Protein AF-0000000068952543 (afdb_homodimer)

Radius of gyration: 26.91 Å; Cα contacts (8 Å, |Δi|>4): 1423; chains: 2; bounding box: 59×86×69 Å

Secondary structure (DSSP, 8-state):
------PPEEEEB---TTS-----EEEEEEETTEEEEEETTEEEEEEEEE-SSS-EEEEEEE-TT-TTHHHHHHHHHHHHHHH-TT--EEEEE--HHHHHHHHHHTS-EE-TTS-EEEEHHHHTTSTTBTB-S---TT----EEEETTEEEEPPPPPP-SEEEEEEETTTTEEEEEEE--HHHHHHHHHHHHTSHHHHHHH-----HHHHHHHHHHHHH-TTEEEEEEEETTEEEEEEEEEEGGGSTTGGGTT--TT-EEEEEEE--TTS-SHHHHHHHHHHHHHHHHHH-TT--EEEE--BTT-HHHHHHHHHTT-EEEEEEE-SS-EEEEEEEEHHHHHHTTTTSPP-GGGSS-----------/------PPEEEEB---TTS-----EEEEEEETTEEEEEETTEEEEEEEEE-SSS-EEEEEEE-TT-TTHHHHHHHHHHHHHHH-TT--EEEEE--HHHHHHHHHHTS-EE-TTS-EEEEHHHHTTSTTBSB-S---TT----EEEETTEEEEPPPPPP-SEEEEEEETTTTEEEEEEE--HHHHHHHHHHHHTSHHHHHHH-----HHHHHHHHHHHHH-TTEEEEEEEETTEEEEEEEEEEGGGSTTGGGTT--TT-EEEEEEE--TTS-SHHHHHHHHHHHHHHHHHH-TT--EEEE--BTT-HHHHHHHHHTT-EEEEEEE-SS-EEEEEEEEHHHHHHTTTTSPP-GGGSS-----------

InterPro domains:
  IPR016181 Acyl-CoA N-acyltransferase [SSF55729] (144-339)
  IPR019432 Acyltransferase MbtK/IucB-like, conserved domain [SM01006] (177-224)

Nearest PDB structures (foldseek):
  7qf6-assembly2_C  TM=8.044E-01  e=2.828E-30  Aspergillus fumigatus
  7qf6-assembly1_F  TM=8.083E-01  e=6.453E-29  Aspergillus fumigatus
  2qml-assembly1_A  TM=9.544E-01  e=1.112E-17  Halalkalibacterium halodurans
  1yk3-assembly10_F  TM=9.423E-01  e=6.126E-15  Mycobacterium tuberculosis
  1yk3-assembly2_B  TM=9.098E-01  e=3.672E-15  Mycobacterium tuberculosis

Solvent-accessible surface area (backbone atoms only — not comparable to full-atom values): 39763 Å² total; per-residue (Å²): 131,80,77,81,67,56,72,75,43,58,34,43,36,35,42,45,46,85,45,81,82,69,82,49,55,37,36,37,37,53,58,89,50,33,38,37,33,21,48,88,82,41,78,54,37,33,33,41,52,42,85,60,85,59,25,35,41,32,65,72,45,65,57,83,81,41,91,53,42,64,45,49,53,51,44,52,52,50,53,49,40,62,75,38,71,83,51,58,40,35,36,52,45,64,59,66,69,60,46,52,24,29,33,27,42,33,44,26,45,67,46,97,88,62,47,42,28,30,38,48,52,33,42,74,55,47,45,54,41,30,37,35,17,53,41,32,50,74,39,38,87,43,76,30,64,51,97,88,36,81,36,58,57,71,47,62,79,63,63,51,51,40,31,32,45,61,36,68,93,74,72,40,35,42,34,32,23,42,65,41,72,84,81,38,44,66,61,48,43,54,32,38,55,33,68,79,46,23,76,75,69,67,59,59,72,54,67,66,55,48,49,51,49,55,49,50,40,70,68,35,78,54,42,46,43,28,33,32,19,55,70,80,42,76,37,31,43,34,39,38,28,39,28,50,83,34,89,66,18,85,77,50,94,61,47,83,45,26,30,30,58,49,78,47,75,52,40,80,82,71,59,56,69,77,44,51,47,47,53,53,38,48,54,51,48,47,54,41,46,51,28,74,74,27,51,38,39,38,42,61,51,51,61,83,44,53,68,61,53,49,53,38,44,75,62,60,31,42,81,74,47,75,48,75,53,99,89,44,54,23,32,38,31,40,32,46,45,67,52,44,38,72,65,45,54,62,52,78,71,64,87,82,66,75,75,63,83,69,64,69,75,72,75,62,84,110,131,82,78,81,64,57,73,73,43,60,34,42,36,36,43,45,48,87,44,82,83,69,82,50,52,37,36,37,39,53,59,88,48,33,37,38,33,23,48,90,81,41,78,54,37,34,33,43,52,42,86,61,87,58,26,35,42,32,65,72,45,66,55,85,81,43,92,54,42,65,43,50,54,52,44,52,52,51,55,50,37,62,74,39,69,84,51,56,40,35,35,50,46,64,59,65,71,60,46,53,22,29,34,27,44,34,44,24,44,67,45,97,87,63,46,42,27,30,39,48,50,33,40,72,54,45,46,55,41,28,38,35,18,52,41,34,50,74,39,37,85,42,74,34,64,52,95,89,37,80,37,58,56,72,50,62,80,65,64,52,51,39,32,33,46,60,36,69,95,74,73,42,35,42,33,33,23,43,65,41,72,85,80,38,44,66,60,49,42,53,33,37,56,33,69,79,46,24,76,74,69,66,60,58,70,54,67,64,56,48,49,52,48,55,50,50,40,72,67,36,78,55,40,46,45,27,32,30,20,54,68,80,43,76,37,30,44,35,39,38,29,40,28,52,83,34,89,64,18,85,77,52,94,61,46,84,46,25,30,29,58,48,79,47,75,52,40,80,82,73,59,56,69,77,44,51,47,46,53,52,38,48,53,53,48,46,56,41,46,52,29,75,74,28,49,39,38,38,42,62,51,52,60,82,42,54,68,61,53,50,54,38,44,77,62,62,32,41,81,72,46,75,48,74,53,100,88,44,55,22,32,38,31,39,31,45,45,67,51,44,36,74,64,45,54,60,52,81,72,64,85,81,68,75,75,64,84,69,66,68,75,73,75,62,82,111

pLDDT: mean 87.6, std 15.03, range [26.2, 98.75]

Structure (mmCIF, N/CA/C/O backbone):
data_AF-0000000068952543-model_v1
#
loop_
_entity.id
_entity.type
_entity.pdbx_description
1 polymer N-acetyltransferase
#
loop_
_atom_site.group_PDB
_atom_site.id
_atom_site.type_symbol
_atom_site.label_atom_id
_atom_site.label_alt_id
_atom_site.label_comp_id
_atom_site.label_asym_id
_atom_site.label_entity_id
_atom_site.label_seq_id
_atom_site.pdbx_PDB_ins_code
_atom_site.Cartn_x
_atom_site.Cartn_y
_atom_site.Cartn_z
_atom_site.occupancy
_atom_site.B_iso_or_equiv
_atom_site.auth_seq_id
_atom_site.auth_comp_id
_atom_site.auth_asym_id
_atom_site.auth_atom_id
_atom_site.pdbx_PDB_model_num
ATOM 1 N N . MET A 1 1 ? -12.945 -48.219 11.727 1 26.39 1 MET A N 1
ATOM 2 C CA . MET A 1 1 ? -13.719 -47.031 12.078 1 26.39 1 MET A CA 1
ATOM 3 C C . MET A 1 1 ? -12.992 -45.781 11.648 1 26.39 1 MET A C 1
ATOM 5 O O . MET A 1 1 ? -11.984 -45.406 12.25 1 26.39 1 MET A O 1
ATOM 9 N N . GLN A 1 2 ? -12.805 -45.562 10.359 1 31.2 2 GLN A N 1
ATOM 10 C CA . GLN A 1 2 ? -12.078 -44.469 9.711 1 31.2 2 GLN A CA 1
ATOM 11 C C . GLN A 1 2 ? -12.5 -43.125 10.258 1 31.2 2 GLN A C 1
ATOM 13 O O . GLN A 1 2 ? -13.688 -42.781 10.242 1 31.2 2 GLN A O 1
ATOM 18 N N . SER A 1 3 ? -11.977 -42.688 11.391 1 37.94 3 SER A N 1
ATOM 19 C CA . SER A 1 3 ? -12.32 -41.469 12.117 1 37.94 3 SER A CA 1
ATOM 20 C C . SER A 1 3 ? -12.617 -40.312 11.164 1 37.94 3 SER A C 1
ATOM 22 O O . SER A 1 3 ? -11.82 -40.031 10.273 1 37.94 3 SER A O 1
ATOM 24 N N . ASN A 1 4 ? -13.797 -40.062 10.703 1 42.81 4 ASN A N 1
ATOM 25 C CA . ASN A 1 4 ? -14.406 -39.062 9.828 1 42.81 4 ASN A CA 1
ATOM 26 C C . ASN A 1 4 ? -13.961 -37.656 10.188 1 42.81 4 ASN A C 1
ATOM 28 O O . ASN A 1 4 ? -14.742 -36.875 10.742 1 42.81 4 ASN A O 1
ATOM 32 N N . ALA A 1 5 ? -12.836 -37.5 10.734 1 47.91 5 ALA A N 1
ATOM 33 C CA . ALA A 1 5 ? -12.367 -36.188 11.141 1 47.91 5 ALA A CA 1
ATOM 34 C C . ALA A 1 5 ? -12.352 -35.219 9.961 1 47.91 5 ALA A C 1
ATOM 36 O O . ALA A 1 5 ? -11.914 -35.562 8.867 1 47.91 5 ALA A O 1
ATOM 37 N N . ALA A 1 6 ? -13.234 -34.188 10.102 1 60.12 6 ALA A N 1
ATOM 38 C CA . ALA A 1 6 ? -13.305 -33.125 9.086 1 60.12 6 ALA A CA 1
ATOM 39 C C . ALA A 1 6 ? -11.914 -32.688 8.664 1 60.12 6 ALA A C 1
ATOM 41 O O . ALA A 1 6 ? -10.992 -32.656 9.484 1 60.12 6 ALA A O 1
ATOM 42 N N . PRO A 1 7 ? -11.617 -32.594 7.41 1 70.31 7 PRO A N 1
ATOM 43 C CA . PRO A 1 7 ? -10.289 -32.281 6.875 1 70.31 7 PRO A CA 1
ATOM 44 C C . PRO A 1 7 ? -9.688 -31.016 7.445 1 70.31 7 PRO A C 1
ATOM 46 O O . PRO A 1 7 ? -10.406 -30.047 7.703 1 70.31 7 PRO A O 1
ATOM 49 N N . LEU A 1 8 ? -8.492 -31.188 7.973 1 80.06 8 LEU A N 1
ATOM 50 C CA . LEU A 1 8 ? -7.656 -30.078 8.445 1 80.06 8 LEU A CA 1
ATOM 51 C C . LEU A 1 8 ? -7.266 -29.156 7.297 1 80.06 8 LEU A C 1
ATOM 53 O O . LEU A 1 8 ? -6.902 -29.625 6.215 1 80.06 8 LEU A O 1
ATOM 57 N N . MET A 1 9 ? -7.652 -27.906 7.508 1 86.62 9 MET A N 1
ATOM 58 C CA . MET A 1 9 ? -7.227 -26.906 6.531 1 86.62 9 MET A CA 1
ATOM 59 C C . MET A 1 9 ? -6.012 -26.125 7.039 1 86.62 9 MET A C 1
ATOM 61 O O . MET A 1 9 ? -5.938 -25.797 8.219 1 86.62 9 MET A O 1
ATOM 65 N N . THR A 1 10 ? -5.043 -25.938 6.203 1 84.88 10 THR A N 1
ATOM 66 C CA . THR A 1 10 ? -3.84 -25.172 6.531 1 84.88 10 THR A CA 1
ATOM 67 C C . THR A 1 10 ? -3.896 -23.781 5.91 1 84.88 10 THR A C 1
ATOM 69 O O . THR A 1 10 ? -4.27 -23.625 4.746 1 84.88 10 THR A O 1
ATOM 72 N N . HIS A 1 11 ? -3.553 -22.828 6.781 1 84.88 11 HIS A N 1
ATOM 73 C CA . HIS A 1 11 ? -3.551 -21.422 6.355 1 84.88 11 HIS A CA 1
ATOM 74 C C . HIS A 1 11 ? -2.158 -20.812 6.469 1 84.88 11 HIS A C 1
ATOM 76 O O . HIS A 1 11 ? -1.564 -20.812 7.551 1 84.88 11 HIS A O 1
ATOM 82 N N . ALA A 1 12 ? -1.658 -20.344 5.41 1 81.56 12 ALA A N 1
ATOM 83 C CA . ALA A 1 12 ? -0.375 -19.641 5.441 1 81.56 12 ALA A CA 1
ATOM 84 C C . ALA A 1 12 ? -0.511 -18.281 6.105 1 81.56 12 ALA A C 1
ATOM 86 O O . ALA A 1 12 ? -1.594 -17.688 6.109 1 81.56 12 ALA A O 1
ATOM 87 N N . ILE A 1 13 ? 0.563 -17.828 6.707 1 72.94 13 ILE A N 1
ATOM 88 C CA . ILE A 1 13 ? 0.601 -16.5 7.309 1 72.94 13 ILE A CA 1
ATOM 89 C C . ILE A 1 13 ? 1.562 -15.602 6.527 1 72.94 13 ILE A C 1
ATOM 91 O O . ILE A 1 13 ? 2.652 -16.031 6.148 1 72.94 13 ILE A O 1
ATOM 95 N N . ALA A 1 14 ? 1.09 -14.422 6.312 1 74.19 14 ALA A N 1
ATOM 96 C CA . ALA A 1 14 ? 1.894 -13.461 5.562 1 74.19 14 ALA A CA 1
ATOM 97 C C . ALA A 1 14 ? 3.166 -13.102 6.324 1 74.19 14 ALA A C 1
ATOM 99 O O . ALA A 1 14 ? 3.145 -12.953 7.547 1 74.19 14 ALA A O 1
ATOM 100 N N . SER A 1 15 ? 4.203 -12.945 5.535 1 66.25 15 SER A N 1
ATOM 101 C CA . SER A 1 15 ? 5.484 -12.516 6.094 1 66.25 15 SER A CA 1
ATOM 102 C C . SER A 1 15 ? 5.57 -11 6.172 1 66.25 15 SER A C 1
ATOM 104 O O . SER A 1 15 ? 4.891 -10.289 5.422 1 66.25 15 SER A O 1
ATOM 106 N N . GLN A 1 16 ? 6.188 -10.539 7.262 1 68.38 16 GLN A N 1
ATOM 107 C CA . GLN A 1 16 ? 6.555 -9.133 7.383 1 68.38 16 GLN A CA 1
ATOM 108 C C . GLN A 1 16 ? 8.07 -8.953 7.367 1 68.38 16 GLN A C 1
ATOM 110 O O . GLN A 1 16 ? 8.797 -9.727 8 1 68.38 16 GLN A O 1
ATOM 115 N N . PRO A 1 17 ? 8.531 -8.047 6.523 1 63.19 17 PRO A N 1
ATOM 116 C CA . PRO A 1 17 ? 9.977 -7.91 6.383 1 63.19 17 PRO A CA 1
ATOM 117 C C . PRO A 1 17 ? 10.703 -7.875 7.727 1 63.19 17 PRO A C 1
ATOM 119 O O . PRO A 1 17 ? 11.805 -8.406 7.855 1 63.19 17 PRO A O 1
ATOM 122 N N . TRP A 1 18 ? 10.102 -7.246 8.68 1 64.06 18 TRP A N 1
ATOM 123 C CA . TRP A 1 18 ? 10.805 -7.043 9.945 1 64.06 18 TRP A CA 1
ATOM 124 C C . TRP A 1 18 ? 10.461 -8.148 10.938 1 64.06 18 TRP A C 1
ATOM 126 O O . TRP A 1 18 ? 10.969 -8.156 12.062 1 64.06 18 TRP A O 1
ATOM 136 N N . LEU A 1 19 ? 9.508 -8.93 10.555 1 61.97 19 LEU A N 1
ATOM 137 C CA . LEU A 1 19 ? 9.164 -10.031 11.453 1 61.97 19 LEU A CA 1
ATOM 138 C C . LEU A 1 19 ? 9.844 -11.32 11.008 1 61.97 19 LEU A C 1
ATOM 140 O O . LEU A 1 19 ? 10.039 -11.547 9.812 1 61.97 19 LEU A O 1
ATOM 144 N N . SER A 1 20 ? 10.562 -12.008 12.008 1 54.78 20 SER A N 1
ATOM 145 C CA . SER A 1 20 ? 11.344 -13.219 11.789 1 54.78 20 SER A CA 1
ATOM 146 C C . SER A 1 20 ? 10.633 -14.172 10.828 1 54.78 20 SER A C 1
ATOM 148 O O . SER A 1 20 ? 9.398 -14.242 10.812 1 54.78 20 SER A O 1
ATOM 150 N N . ALA A 1 21 ? 11.328 -14.57 9.734 1 53.06 21 ALA A N 1
ATOM 151 C CA . ALA A 1 21 ? 11.125 -15.367 8.531 1 53.06 21 ALA A CA 1
ATOM 152 C C . ALA A 1 21 ? 10.422 -16.688 8.852 1 53.06 21 ALA A C 1
ATOM 154 O O . ALA A 1 21 ? 10.344 -17.562 7.996 1 53.06 21 ALA A O 1
ATOM 155 N N . THR A 1 22 ? 10 -16.875 10.141 1 54.75 22 THR A N 1
ATOM 156 C CA . THR A 1 22 ? 9.523 -18.25 10.164 1 54.75 22 THR A CA 1
ATOM 157 C C . THR A 1 22 ? 8.125 -18.359 9.57 1 54.75 22 THR A C 1
ATOM 159 O O . THR A 1 22 ? 7.238 -17.578 9.914 1 54.75 22 THR A O 1
ATOM 162 N N . SER A 1 23 ? 8.125 -18.984 8.422 1 62.91 23 SER A N 1
ATOM 163 C CA . SER A 1 23 ? 6.848 -19.328 7.797 1 62.91 23 SER A CA 1
ATOM 164 C C . SER A 1 23 ? 5.922 -20.031 8.781 1 62.91 23 SER A C 1
ATOM 166 O O . SER A 1 23 ? 6.172 -21.172 9.164 1 62.91 23 SER A O 1
ATOM 168 N N . LEU A 1 24 ? 5.125 -19.266 9.414 1 74.44 24 LEU A N 1
ATOM 169 C CA . LEU A 1 24 ? 4.129 -19.844 10.305 1 74.44 24 LEU A CA 1
ATOM 170 C C . LEU A 1 24 ? 2.857 -20.203 9.547 1 74.44 24 LEU A C 1
ATOM 172 O O . LEU A 1 24 ? 2.555 -19.594 8.516 1 74.44 24 LEU A O 1
ATOM 176 N N . THR A 1 25 ? 2.307 -21.391 9.883 1 84.5 25 THR A N 1
ATOM 177 C CA . THR A 1 25 ? 1.016 -21.781 9.328 1 84.5 25 THR A CA 1
ATOM 178 C C . THR A 1 25 ? -0.006 -22 10.445 1 84.5 25 THR A C 1
ATOM 180 O O . THR A 1 25 ? 0.347 -22.438 11.539 1 84.5 25 THR A O 1
ATOM 183 N N . LEU A 1 26 ? -1.188 -21.656 10.156 1 88.88 26 LEU A N 1
ATOM 184 C CA . LEU A 1 26 ? -2.318 -21.938 11.031 1 88.88 26 LEU A CA 1
ATOM 185 C C . LEU A 1 26 ? -3.117 -23.125 10.508 1 88.88 26 LEU A C 1
ATOM 187 O O . LEU A 1 26 ? -3.096 -23.422 9.312 1 88.88 26 LEU A O 1
ATOM 191 N N . GLN A 1 27 ? -3.719 -23.812 11.453 1 91.81 27 GLN A N 1
ATOM 192 C CA . GLN A 1 27 ? -4.602 -24.906 11.094 1 91.81 27 GLN A CA 1
ATOM 193 C C . GLN A 1 27 ? -6.027 -24.656 11.57 1 91.81 27 GLN A C 1
ATOM 195 O O . GLN A 1 27 ? -6.234 -24.094 12.648 1 91.81 27 GLN A O 1
ATOM 200 N N . SER A 1 28 ? -6.965 -25 10.758 1 93.62 28 SER A N 1
ATOM 201 C CA . SER A 1 28 ? -8.359 -24.922 11.164 1 93.62 28 SER A CA 1
ATOM 202 C C . SER A 1 28 ? -9.031 -26.297 11.117 1 93.62 28 SER A C 1
ATOM 204 O O . SER A 1 28 ? -8.742 -27.094 10.227 1 93.62 28 SER A O 1
ATOM 206 N N . ARG A 1 29 ? -9.93 -26.547 12.07 1 93.44 29 ARG A N 1
ATOM 207 C CA . ARG A 1 29 ? -10.664 -27.797 12.156 1 93.44 29 ARG A CA 1
ATOM 208 C C . ARG A 1 29 ? -12.117 -27.562 12.531 1 93.44 29 ARG A C 1
ATOM 210 O O . ARG A 1 29 ? -12.414 -26.781 13.438 1 93.44 29 ARG A O 1
ATOM 217 N N . TRP A 1 30 ? -12.961 -28.203 11.805 1 93.88 30 TRP A N 1
ATOM 218 C CA . TRP A 1 30 ? -14.398 -28.109 12.062 1 93.88 30 TRP A CA 1
ATOM 219 C C . TRP A 1 30 ? -14.859 -29.25 12.969 1 93.88 30 TRP A C 1
ATOM 221 O O . TRP A 1 30 ? -14.422 -30.391 12.812 1 93.88 30 TRP A O 1
ATOM 231 N N . ASP A 1 31 ? -15.633 -29.016 13.836 1 93.44 31 ASP A N 1
ATOM 232 C CA . ASP A 1 31 ? -16.469 -29.953 14.586 1 93.44 31 ASP A CA 1
ATOM 233 C C . ASP A 1 31 ? -17.938 -29.5 14.57 1 93.44 31 ASP A C 1
ATOM 235 O O . ASP A 1 31 ? -18.375 -28.766 15.453 1 93.44 31 ASP A O 1
ATOM 239 N N . GLY A 1 32 ? -18.672 -30.031 13.539 1 93.69 32 GLY A N 1
ATOM 240 C CA . GLY A 1 32 ? -20 -29.5 13.32 1 93.69 32 GLY A CA 1
ATOM 241 C C . GLY A 1 32 ? -20 -28.016 12.984 1 93.69 32 GLY A C 1
ATOM 242 O O . GLY A 1 32 ? -19.406 -27.594 11.992 1 93.69 32 GLY A O 1
ATOM 243 N N . CYS A 1 33 ? -20.594 -27.281 13.891 1 94.75 33 CYS A N 1
ATOM 244 C CA . CYS A 1 33 ? -20.672 -25.828 13.672 1 94.75 33 CYS A CA 1
ATOM 245 C C . CYS A 1 33 ? -19.609 -25.094 14.453 1 94.75 33 CYS A C 1
ATOM 247 O O . CYS A 1 33 ? -19.547 -23.859 14.438 1 94.75 33 CYS A O 1
ATOM 249 N N . ALA A 1 34 ? -18.766 -25.875 15.039 1 95.25 34 ALA A N 1
ATOM 250 C CA . ALA A 1 34 ? -17.641 -25.281 15.758 1 95.25 34 ALA A CA 1
ATOM 251 C C . ALA A 1 34 ? -16.375 -25.312 14.906 1 95.25 34 ALA A C 1
ATOM 253 O O . ALA A 1 34 ? -16.094 -26.297 14.211 1 95.25 34 ALA A O 1
ATOM 254 N N . LEU A 1 35 ? -15.664 -24.188 14.953 1 95.31 35 LEU A N 1
ATOM 255 C CA . LEU A 1 35 ? -14.406 -24.047 14.219 1 95.31 35 LEU A CA 1
ATOM 256 C C . LEU A 1 35 ? -13.266 -23.688 15.156 1 95.31 35 LEU A C 1
ATOM 258 O O . LEU A 1 35 ? -13.367 -22.734 15.938 1 95.31 35 LEU A O 1
ATOM 262 N N . GLN A 1 36 ? -12.219 -24.484 15.102 1 94.44 36 GLN A N 1
ATOM 263 C CA . GLN A 1 36 ? -11.047 -24.234 15.938 1 94.44 36 GLN A CA 1
ATOM 264 C C . GLN A 1 36 ? -9.836 -23.891 15.086 1 94.44 36 GLN A C 1
ATOM 266 O O . GLN A 1 36 ? -9.531 -24.578 14.102 1 94.44 36 GLN A O 1
ATOM 271 N N . LEU A 1 37 ? -9.219 -22.812 15.414 1 93.25 37 LEU A N 1
ATOM 272 C CA . LEU A 1 37 ? -7.934 -22.438 14.828 1 93.25 37 LEU A CA 1
ATOM 273 C C . LEU A 1 37 ? -6.789 -22.734 15.797 1 93.25 37 LEU A C 1
ATOM 275 O O . LEU A 1 37 ? -6.887 -22.453 16.984 1 93.25 37 LEU A O 1
ATOM 279 N N . SER A 1 38 ? -5.676 -23.312 15.305 1 91.38 38 SER A N 1
ATOM 280 C CA . SER A 1 38 ? -4.535 -23.672 16.141 1 91.38 38 SER A CA 1
ATOM 281 C C . SER A 1 38 ? -3.219 -23.344 15.445 1 91.38 38 SER A C 1
ATOM 283 O O . SER A 1 38 ? -3.164 -23.25 14.219 1 91.38 38 SER A O 1
ATOM 285 N N . LEU A 1 39 ? -2.254 -23.047 16.188 1 87.44 39 LEU A N 1
ATOM 286 C CA . LEU A 1 39 ? -0.862 -22.938 15.758 1 87.44 39 LEU A CA 1
ATOM 287 C C . LEU A 1 39 ? -0.034 -24.094 16.297 1 87.44 39 LEU A C 1
ATOM 289 O O . LEU A 1 39 ? 0.157 -24.219 17.516 1 87.44 39 LEU A O 1
ATOM 293 N N . ASP A 1 40 ? 0.449 -24.875 15.445 1 82.75 40 ASP A N 1
ATOM 294 C CA . ASP A 1 40 ? 1.237 -26.047 15.828 1 82.75 40 ASP A CA 1
ATOM 295 C C . ASP A 1 40 ? 0.525 -26.859 16.906 1 82.75 40 ASP A C 1
ATOM 297 O O . ASP A 1 40 ? 1.123 -27.203 17.922 1 82.75 40 ASP A O 1
ATOM 301 N N . GLY A 1 41 ? -0.718 -27.031 16.703 1 84.5 41 GLY A N 1
ATOM 302 C CA . GLY A 1 41 ? -1.496 -27.875 17.609 1 84.5 41 GLY A CA 1
ATOM 303 C C . GLY A 1 41 ? -2.031 -27.125 18.812 1 84.5 41 GLY A C 1
ATOM 304 O O . GLY A 1 41 ? -2.92 -27.609 19.5 1 84.5 41 GLY A O 1
ATOM 305 N N . THR A 1 42 ? -1.535 -25.969 19.094 1 87.69 42 THR A N 1
ATOM 306 C CA . THR A 1 42 ? -2.004 -25.172 20.219 1 87.69 42 THR A CA 1
ATOM 307 C C . THR A 1 42 ? -3.195 -24.312 19.812 1 87.69 42 THR A C 1
ATOM 309 O O . THR A 1 42 ? -3.102 -23.516 18.875 1 87.69 42 THR A O 1
ATOM 312 N N . PRO A 1 43 ? -4.25 -24.453 20.547 1 89.56 43 PRO A N 1
ATOM 313 C CA . PRO A 1 43 ? -5.438 -23.656 20.203 1 89.56 43 PRO A CA 1
ATOM 314 C C . PRO A 1 43 ? -5.211 -22.156 20.344 1 89.56 43 PRO A C 1
ATOM 316 O O . PRO A 1 43 ? -4.598 -21.719 21.312 1 89.56 43 PRO A O 1
ATOM 319 N N . LEU A 1 44 ? -5.668 -21.406 19.359 1 89.12 44 LEU A N 1
ATOM 320 C CA . LEU A 1 44 ? -5.535 -19.953 19.344 1 89.12 44 LEU A CA 1
ATOM 321 C C . LEU A 1 44 ? -6.902 -19.281 19.438 1 89.12 44 LEU A C 1
ATOM 323 O O . LEU A 1 44 ? -7.082 -18.328 20.203 1 89.12 44 LEU A O 1
ATOM 327 N N . GLN A 1 45 ? -7.816 -19.766 18.625 1 93 45 GLN A N 1
ATOM 328 C CA . GLN A 1 45 ? -9.164 -19.203 18.562 1 93 45 GLN A CA 1
ATOM 329 C C . GLN A 1 45 ? -10.211 -20.297 18.391 1 93 45 GLN A C 1
ATOM 331 O O . GLN A 1 45 ? -9.938 -21.328 17.766 1 93 45 GLN A O 1
ATOM 336 N N . ALA A 1 46 ? -11.359 -20.047 18.953 1 94.88 46 ALA A N 1
ATOM 337 C CA . ALA A 1 46 ? -12.539 -20.875 18.75 1 94.88 46 ALA A CA 1
ATOM 338 C C . ALA A 1 46 ? -13.719 -20.047 18.266 1 94.88 46 ALA A C 1
ATOM 340 O O . ALA A 1 46 ? -13.945 -18.938 18.734 1 94.88 46 ALA A O 1
ATOM 341 N N . TRP A 1 47 ? -14.406 -20.625 17.297 1 95.75 47 TRP A N 1
ATOM 342 C CA . TRP A 1 47 ? -15.5 -19.906 16.656 1 95.75 47 TRP A CA 1
ATOM 343 C C . TRP A 1 47 ? -16.766 -20.75 16.609 1 95.75 47 TRP A C 1
ATOM 345 O O . TRP A 1 47 ? -16.703 -21.984 16.547 1 95.75 47 TRP A O 1
ATOM 355 N N . GLN A 1 48 ? -17.906 -20.078 16.641 1 97 48 GLN A N 1
ATOM 356 C CA . GLN A 1 48 ? -19.203 -20.688 16.375 1 97 48 GLN A CA 1
ATOM 357 C C . GLN A 1 48 ? -19.766 -20.234 15.039 1 97 48 GLN A C 1
ATOM 359 O O . GLN A 1 48 ? -19.828 -19.031 14.766 1 97 48 GLN A O 1
ATOM 364 N N . PHE A 1 49 ? -20.125 -21.156 14.242 1 96.56 49 PHE A N 1
ATOM 365 C CA . PHE A 1 49 ? -20.594 -20.938 12.883 1 96.56 49 PHE A CA 1
ATOM 366 C C . PHE A 1 49 ? -22.109 -21.109 12.805 1 96.56 49 PHE A C 1
ATOM 368 O O . PHE A 1 49 ? -22.656 -22.094 13.328 1 96.56 49 PHE A O 1
ATOM 375 N N . THR A 1 50 ? -22.812 -20.203 12.188 1 96.88 50 THR A N 1
ATOM 376 C CA . THR A 1 50 ? -24.234 -20.297 11.875 1 96.88 50 THR A CA 1
ATOM 377 C C . THR A 1 50 ? -24.469 -20.188 10.375 1 96.88 50 THR A C 1
ATOM 379 O O . THR A 1 50 ? -24.219 -19.141 9.773 1 96.88 50 THR A O 1
ATOM 382 N N . PRO A 1 51 ? -24.969 -21.25 9.797 1 95 51 PRO A N 1
ATOM 383 C CA . PRO A 1 51 ? -25.203 -21.219 8.352 1 95 51 PRO A CA 1
ATOM 384 C C . PRO A 1 51 ? -26.328 -20.266 7.957 1 95 51 PRO A C 1
ATOM 386 O O . PRO A 1 51 ? -27.125 -19.875 8.805 1 95 51 PRO A O 1
ATOM 389 N N . GLY A 1 52 ? -26.406 -19.859 6.688 1 92.88 52 GLY A N 1
ATOM 390 C CA . GLY A 1 52 ? -27.406 -18.984 6.102 1 92.88 52 GLY A CA 1
ATOM 391 C C . GLY A 1 52 ? -26.969 -18.375 4.781 1 92.88 52 GLY A C 1
ATOM 392 O O . GLY A 1 52 ? -25.891 -18.703 4.27 1 92.88 52 GLY A O 1
ATOM 393 N N . THR A 1 53 ? -27.922 -17.562 4.207 1 89.5 53 THR A N 1
ATOM 394 C CA . THR A 1 53 ? -27.531 -16.844 2.996 1 89.5 53 THR A CA 1
ATOM 395 C C . THR A 1 53 ? -26.281 -15.984 3.246 1 89.5 53 THR A C 1
ATOM 397 O O . THR A 1 53 ? -25.359 -15.969 2.43 1 89.5 53 THR A O 1
ATOM 400 N N . GLN A 1 54 ? -26.312 -15.375 4.332 1 92.62 54 GLN A N 1
ATOM 401 C CA . GLN A 1 54 ? -25.125 -14.75 4.895 1 92.62 54 GLN A CA 1
ATOM 402 C C . GLN A 1 54 ? -24.719 -15.422 6.203 1 92.62 54 GLN A C 1
ATOM 404 O O . GLN A 1 54 ? -25.297 -15.141 7.258 1 92.62 54 GLN A O 1
ATOM 409 N N . PRO A 1 55 ? -23.781 -16.266 6.105 1 96.25 55 PRO A N 1
ATOM 410 C CA . PRO A 1 55 ? -23.375 -16.969 7.324 1 96.25 55 PRO A CA 1
ATOM 411 C C . PRO A 1 55 ? -22.812 -16.031 8.391 1 96.25 55 PRO A C 1
ATOM 413 O O . PRO A 1 55 ? -22.469 -14.891 8.086 1 96.25 55 PRO A O 1
ATOM 416 N N . ARG A 1 56 ? -22.812 -16.562 9.602 1 96.75 56 ARG A N 1
ATOM 417 C CA . ARG A 1 56 ? -22.328 -15.797 10.742 1 96.75 56 ARG A CA 1
ATOM 418 C C . ARG A 1 56 ? -21.234 -16.547 11.492 1 96.75 56 ARG A C 1
ATOM 420 O O . ARG A 1 56 ? -21.344 -17.766 11.695 1 96.75 56 ARG A O 1
ATOM 427 N N . LEU A 1 57 ? -20.219 -15.852 11.859 1 96.38 57 LEU A N 1
ATOM 428 C CA . LEU A 1 57 ? -19.141 -16.359 12.695 1 96.38 57 LEU A CA 1
ATOM 429 C C . LEU A 1 57 ? -19.031 -15.555 13.992 1 96.38 57 LEU A C 1
ATOM 431 O O . LEU A 1 57 ? -18.922 -14.328 13.961 1 96.38 57 LEU A O 1
ATOM 435 N N . ALA A 1 58 ? -19.078 -16.234 15.07 1 96.44 58 ALA A N 1
ATOM 436 C CA . ALA A 1 58 ? -18.938 -15.617 16.391 1 96.44 58 ALA A CA 1
ATOM 437 C C . ALA A 1 58 ? -17.688 -16.125 17.094 1 96.44 58 ALA A C 1
ATOM 439 O O . ALA A 1 58 ? -17.516 -17.328 17.281 1 96.44 58 ALA A O 1
ATOM 440 N N . LEU A 1 59 ? -16.844 -15.211 17.5 1 94.25 59 LEU A N 1
ATOM 441 C CA . LEU A 1 59 ? -15.648 -15.594 18.234 1 94.25 59 LEU A CA 1
ATOM 442 C C . LEU A 1 59 ? -16.016 -16.016 19.656 1 94.25 59 LEU A C 1
ATOM 444 O O . LEU A 1 59 ? -16.609 -15.234 20.406 1 94.25 59 LEU A O 1
ATOM 448 N N . ALA A 1 60 ? -15.703 -17.203 19.984 1 88.81 60 ALA A N 1
ATOM 449 C CA . ALA A 1 60 ? -16.078 -17.766 21.281 1 88.81 60 ALA A CA 1
ATOM 450 C C . ALA A 1 60 ? -14.938 -17.609 22.297 1 88.81 60 ALA A C 1
ATOM 452 O O . ALA A 1 60 ? -15.18 -17.438 23.484 1 88.81 60 ALA A O 1
ATOM 453 N N . ASP A 1 61 ? -13.672 -17.719 21.906 1 80.56 61 ASP A N 1
ATOM 454 C CA . ASP A 1 61 ? -12.516 -17.609 22.797 1 80.56 61 ASP A CA 1
ATOM 455 C C . ASP A 1 61 ? -11.289 -17.125 22.031 1 80.56 61 ASP A C 1
ATOM 457 O O . ASP A 1 61 ? -11.039 -17.562 20.906 1 80.56 61 ASP A O 1
ATOM 461 N N . THR A 1 62 ? -10.828 -16.125 22.547 1 68.25 62 THR A N 1
ATOM 462 C CA . THR A 1 62 ? -9.602 -15.617 21.922 1 68.25 62 THR A CA 1
ATOM 463 C C . THR A 1 62 ? -8.695 -14.984 22.984 1 68.25 62 THR A C 1
ATOM 465 O O . THR A 1 62 ? -9.172 -14.5 24.016 1 68.25 62 THR A O 1
ATOM 468 N N . ASP A 1 63 ? -7.426 -15.281 22.797 1 67.94 63 ASP A N 1
ATOM 469 C CA . ASP A 1 63 ? -6.492 -14.328 23.391 1 67.94 63 ASP A CA 1
ATOM 470 C C . ASP A 1 63 ? -6.324 -13.102 22.516 1 67.94 63 ASP A C 1
ATOM 472 O O . ASP A 1 63 ? -5.684 -13.164 21.453 1 67.94 63 ASP A O 1
ATOM 476 N N . PRO A 1 64 ? -7.043 -12.039 22.797 1 62.62 64 PRO A N 1
ATOM 477 C CA . PRO A 1 64 ? -7.094 -10.875 21.906 1 62.62 64 PRO A CA 1
ATOM 478 C C . PRO A 1 64 ? -5.723 -10.242 21.688 1 62.62 64 PRO A C 1
ATOM 480 O O . PRO A 1 64 ? -5.531 -9.492 20.719 1 62.62 64 PRO A O 1
ATOM 483 N N . VAL A 1 65 ? -4.781 -10.555 22.5 1 66.38 65 VAL A N 1
ATOM 484 C CA . VAL A 1 65 ? -3.496 -9.859 22.453 1 66.38 65 VAL A CA 1
ATOM 485 C C . VAL A 1 65 ? -2.475 -10.719 21.719 1 66.38 65 VAL A C 1
ATOM 487 O O . VAL A 1 65 ? -1.332 -10.305 21.516 1 66.38 65 VAL A O 1
ATOM 490 N N . HIS A 1 66 ? -3.006 -11.82 21.172 1 74.62 66 HIS A N 1
ATOM 491 C CA . HIS A 1 66 ? -2.053 -12.672 20.469 1 74.62 66 HIS A CA 1
ATOM 492 C C . HIS A 1 66 ? -1.623 -12.039 19.141 1 74.62 66 HIS A C 1
ATOM 494 O O . HIS A 1 66 ? -2.459 -11.531 18.391 1 74.62 66 HIS A O 1
ATOM 500 N N . PRO A 1 67 ? -0.342 -12.023 18.781 1 71.81 67 PRO A N 1
ATOM 501 C CA . PRO A 1 67 ? 0.164 -11.398 17.562 1 71.81 67 PRO A CA 1
ATOM 502 C C . PRO A 1 67 ? -0.463 -11.992 16.297 1 71.81 67 PRO A C 1
ATOM 504 O O . PRO A 1 67 ? -0.507 -11.328 15.258 1 71.81 67 PRO A O 1
ATOM 507 N N . LEU A 1 68 ? -0.994 -13.203 16.438 1 79 68 LEU A N 1
ATOM 508 C CA . LEU A 1 68 ? -1.553 -13.867 15.266 1 79 68 LEU A CA 1
ATOM 509 C C . LEU A 1 68 ? -3.076 -13.773 15.266 1 79 68 LEU A C 1
ATOM 511 O O . LEU A 1 68 ? -3.74 -14.438 14.461 1 79 68 LEU A O 1
ATOM 515 N N . ALA A 1 69 ? -3.602 -12.984 16.172 1 81.69 69 ALA A N 1
ATOM 516 C CA . ALA A 1 69 ? -5.055 -12.883 16.266 1 81.69 69 ALA A CA 1
ATOM 517 C C . ALA A 1 69 ? -5.656 -12.445 14.938 1 81.69 69 ALA A C 1
ATOM 519 O O . ALA A 1 69 ? -6.688 -12.969 14.508 1 81.69 69 ALA A O 1
ATOM 520 N N . ARG A 1 70 ? -5.012 -11.547 14.258 1 82.44 70 ARG A N 1
ATOM 521 C CA . ARG A 1 70 ? -5.465 -11.062 12.961 1 82.44 70 ARG A CA 1
ATOM 522 C C . ARG A 1 70 ? -5.469 -12.188 11.93 1 82.44 70 ARG A C 1
ATOM 524 O O . ARG A 1 70 ? -6.488 -12.445 11.281 1 82.44 70 ARG A O 1
ATOM 531 N N . ALA A 1 71 ? -4.379 -12.844 11.82 1 85.75 71 ALA A N 1
ATOM 532 C CA . ALA A 1 71 ? -4.254 -13.93 10.852 1 85.75 71 ALA A CA 1
ATOM 533 C C . ALA A 1 71 ? -5.246 -15.055 11.148 1 85.75 71 ALA A C 1
ATOM 535 O O . ALA A 1 71 ? -5.832 -15.633 10.234 1 85.75 71 ALA A O 1
ATOM 536 N N . ALA A 1 72 ? -5.422 -15.312 12.422 1 88.94 72 ALA A N 1
ATOM 537 C CA . ALA A 1 72 ? -6.348 -16.375 12.828 1 88.94 72 ALA A CA 1
ATOM 538 C C . ALA A 1 72 ? -7.781 -16.016 12.453 1 88.94 72 ALA A C 1
ATOM 540 O O . ALA A 1 72 ? -8.547 -16.875 12.023 1 88.94 72 ALA A O 1
ATOM 541 N N . THR A 1 73 ? -8.117 -14.805 12.625 1 90.12 73 THR A N 1
ATOM 542 C CA . THR A 1 73 ? -9.453 -14.352 12.234 1 90.12 73 THR A CA 1
ATOM 543 C C . THR A 1 73 ? -9.664 -14.516 10.734 1 90.12 73 THR A C 1
ATOM 545 O O . THR A 1 73 ? -10.703 -15 10.297 1 90.12 73 THR A O 1
ATOM 548 N N . PHE A 1 74 ? -8.688 -14.164 9.961 1 90.81 74 PHE A N 1
ATOM 549 C CA . PHE A 1 74 ? -8.758 -14.32 8.516 1 90.81 74 PHE A CA 1
ATOM 550 C C . PHE A 1 74 ? -8.844 -15.797 8.133 1 90.81 74 PHE A C 1
ATOM 552 O O . PHE A 1 74 ? -9.594 -16.172 7.227 1 90.81 74 PHE A O 1
ATOM 559 N N . ALA A 1 75 ? -8.086 -16.578 8.82 1 92.81 75 ALA A N 1
ATOM 560 C CA . ALA A 1 75 ? -8.102 -18.031 8.578 1 92.81 75 ALA A CA 1
ATOM 561 C C . ALA A 1 75 ? -9.484 -18.609 8.852 1 92.81 75 ALA A C 1
ATOM 563 O O . ALA A 1 75 ? -9.945 -19.5 8.133 1 92.81 75 ALA A O 1
ATOM 564 N N . ALA A 1 76 ? -10.094 -18.141 9.914 1 94.31 76 ALA A N 1
ATOM 565 C CA . ALA A 1 76 ? -11.453 -18.578 10.219 1 94.31 76 ALA A CA 1
ATOM 566 C C . ALA A 1 76 ? -12.406 -18.266 9.07 1 94.31 76 ALA A C 1
ATOM 568 O O . ALA A 1 76 ? -13.219 -19.094 8.68 1 94.31 76 ALA A O 1
ATOM 569 N N . CYS A 1 77 ? -12.297 -17.062 8.562 1 94.38 77 CYS A N 1
ATOM 570 C CA . CYS A 1 77 ? -13.125 -16.656 7.434 1 94.38 77 CYS A CA 1
ATOM 571 C C . CYS A 1 77 ? -12.859 -17.547 6.215 1 94.38 77 CYS A C 1
ATOM 573 O O . CYS A 1 77 ? -13.789 -17.969 5.531 1 94.38 77 CYS A O 1
ATOM 575 N N . GLU A 1 78 ? -11.594 -17.797 5.945 1 93 78 GLU A N 1
ATOM 576 C CA . GLU A 1 78 ? -11.242 -18.656 4.828 1 93 78 GLU A CA 1
ATOM 577 C C . GLU A 1 78 ? -11.852 -20.047 5 1 93 78 GLU A C 1
ATOM 579 O O . GLU A 1 78 ? -12.32 -20.656 4.031 1 93 78 GLU A O 1
ATOM 584 N N . ALA A 1 79 ? -11.828 -20.547 6.199 1 93.81 79 ALA A N 1
ATOM 585 C CA . ALA A 1 79 ? -12.422 -21.859 6.484 1 93.81 79 ALA A CA 1
ATOM 586 C C . ALA A 1 79 ? -13.914 -21.875 6.164 1 93.81 79 ALA A C 1
ATOM 588 O O . ALA A 1 79 ? -14.43 -22.844 5.613 1 93.81 79 ALA A O 1
ATOM 589 N N . VAL A 1 80 ? -14.555 -20.828 6.496 1 94.62 80 VAL A N 1
ATOM 590 C CA . VAL A 1 80 ? -15.977 -20.703 6.203 1 94.62 80 VAL A CA 1
ATOM 591 C C . VAL A 1 80 ? -16.188 -20.703 4.691 1 94.62 80 VAL A C 1
ATOM 593 O O . VAL A 1 80 ? -17.094 -21.375 4.188 1 94.62 80 VAL A O 1
ATOM 596 N N . LEU A 1 81 ? -15.367 -19.984 4.008 1 91.81 81 LEU A N 1
ATOM 597 C CA . LEU A 1 81 ? -15.516 -19.844 2.562 1 91.81 81 LEU A CA 1
ATOM 598 C C . LEU A 1 81 ? -15.234 -21.172 1.856 1 91.81 81 LEU A C 1
ATOM 600 O O . LEU A 1 81 ? -15.766 -21.422 0.776 1 91.81 81 LEU A O 1
ATOM 604 N N . ALA A 1 82 ? -14.383 -21.953 2.447 1 90.12 82 ALA A N 1
ATOM 605 C CA . ALA A 1 82 ? -14.156 -23.297 1.914 1 90.12 82 ALA A CA 1
ATOM 606 C C . ALA A 1 82 ? -15.406 -24.156 2.033 1 90.12 82 ALA A C 1
ATOM 608 O O . ALA A 1 82 ? -15.688 -24.984 1.162 1 90.12 82 ALA A O 1
ATOM 609 N N . ARG A 1 83 ? -16.141 -23.922 3.041 1 89.94 83 ARG A N 1
ATOM 610 C CA . ARG A 1 83 ? -17.359 -24.672 3.305 1 89.94 83 ARG A CA 1
ATOM 611 C C . ARG A 1 83 ? -18.531 -24.125 2.494 1 89.94 83 ARG A C 1
ATOM 613 O O . ARG A 1 83 ? -19.422 -24.875 2.088 1 89.94 83 ARG A O 1
ATOM 620 N N . THR A 1 84 ? -18.531 -22.844 2.324 1 91.88 84 THR A N 1
ATOM 621 C CA . THR A 1 84 ? -19.594 -22.156 1.604 1 91.88 84 THR A CA 1
ATOM 622 C C . THR A 1 84 ? -19.016 -21.219 0.542 1 91.88 84 THR A C 1
ATOM 624 O O . THR A 1 84 ? -19.078 -20 0.68 1 91.88 84 THR A O 1
ATOM 627 N N . PRO A 1 85 ? -18.594 -21.75 -0.549 1 88.56 85 PRO A N 1
ATOM 628 C CA . PRO A 1 85 ? -17.844 -20.984 -1.54 1 88.56 85 PRO A CA 1
ATOM 629 C C . PRO A 1 85 ? -18.688 -19.891 -2.201 1 88.56 85 PRO A C 1
ATOM 631 O O . PRO A 1 85 ? -18.141 -18.906 -2.721 1 88.56 85 PRO A O 1
ATOM 634 N N . ALA A 1 86 ? -20 -20 -2.182 1 88.81 86 ALA A N 1
ATOM 635 C CA . ALA A 1 86 ? -20.875 -19.031 -2.818 1 88.81 86 ALA A CA 1
ATOM 636 C C . ALA A 1 86 ? -21.078 -17.797 -1.931 1 88.81 86 ALA A C 1
ATOM 638 O O . ALA A 1 86 ? -21.594 -16.781 -2.379 1 88.81 86 ALA A O 1
ATOM 639 N N . THR A 1 87 ? -20.656 -17.891 -0.686 1 92.5 87 THR A N 1
ATOM 640 C CA . THR A 1 87 ? -20.828 -16.812 0.279 1 92.5 87 THR A CA 1
ATOM 641 C C . THR A 1 87 ? -20.141 -15.539 -0.202 1 92.5 87 THR A C 1
ATOM 643 O O . THR A 1 87 ? -19 -15.586 -0.677 1 92.5 87 THR A O 1
ATOM 646 N N . GLN A 1 88 ? -20.844 -14.422 -0.057 1 91.94 88 GLN A N 1
ATOM 647 C CA . GLN A 1 88 ? -20.281 -13.148 -0.478 1 91.94 88 GLN A CA 1
ATOM 648 C C . GLN A 1 88 ? -19.844 -12.32 0.725 1 91.94 88 GLN A C 1
ATOM 650 O O . GLN A 1 88 ? -18.984 -11.438 0.601 1 91.94 88 GLN A O 1
ATOM 655 N N . ALA A 1 89 ? -20.5 -12.578 1.813 1 94.69 89 ALA A N 1
ATOM 656 C CA . ALA A 1 89 ? -20.203 -11.844 3.041 1 94.69 89 ALA A CA 1
ATOM 657 C C . ALA A 1 89 ? -20.453 -12.703 4.273 1 94.69 89 ALA A C 1
ATOM 659 O O . ALA A 1 89 ? -21.359 -13.555 4.266 1 94.69 89 ALA A O 1
ATOM 660 N N . ILE A 1 90 ? -19.688 -12.508 5.262 1 96.44 90 ILE A N 1
ATOM 661 C CA . ILE A 1 90 ? -19.828 -13.211 6.531 1 96.44 90 ILE A CA 1
ATOM 662 C C . ILE A 1 90 ? -20.094 -12.211 7.652 1 96.44 90 ILE A C 1
ATOM 664 O O . ILE A 1 90 ? -19.344 -11.242 7.82 1 96.44 90 ILE A O 1
ATOM 668 N N . ALA A 1 91 ? -21.141 -12.391 8.344 1 97.38 91 ALA A N 1
ATOM 669 C CA . ALA A 1 91 ? -21.375 -11.586 9.547 1 97.38 91 ALA A CA 1
ATOM 670 C C . ALA A 1 91 ? -20.422 -12 10.664 1 97.38 91 ALA A C 1
ATOM 672 O O . ALA A 1 91 ? -20.172 -13.195 10.867 1 97.38 91 ALA A O 1
ATOM 673 N N . LEU A 1 92 ? -19.922 -11.016 11.422 1 96.56 92 LEU A N 1
ATOM 674 C CA . LEU A 1 92 ? -18.906 -11.305 12.438 1 96.56 92 LEU A CA 1
ATOM 675 C C . LEU A 1 92 ? -19.344 -10.781 13.805 1 96.56 92 LEU A C 1
ATOM 677 O O . LEU A 1 92 ? -19.797 -9.633 13.922 1 96.56 92 LEU A O 1
ATOM 681 N N . ASP A 1 93 ? -19.281 -11.594 14.742 1 95.31 93 ASP A N 1
ATOM 682 C CA . ASP A 1 93 ? -19.391 -11.203 16.141 1 95.31 93 ASP A CA 1
ATOM 683 C C . ASP A 1 93 ? -18.031 -11.227 16.828 1 95.31 93 ASP A C 1
ATOM 685 O O . ASP A 1 93 ? -17.531 -12.297 17.188 1 95.31 93 ASP A O 1
ATOM 689 N N . LEU A 1 94 ? -17.484 -10.055 17.047 1 92.5 94 LEU A N 1
ATOM 690 C CA . LEU A 1 94 ? -16.125 -9.906 17.547 1 92.5 94 LEU A CA 1
ATOM 691 C C . LEU A 1 94 ? -16.078 -8.891 18.688 1 92.5 94 LEU A C 1
ATOM 693 O O . LEU A 1 94 ? -16.938 -8.016 18.781 1 92.5 94 LEU A O 1
ATOM 697 N N . PRO A 1 95 ? -15.078 -9.07 19.578 1 88.19 95 PRO A N 1
ATOM 698 C CA . PRO A 1 95 ? -14.797 -7.977 20.5 1 88.19 95 PRO A CA 1
ATOM 699 C C . PRO A 1 95 ? -14.5 -6.66 19.781 1 88.19 95 PRO A C 1
ATOM 701 O O . PRO A 1 95 ? -13.977 -6.664 18.672 1 88.19 95 PRO A O 1
ATOM 704 N N . ASP A 1 96 ? -14.695 -5.566 20.453 1 85.31 96 ASP A N 1
ATOM 705 C CA . ASP A 1 96 ? -14.594 -4.23 19.875 1 85.31 96 ASP A CA 1
ATOM 706 C C . ASP A 1 96 ? -13.195 -3.971 19.328 1 85.31 96 ASP A C 1
ATOM 708 O O . ASP A 1 96 ? -13.039 -3.367 18.266 1 85.31 96 ASP A O 1
ATOM 712 N N . ALA A 1 97 ? -12.242 -4.449 20.016 1 81.56 97 ALA A N 1
ATOM 713 C CA . ALA A 1 97 ? -10.867 -4.176 19.609 1 81.56 97 ALA A CA 1
ATOM 714 C C . ALA A 1 97 ? -10.562 -4.789 18.25 1 81.56 97 ALA A C 1
ATOM 716 O O . ALA A 1 97 ? -9.969 -4.141 17.391 1 81.56 97 ALA A O 1
ATOM 717 N N . ILE A 1 98 ? -11.039 -6.008 18.078 1 84.88 98 ILE A N 1
ATOM 718 C CA . ILE A 1 98 ? -10.805 -6.699 16.812 1 84.88 98 ILE A CA 1
ATOM 719 C C . ILE A 1 98 ? -11.688 -6.098 15.727 1 84.88 98 ILE A C 1
ATOM 721 O O . ILE A 1 98 ? -11.227 -5.871 14.602 1 84.88 98 ILE A O 1
ATOM 725 N N . ALA A 1 99 ? -12.891 -5.793 16.094 1 89.25 99 ALA A N 1
ATOM 726 C CA . ALA A 1 99 ? -13.828 -5.203 15.148 1 89.25 99 ALA A CA 1
ATOM 727 C C . ALA A 1 99 ? -13.305 -3.869 14.617 1 89.25 99 ALA A C 1
ATOM 729 O O . ALA A 1 99 ? -13.312 -3.627 13.414 1 89.25 99 ALA A O 1
ATOM 730 N N . ASN A 1 100 ? -12.828 -3.07 15.508 1 84.31 100 ASN A N 1
ATOM 731 C CA . ASN A 1 100 ? -12.32 -1.759 15.117 1 84.31 100 ASN A CA 1
ATOM 732 C C . ASN A 1 100 ? -11.094 -1.875 14.227 1 84.31 100 ASN A C 1
ATOM 734 O O . ASN A 1 100 ? -10.938 -1.113 13.266 1 84.31 100 ASN A O 1
ATOM 738 N N . ALA A 1 101 ? -10.266 -2.811 14.57 1 83.44 101 ALA A N 1
ATOM 739 C CA . ALA A 1 101 ? -9.078 -3.045 13.75 1 83.44 101 ALA A CA 1
ATOM 740 C C . ALA A 1 101 ? -9.469 -3.477 12.336 1 83.44 101 ALA A C 1
ATOM 742 O O . ALA A 1 101 ? -8.891 -2.994 11.359 1 83.44 101 ALA A O 1
ATOM 743 N N . MET A 1 102 ? -10.445 -4.309 12.25 1 88.62 102 MET A N 1
ATOM 744 C CA . MET A 1 102 ? -10.875 -4.82 10.953 1 88.62 102 MET A CA 1
ATOM 745 C C . MET A 1 102 ? -11.547 -3.727 10.133 1 88.62 102 MET A C 1
ATOM 747 O O . MET A 1 102 ? -11.391 -3.676 8.914 1 88.62 102 MET A O 1
ATOM 751 N N . LEU A 1 103 ? -12.266 -2.869 10.805 1 87.94 103 LEU A N 1
ATOM 752 C CA . LEU A 1 103 ? -12.891 -1.739 10.125 1 87.94 103 LEU A CA 1
ATOM 753 C C . LEU A 1 103 ? -11.828 -0.797 9.562 1 87.94 103 LEU A C 1
ATOM 755 O O . LEU A 1 103 ? -11.93 -0.36 8.414 1 87.94 103 LEU A O 1
ATOM 759 N N . ARG A 1 104 ? -10.836 -0.595 10.242 1 83.44 104 ARG A N 1
ATOM 760 C CA . ARG A 1 104 ? -9.789 0.344 9.852 1 83.44 104 ARG A CA 1
ATOM 761 C C . ARG A 1 104 ? -8.961 -0.21 8.695 1 83.44 104 ARG A C 1
ATOM 763 O O . ARG A 1 104 ? -8.578 0.53 7.789 1 83.44 104 ARG A O 1
ATOM 770 N N . GLU A 1 105 ? -8.703 -1.472 8.789 1 85.5 105 GLU A N 1
ATOM 771 C CA . GLU A 1 105 ? -7.859 -2.064 7.758 1 85.5 105 GLU A CA 1
ATOM 772 C C . GLU A 1 105 ? -8.664 -2.379 6.5 1 85.5 105 GLU A C 1
ATOM 774 O O . GLU A 1 105 ? -8.094 -2.637 5.438 1 85.5 105 GLU A O 1
ATOM 779 N N . GLY A 1 106 ? -10.008 -2.482 6.676 1 88.06 106 GLY A N 1
ATOM 780 C CA . GLY A 1 106 ? -10.867 -2.711 5.527 1 88.06 106 GLY A CA 1
ATOM 781 C C . GLY A 1 106 ? -11.266 -4.164 5.352 1 88.06 106 GLY A C 1
ATOM 782 O O . GLY A 1 106 ? -11.867 -4.535 4.344 1 88.06 106 GLY A O 1
ATOM 783 N N . SER A 1 107 ? -10.898 -4.953 6.309 1 90.06 107 SER A N 1
ATOM 784 C CA . SER A 1 107 ? -11.266 -6.363 6.223 1 90.06 107 SER A CA 1
ATOM 785 C C . SER A 1 107 ? -12.711 -6.582 6.676 1 90.06 107 SER A C 1
ATOM 787 O O . SER A 1 107 ? -13.258 -7.672 6.5 1 90.06 107 SER A O 1
ATOM 789 N N . ALA A 1 108 ? -13.281 -5.543 7.25 1 91.81 108 ALA A N 1
ATOM 790 C CA . ALA A 1 108 ? -14.703 -5.578 7.578 1 91.81 108 ALA A CA 1
ATOM 791 C C . ALA A 1 108 ? -15.352 -4.215 7.363 1 91.81 108 ALA A C 1
ATOM 793 O O . ALA A 1 108 ? -14.656 -3.199 7.27 1 91.81 108 ALA A O 1
ATOM 794 N N . THR A 1 109 ? -16.562 -4.246 7.207 1 89.88 109 THR A N 1
ATOM 795 C CA . THR A 1 109 ? -17.391 -3.047 7.105 1 89.88 109 THR A CA 1
ATOM 796 C C . THR A 1 109 ? -18.672 -3.203 7.918 1 89.88 109 THR A C 1
ATOM 798 O O . THR A 1 109 ? -19.031 -4.312 8.328 1 89.88 109 THR A O 1
ATOM 801 N N . ARG A 1 110 ? -19.266 -2.127 8.164 1 89.12 110 ARG A N 1
ATOM 802 C CA . ARG A 1 110 ? -20.594 -2.184 8.789 1 89.12 110 ARG A CA 1
ATOM 803 C C . ARG A 1 110 ? -21.688 -2.117 7.738 1 89.12 110 ARG A C 1
ATOM 805 O O . ARG A 1 110 ? -21.719 -1.201 6.91 1 89.12 110 ARG A O 1
ATOM 812 N N . ALA A 1 111 ? -22.547 -3.104 7.793 1 87.38 111 ALA A N 1
ATOM 813 C CA . ALA A 1 111 ? -23.719 -3.111 6.914 1 87.38 111 ALA A CA 1
ATOM 814 C C . ALA A 1 111 ? -24.75 -2.082 7.367 1 87.38 111 ALA A C 1
ATOM 816 O O . ALA A 1 111 ? -24.594 -1.451 8.414 1 87.38 111 ALA A O 1
ATOM 817 N N . ALA A 1 112 ? -25.812 -1.806 6.516 1 81.75 112 ALA A N 1
ATOM 818 C CA . ALA A 1 112 ? -26.859 -0.817 6.777 1 81.75 112 ALA A CA 1
ATOM 819 C C . ALA A 1 112 ? -27.5 -1.046 8.141 1 81.75 112 ALA A C 1
ATOM 821 O O . ALA A 1 112 ? -27.859 -0.09 8.836 1 81.75 112 ALA A O 1
ATOM 822 N N . GLY A 1 113 ? -27.609 -2.262 8.562 1 84.69 113 GLY A N 1
ATOM 823 C CA . GLY A 1 113 ? -28.203 -2.592 9.852 1 84.69 113 GLY A CA 1
ATOM 824 C C . GLY A 1 113 ? -27.219 -2.51 11.008 1 84.69 113 GLY A C 1
ATOM 825 O O . GLY A 1 113 ? -27.578 -2.816 12.148 1 84.69 113 GLY A O 1
ATOM 826 N N . GLY A 1 114 ? -25.922 -2.094 10.703 1 87.56 114 GLY A N 1
ATOM 827 C CA . GLY A 1 114 ? -24.922 -1.915 11.742 1 87.56 114 GLY A CA 1
ATOM 828 C C . GLY A 1 114 ? -24.094 -3.162 11.992 1 87.56 114 GLY A C 1
ATOM 829 O O . GLY A 1 114 ? -23.109 -3.121 12.734 1 87.56 114 GLY A O 1
ATOM 830 N N . GLU A 1 115 ? -24.484 -4.199 11.422 1 92.5 115 GLU A N 1
ATOM 831 C CA . GLU A 1 115 ? -23.781 -5.465 11.602 1 92.5 115 GLU A CA 1
ATOM 832 C C . GLU A 1 115 ? -22.391 -5.422 10.969 1 92.5 115 GLU A C 1
ATOM 834 O O . GLU A 1 115 ? -22.219 -4.863 9.891 1 92.5 115 GLU A O 1
ATOM 839 N N . LEU A 1 116 ? -21.438 -6.035 11.789 1 95.25 116 LEU A N 1
ATOM 840 C CA . LEU A 1 116 ? -20.094 -6.168 11.227 1 95.25 116 LEU A CA 1
ATOM 841 C C . LEU A 1 116 ? -20.047 -7.301 10.211 1 95.25 116 LEU A C 1
ATOM 843 O O . LEU A 1 116 ? -20.438 -8.43 10.508 1 95.25 116 LEU A O 1
ATOM 847 N N . VAL A 1 117 ? -19.625 -6.973 9.062 1 95.38 117 VAL A N 1
ATOM 848 C CA . VAL A 1 117 ? -19.562 -7.973 7.996 1 95.38 117 VAL A CA 1
ATOM 849 C C . VAL A 1 117 ? -18.203 -7.918 7.301 1 95.38 117 VAL A C 1
ATOM 851 O O . VAL A 1 117 ? -17.641 -6.84 7.129 1 95.38 117 VAL A O 1
ATOM 854 N N . THR A 1 118 ? -17.672 -9.062 7.078 1 94.69 118 THR A N 1
ATOM 855 C CA . THR A 1 118 ? -16.516 -9.141 6.18 1 94.69 118 THR A CA 1
ATOM 856 C C . THR A 1 118 ? -16.953 -9.562 4.781 1 94.69 118 THR A C 1
ATOM 858 O O . THR A 1 118 ? -17.562 -10.633 4.609 1 94.69 118 THR A O 1
ATOM 861 N N . ARG A 1 119 ? -16.719 -8.703 3.857 1 92.75 119 ARG A N 1
ATOM 862 C CA . ARG A 1 119 ? -16.984 -9.039 2.463 1 92.75 119 ARG A CA 1
ATOM 863 C C . ARG A 1 119 ? -15.812 -9.781 1.844 1 92.75 119 ARG A C 1
ATOM 865 O O . ARG A 1 119 ? -14.656 -9.383 2.01 1 92.75 119 ARG A O 1
ATOM 872 N N . VAL A 1 120 ? -16.094 -10.812 1.1 1 93.19 120 VAL A N 1
ATOM 873 C CA . VAL A 1 120 ? -15.07 -11.711 0.577 1 93.19 120 VAL A CA 1
ATOM 874 C C . VAL A 1 120 ? -14.141 -10.953 -0.37 1 93.19 120 VAL A C 1
ATOM 876 O O . VAL A 1 120 ? -12.922 -11.125 -0.328 1 93.19 120 VAL A O 1
ATOM 879 N N . GLU A 1 121 ? -14.711 -10.07 -1.164 1 91.94 121 GLU A N 1
ATOM 880 C CA . GLU A 1 121 ? -13.922 -9.336 -2.143 1 91.94 121 GLU A CA 1
ATOM 881 C C . GLU A 1 121 ? -12.914 -8.414 -1.459 1 91.94 121 GLU A C 1
ATOM 883 O O . GLU A 1 121 ? -11.852 -8.117 -2.016 1 91.94 121 GLU A O 1
ATOM 888 N N . GLN A 1 122 ? -13.234 -7.922 -0.297 1 90.62 122 GLN A N 1
ATOM 889 C CA . GLN A 1 122 ? -12.32 -7.059 0.449 1 90.62 122 GLN A CA 1
ATOM 890 C C . GLN A 1 122 ? -11.266 -7.879 1.187 1 90.62 122 GLN A C 1
ATOM 892 O O . GLN A 1 122 ? -10.078 -7.555 1.138 1 90.62 122 GLN A O 1
ATOM 897 N N . LEU A 1 123 ? -11.703 -8.93 1.794 1 91.75 123 LEU A N 1
ATOM 898 C CA . LEU A 1 123 ? -10.828 -9.789 2.58 1 91.75 123 LEU A CA 1
ATOM 899 C C . LEU A 1 123 ? -9.711 -10.359 1.718 1 91.75 123 LEU A C 1
ATOM 901 O O . LEU A 1 123 ? -8.547 -10.383 2.135 1 91.75 123 LEU A O 1
ATOM 905 N N . TRP A 1 124 ? -9.961 -10.703 0.533 1 93.88 124 TRP A N 1
ATOM 906 C CA . TRP A 1 124 ? -9.016 -11.406 -0.337 1 93.88 124 TRP A CA 1
ATOM 907 C C . TRP A 1 124 ? -7.965 -10.445 -0.884 1 93.88 124 TRP A C 1
ATOM 909 O O . TRP A 1 124 ? -6.98 -10.867 -1.487 1 93.88 124 TRP A O 1
ATOM 919 N N . GLN A 1 125 ? -8.133 -9.172 -0.649 1 93.44 125 GLN A N 1
ATOM 920 C CA . GLN A 1 125 ? -7.156 -8.203 -1.129 1 93.44 125 GLN A CA 1
ATOM 921 C C . GLN A 1 125 ? -6.086 -7.93 -0.074 1 93.44 125 GLN A C 1
ATOM 923 O O . GLN A 1 125 ? -5.098 -7.246 -0.347 1 93.44 125 GLN A O 1
ATOM 928 N N . LEU A 1 126 ? -6.32 -8.43 1.067 1 88.44 126 LEU A N 1
ATOM 929 C CA . LEU A 1 126 ? -5.375 -8.188 2.152 1 88.44 126 LEU A CA 1
ATOM 930 C C . LEU A 1 126 ? -4.383 -9.336 2.273 1 88.44 126 LEU A C 1
ATOM 932 O O . LEU A 1 126 ? -4.77 -10.508 2.219 1 88.44 126 LEU A O 1
ATOM 936 N N . PRO A 1 127 ? -3.135 -9.031 2.416 1 81.44 127 PRO A N 1
ATOM 937 C CA . PRO A 1 127 ? -2.102 -10.07 2.365 1 81.44 127 PRO A CA 1
ATOM 938 C C . PRO A 1 127 ? -1.979 -10.844 3.676 1 81.44 127 PRO A C 1
ATOM 940 O O . PRO A 1 127 ? -1.065 -11.656 3.834 1 81.44 127 PRO A O 1
ATOM 943 N N . ALA A 1 128 ? -2.865 -10.742 4.586 1 77.94 128 ALA A N 1
ATOM 944 C CA . ALA A 1 128 ? -2.721 -11.336 5.91 1 77.94 128 ALA A CA 1
ATOM 945 C C . ALA A 1 128 ? -2.535 -12.852 5.816 1 77.94 128 ALA A C 1
ATOM 947 O O . ALA A 1 128 ? -1.851 -13.453 6.645 1 77.94 128 ALA A O 1
ATOM 948 N N . LEU A 1 129 ? -3.176 -13.289 4.723 1 85 129 LEU A N 1
ATOM 949 C CA . LEU A 1 129 ? -3.01 -14.695 4.402 1 85 129 LEU A CA 1
ATOM 950 C C . LEU A 1 129 ? -2.355 -14.867 3.035 1 85 129 LEU A C 1
ATOM 952 O O . LEU A 1 129 ? -2.111 -13.891 2.33 1 85 129 LEU A O 1
ATOM 956 N N . TRP A 1 130 ? -1.789 -15.891 2.666 1 88.5 130 TRP A N 1
ATOM 957 C CA . TRP A 1 130 ? -1.384 -16.438 1.374 1 88.5 130 TRP A CA 1
ATOM 958 C C . TRP A 1 130 ? -0.021 -15.891 0.957 1 88.5 130 TRP A C 1
ATOM 960 O O . TRP A 1 130 ? 0.79 -16.609 0.373 1 88.5 130 TRP A O 1
ATOM 970 N N . HIS A 1 131 ? 0.104 -14.414 1.125 1 86 131 HIS A N 1
ATOM 971 C CA . HIS A 1 131 ? 1.359 -13.797 0.713 1 86 131 HIS A CA 1
ATOM 972 C C . HIS A 1 131 ? 2.463 -14.055 1.733 1 86 131 HIS A C 1
ATOM 974 O O . HIS A 1 131 ? 2.637 -13.281 2.678 1 86 131 HIS A O 1
ATOM 980 N N . THR A 1 132 ? 3.301 -14.938 1.555 1 77.12 132 THR A N 1
ATOM 981 C CA . THR A 1 132 ? 4.23 -15.43 2.564 1 77.12 132 THR A CA 1
ATOM 982 C C . THR A 1 132 ? 5.637 -14.898 2.312 1 77.12 132 THR A C 1
ATOM 984 O O . THR A 1 132 ? 6.555 -15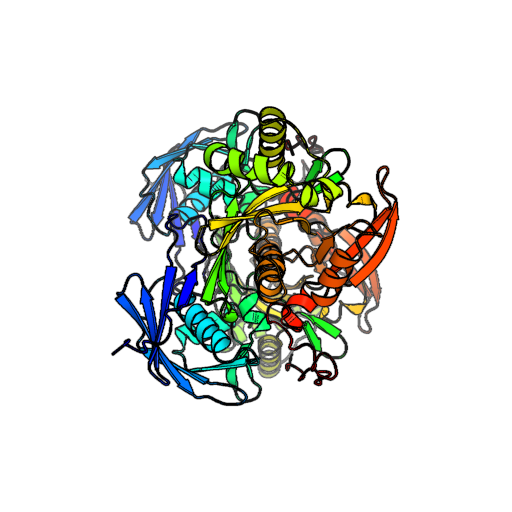.156 3.094 1 77.12 132 THR A O 1
ATOM 987 N N . GLY A 1 133 ? 5.766 -14.273 1.269 1 70.62 133 GLY A N 1
ATOM 988 C CA . GLY A 1 133 ? 7.09 -13.766 0.944 1 70.62 133 GLY A CA 1
ATOM 989 C C . GLY A 1 133 ? 7.41 -12.453 1.638 1 70.62 133 GLY A C 1
ATOM 990 O O . GLY A 1 133 ? 6.516 -11.789 2.156 1 70.62 133 GLY A O 1
ATOM 991 N N . THR A 1 134 ? 8.711 -12.25 1.798 1 63.78 134 THR A N 1
ATOM 992 C CA . THR A 1 134 ? 9.156 -10.969 2.332 1 63.78 134 THR A CA 1
ATOM 993 C C . THR A 1 134 ? 8.781 -9.828 1.384 1 63.78 134 THR A C 1
ATOM 995 O O . THR A 1 134 ? 9.227 -9.797 0.236 1 63.78 134 THR A O 1
ATOM 998 N N . SER A 1 135 ? 7.633 -9.297 1.741 1 61.44 135 SER A N 1
ATOM 999 C CA . SER A 1 135 ? 6.953 -8.453 0.764 1 61.44 135 SER A CA 1
ATOM 1000 C C . SER A 1 135 ? 7.645 -7.105 0.619 1 61.44 135 SER A C 1
ATOM 1002 O O . SER A 1 135 ? 8.188 -6.574 1.588 1 61.44 135 SER A O 1
ATOM 1004 N N . GLY A 1 136 ? 8.047 -6.727 -0.553 1 65.5 136 GLY A N 1
ATOM 1005 C CA . GLY A 1 136 ? 8.273 -5.355 -0.981 1 65.5 136 GLY A CA 1
ATOM 1006 C C . GLY A 1 136 ? 6.996 -4.594 -1.263 1 65.5 136 GLY A C 1
ATOM 1007 O O . GLY A 1 136 ? 6.938 -3.789 -2.193 1 65.5 136 GLY A O 1
ATOM 1008 N N . ARG A 1 137 ? 5.973 -4.922 -0.311 1 74.19 137 ARG A N 1
ATOM 1009 C CA . ARG A 1 137 ? 4.684 -4.277 -0.55 1 74.19 137 ARG A CA 1
ATOM 1010 C C . ARG A 1 137 ? 4.793 -2.764 -0.381 1 74.19 137 ARG A C 1
ATOM 1012 O O . ARG A 1 137 ? 5.492 -2.281 0.513 1 74.19 137 ARG A O 1
ATOM 1019 N N . ASP A 1 138 ? 4.359 -1.99 -1.242 1 76.06 138 ASP A N 1
ATOM 1020 C CA . ASP A 1 138 ? 4.348 -0.531 -1.216 1 76.06 138 ASP A CA 1
ATOM 1021 C C . ASP A 1 138 ? 5.766 0.03 -1.227 1 76.06 138 ASP A C 1
ATOM 1023 O O . ASP A 1 138 ? 6.09 0.933 -0.452 1 76.06 138 ASP A O 1
ATOM 1027 N N . TYR A 1 139 ? 6.637 -0.696 -1.894 1 87.44 139 TYR A N 1
ATOM 1028 C CA . TYR A 1 139 ? 7.992 -0.199 -2.115 1 87.44 139 TYR A CA 1
ATOM 1029 C C . TYR A 1 139 ? 7.977 1.278 -2.488 1 87.44 139 TYR A C 1
ATOM 1031 O O . TYR A 1 139 ? 7.176 1.704 -3.326 1 87.44 139 TYR A O 1
ATOM 1039 N N . PRO A 1 140 ? 8.805 2.076 -1.776 1 90.06 140 PRO A N 1
ATOM 1040 C CA . PRO A 1 140 ? 8.789 3.516 -2.049 1 90.06 140 PRO A CA 1
ATOM 1041 C C . PRO A 1 140 ? 8.961 3.838 -3.531 1 90.06 140 PRO A C 1
ATOM 1043 O O . PRO A 1 140 ? 9.742 3.178 -4.223 1 90.06 140 PRO A O 1
ATOM 1046 N N . LEU A 1 141 ? 8.289 4.828 -3.953 1 90 141 LEU A N 1
ATOM 1047 C CA . LEU A 1 141 ? 8.273 5.156 -5.375 1 90 141 LEU A CA 1
ATOM 1048 C C . LEU A 1 141 ? 9.477 6.02 -5.742 1 90 141 LEU A C 1
ATOM 1050 O O . LEU A 1 141 ? 9.648 7.109 -5.188 1 90 141 LEU A O 1
ATOM 1054 N N . GLN A 1 142 ? 10.258 5.539 -6.465 1 88.31 142 GLN A N 1
ATOM 1055 C CA . GLN A 1 142 ? 11.352 6.203 -7.176 1 88.31 142 GLN A CA 1
ATOM 1056 C C . GLN A 1 142 ? 11.484 5.668 -8.602 1 88.31 142 GLN A C 1
ATOM 1058 O O . GLN A 1 142 ? 11.32 4.469 -8.836 1 88.31 142 GLN A O 1
ATOM 1063 N N . TYR A 1 143 ? 11.734 6.543 -9.461 1 90.44 143 TYR A N 1
ATOM 1064 C CA . TYR A 1 143 ? 11.789 6.086 -10.844 1 90.44 143 TYR A CA 1
ATOM 1065 C C . TYR A 1 143 ? 13.227 5.887 -11.297 1 90.44 143 TYR A C 1
ATOM 1067 O O . TYR A 1 143 ? 14.141 6.543 -10.789 1 90.44 143 TYR A O 1
ATOM 1075 N N . ALA A 1 144 ? 13.359 4.977 -12.172 1 87.06 144 ALA A N 1
ATOM 1076 C CA . ALA A 1 144 ? 14.617 4.672 -12.852 1 87.06 144 ALA A CA 1
ATOM 1077 C C . ALA A 1 144 ? 14.406 4.523 -14.359 1 87.06 144 ALA A C 1
ATOM 1079 O O . ALA A 1 144 ? 13.266 4.438 -14.828 1 87.06 144 ALA A O 1
ATOM 1080 N N . MET A 1 145 ? 15.516 4.664 -15.078 1 89.88 145 MET A N 1
ATOM 1081 C CA . MET A 1 145 ? 15.508 4.457 -16.516 1 89.88 145 MET A CA 1
ATOM 1082 C C . MET A 1 145 ? 16.25 3.176 -16.891 1 89.88 145 MET A C 1
ATOM 1084 O O . MET A 1 145 ? 17.375 2.955 -16.453 1 89.88 145 MET A O 1
ATOM 1088 N N . THR A 1 146 ? 15.578 2.266 -17.609 1 87.88 146 THR A N 1
ATOM 1089 C CA . THR A 1 146 ? 16.203 1.062 -18.141 1 87.88 146 THR A CA 1
ATOM 1090 C C . THR A 1 146 ? 15.891 0.907 -19.625 1 87.88 146 THR A C 1
ATOM 1092 O O . THR A 1 146 ? 14.727 0.813 -20.016 1 87.88 146 THR A O 1
ATOM 1095 N N . GLN A 1 147 ? 16.938 0.917 -20.406 1 86.25 147 GLN A N 1
ATOM 1096 C CA . GLN A 1 147 ? 16.781 0.727 -21.844 1 86.25 147 GLN A CA 1
ATOM 1097 C C . GLN A 1 147 ? 15.742 1.673 -22.438 1 86.25 147 GLN A C 1
ATOM 1099 O O . GLN A 1 147 ? 14.867 1.249 -23.188 1 86.25 147 GLN A O 1
ATOM 1104 N N . GLY A 1 148 ? 15.75 2.852 -21.969 1 88 148 GLY A N 1
ATOM 1105 C CA . GLY A 1 148 ? 14.883 3.889 -22.516 1 88 148 GLY A CA 1
ATOM 1106 C C . GLY A 1 148 ? 13.492 3.863 -21.922 1 88 148 GLY A C 1
ATOM 1107 O O . GLY A 1 148 ? 12.609 4.602 -22.375 1 88 148 GLY A O 1
ATOM 1108 N N . ARG A 1 149 ? 13.25 2.982 -20.984 1 89.94 149 ARG A N 1
ATOM 1109 C CA . ARG A 1 149 ? 11.945 2.9 -20.344 1 89.94 149 ARG A CA 1
ATOM 1110 C C . ARG A 1 149 ? 12 3.445 -18.922 1 89.94 149 ARG A C 1
ATOM 1112 O O . ARG A 1 149 ? 12.789 2.979 -18.094 1 89.94 149 ARG A O 1
ATOM 1119 N N . ARG A 1 150 ? 11.133 4.461 -18.688 1 93 150 ARG A N 1
ATOM 1120 C CA . ARG A 1 150 ? 10.984 4.984 -17.344 1 93 150 ARG A CA 1
ATOM 1121 C C . ARG A 1 150 ? 10.047 4.102 -16.516 1 93 150 ARG A C 1
ATOM 1123 O O . ARG A 1 150 ? 8.93 3.807 -16.938 1 93 150 ARG A O 1
ATOM 1130 N N . HIS A 1 151 ? 10.578 3.619 -15.414 1 93.94 151 HIS A N 1
ATOM 1131 C CA . HIS A 1 151 ? 9.773 2.75 -14.562 1 93.94 151 HIS A CA 1
ATOM 1132 C C . HIS A 1 151 ? 10.133 2.939 -13.094 1 93.94 151 HIS A C 1
ATOM 1134 O O . HIS A 1 151 ? 11.219 3.426 -12.773 1 93.94 151 HIS A O 1
ATOM 1140 N N . PRO A 1 152 ? 9.172 2.619 -12.188 1 92.12 152 PRO A N 1
ATOM 1141 C CA . PRO A 1 152 ? 9.547 2.611 -10.773 1 92.12 152 PRO A CA 1
ATOM 1142 C C . PRO A 1 152 ? 10.711 1.673 -10.469 1 92.12 152 PRO A C 1
ATOM 1144 O O . PRO A 1 152 ? 10.844 0.624 -11.102 1 92.12 152 PRO A O 1
ATOM 1147 N N . LEU A 1 153 ? 11.508 2.078 -9.531 1 88.88 153 LEU A N 1
ATOM 1148 C CA . LEU A 1 153 ? 12.453 1.124 -8.969 1 88.88 153 LEU A CA 1
ATOM 1149 C C . LEU A 1 153 ? 11.719 -0.047 -8.32 1 88.88 153 LEU A C 1
ATOM 1151 O O . LEU A 1 153 ? 10.742 0.15 -7.59 1 88.88 153 LEU A O 1
ATOM 1155 N N . ARG A 1 154 ? 12.18 -1.223 -8.656 1 90.5 154 ARG A N 1
ATOM 1156 C CA . ARG A 1 154 ? 11.5 -2.424 -8.172 1 90.5 154 ARG A CA 1
ATOM 1157 C C . ARG A 1 154 ? 12.188 -2.963 -6.922 1 90.5 154 ARG A C 1
ATOM 1159 O O . ARG A 1 154 ? 13.406 -2.855 -6.773 1 90.5 154 ARG A O 1
ATOM 1166 N N . ALA A 1 155 ? 11.406 -3.543 -6.035 1 87.62 155 ALA A N 1
ATOM 1167 C CA . ALA A 1 155 ? 11.961 -4.219 -4.867 1 87.62 155 ALA A CA 1
ATOM 1168 C C . ALA A 1 155 ? 12.867 -5.375 -5.277 1 87.62 155 ALA A C 1
ATOM 1170 O O . ALA A 1 155 ? 12.664 -5.988 -6.328 1 87.62 155 ALA A O 1
ATOM 1171 N N . PRO A 1 156 ? 13.859 -5.66 -4.414 1 87.12 156 PRO A N 1
ATOM 1172 C CA . PRO A 1 156 ? 14.641 -6.867 -4.676 1 87.12 156 PRO A CA 1
ATOM 1173 C C . PRO A 1 156 ? 13.789 -8.133 -4.727 1 87.12 156 PRO A C 1
ATOM 1175 O O . PRO A 1 156 ? 12.766 -8.219 -4.043 1 87.12 156 PRO A O 1
ATOM 1178 N N . LYS A 1 157 ? 14.266 -9.016 -5.465 1 88.88 157 LYS A N 1
ATOM 1179 C CA . LYS A 1 157 ? 13.531 -10.266 -5.617 1 88.88 157 LYS A CA 1
ATOM 1180 C C . LYS A 1 157 ? 13.398 -10.992 -4.281 1 88.88 157 LYS A C 1
ATOM 1182 O O . LYS A 1 157 ? 14.344 -11.039 -3.496 1 88.88 157 LYS A O 1
ATOM 1187 N N . PRO A 1 158 ? 12.227 -11.508 -4.086 1 88.06 158 PRO A N 1
ATOM 1188 C CA . PRO A 1 158 ? 12.086 -12.344 -2.891 1 88.06 158 PRO A CA 1
ATOM 1189 C C . PRO A 1 158 ? 12.805 -13.68 -3.02 1 88.06 158 PRO A C 1
ATOM 1191 O O . PRO A 1 158 ? 13.297 -14.023 -4.098 1 88.06 158 PRO A O 1
ATOM 1194 N N . SER A 1 159 ? 12.891 -14.352 -1.887 1 86.81 159 SER A N 1
ATOM 1195 C CA . SER A 1 159 ? 13.422 -15.711 -1.843 1 86.81 159 SER A CA 1
ATOM 1196 C C . SER A 1 159 ? 12.453 -16.656 -1.144 1 86.81 159 SER A C 1
ATOM 1198 O O . SER A 1 159 ? 11.578 -16.219 -0.395 1 86.81 159 SER A O 1
ATOM 1200 N N . GLY A 1 160 ? 12.562 -17.891 -1.522 1 89.88 160 GLY A N 1
ATOM 1201 C CA . GLY A 1 160 ? 11.719 -18.875 -0.861 1 89.88 160 GLY A CA 1
ATOM 1202 C C . GLY A 1 160 ? 10.273 -18.812 -1.3 1 89.88 160 GLY A C 1
ATOM 1203 O O . GLY A 1 160 ? 9.977 -18.453 -2.439 1 89.88 160 GLY A O 1
ATOM 1204 N N . GLN A 1 161 ? 9.391 -19.297 -0.398 1 92.12 161 GLN A N 1
ATOM 1205 C CA . GLN A 1 161 ? 7.969 -19.328 -0.702 1 92.12 161 GLN A CA 1
ATOM 1206 C C . GLN A 1 161 ? 7.359 -17.938 -0.66 1 92.12 161 GLN A C 1
ATOM 1208 O O . GLN A 1 161 ? 7.598 -17.188 0.285 1 92.12 161 GLN A O 1
ATOM 1213 N N . VAL A 1 162 ? 6.586 -17.625 -1.67 1 92.5 162 VAL A N 1
ATOM 1214 C CA . VAL A 1 162 ? 6.051 -16.266 -1.751 1 92.5 162 VAL A CA 1
ATOM 1215 C C . VAL A 1 162 ? 4.531 -16.297 -1.623 1 92.5 162 VAL A C 1
ATOM 1217 O O . VAL A 1 162 ? 3.898 -15.266 -1.376 1 92.5 162 VAL A O 1
ATOM 1220 N N . TYR A 1 163 ? 3.982 -17.406 -1.77 1 94.25 163 TYR A N 1
ATOM 1221 C CA . TYR A 1 163 ? 2.531 -17.547 -1.762 1 94.25 163 TYR A CA 1
ATOM 1222 C C . TYR A 1 163 ? 2.127 -18.969 -1.381 1 94.25 163 TYR A C 1
ATOM 1224 O O . TYR A 1 163 ? 2.787 -19.938 -1.77 1 94.25 163 TYR A O 1
ATOM 1232 N N . ALA A 1 164 ? 1.046 -19.172 -0.685 1 94.44 164 ALA A N 1
ATOM 1233 C CA . ALA A 1 164 ? 0.441 -20.469 -0.407 1 94.44 164 ALA A CA 1
ATOM 1234 C C . ALA A 1 164 ? -1.056 -20.344 -0.141 1 94.44 164 ALA A C 1
ATOM 1236 O O . ALA A 1 164 ? -1.49 -19.391 0.523 1 94.44 164 ALA A O 1
ATOM 1237 N N . ARG A 1 165 ? -1.766 -21.266 -0.646 1 93.56 165 ARG A N 1
ATOM 1238 C CA . ARG A 1 165 ? -3.219 -21.25 -0.529 1 93.56 165 ARG A CA 1
ATOM 1239 C C . ARG A 1 165 ? -3.781 -22.672 -0.448 1 93.56 165 ARG A C 1
ATOM 1241 O O . ARG A 1 165 ? -3.42 -23.531 -1.25 1 93.56 165 ARG A O 1
ATOM 1248 N N . HIS A 1 166 ? -4.645 -22.891 0.483 1 91.56 166 HIS A N 1
ATOM 1249 C CA . HIS A 1 166 ? -5.379 -24.156 0.512 1 91.56 166 HIS A CA 1
ATOM 1250 C C . HIS A 1 166 ? -6.449 -24.188 -0.574 1 91.56 166 HIS A C 1
ATOM 1252 O O . HIS A 1 166 ? -7.258 -23.266 -0.688 1 91.56 166 HIS A O 1
ATOM 1258 N N . ILE A 1 167 ? -6.441 -25.188 -1.366 1 93.69 167 ILE A N 1
ATOM 1259 C CA . ILE A 1 167 ? -7.43 -25.391 -2.42 1 93.69 167 ILE A CA 1
ATOM 1260 C C . ILE A 1 167 ? -8.484 -26.391 -1.954 1 93.69 167 ILE A C 1
ATOM 1262 O O . ILE A 1 167 ? -8.242 -27.609 -1.957 1 93.69 167 ILE A O 1
ATOM 1266 N N . PRO A 1 168 ? -9.609 -25.953 -1.662 1 89.25 168 PRO A N 1
ATOM 1267 C CA . PRO A 1 168 ? -10.594 -26.812 -1.015 1 89.25 168 PRO A CA 1
ATOM 1268 C C . PRO A 1 168 ? -10.984 -28.016 -1.878 1 89.25 168 PRO A C 1
ATOM 1270 O O . PRO A 1 168 ? -11.094 -29.141 -1.373 1 89.25 168 PRO A O 1
ATOM 1273 N N . TRP A 1 169 ? -11.188 -27.891 -3.207 1 90.75 169 TRP A N 1
ATOM 1274 C CA . TRP A 1 169 ? -11.711 -28.969 -4.047 1 90.75 169 TRP A CA 1
ATOM 1275 C C . TRP A 1 169 ? -10.609 -29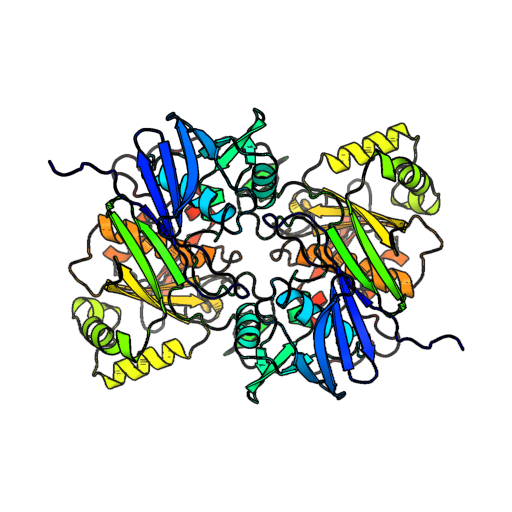.953 -4.414 1 90.75 169 TRP A C 1
ATOM 1277 O O . TRP A 1 169 ? -10.898 -31.062 -4.879 1 90.75 169 TRP A O 1
ATOM 1287 N N . LEU A 1 170 ? -9.367 -29.578 -4.156 1 91.94 170 LEU A N 1
ATOM 1288 C CA . LEU A 1 170 ? -8.266 -30.516 -4.344 1 91.94 170 LEU A CA 1
ATOM 1289 C C . LEU A 1 170 ? -7.863 -31.156 -3.016 1 91.94 170 LEU A C 1
ATOM 1291 O O . LEU A 1 170 ? -7.215 -32.188 -2.996 1 91.94 170 LEU A O 1
ATOM 1295 N N . GLY A 1 171 ? -8.234 -30.453 -1.936 1 89.56 171 GLY A N 1
ATOM 1296 C CA . GLY A 1 171 ? -7.754 -30.859 -0.629 1 89.56 171 GLY A CA 1
ATOM 1297 C C . GLY A 1 171 ? -6.246 -30.75 -0.482 1 89.56 171 GLY A C 1
ATOM 1298 O O . GLY A 1 171 ? -5.625 -31.547 0.225 1 89.56 171 GLY A O 1
ATOM 1299 N N . GLN A 1 172 ? -5.602 -29.859 -1.196 1 92.75 172 GLN A N 1
ATOM 1300 C CA . GLN A 1 172 ? -4.156 -29.656 -1.225 1 92.75 172 GLN A CA 1
ATOM 1301 C C . GLN A 1 172 ? -3.801 -28.188 -1.062 1 92.75 172 GLN A C 1
ATOM 1303 O O . GLN A 1 172 ? -4.672 -27.312 -1.142 1 92.75 172 GLN A O 1
ATOM 1308 N N . VAL A 1 173 ? -2.545 -28 -0.791 1 93.31 173 VAL A N 1
ATOM 1309 C CA . VAL A 1 173 ? -2.035 -26.641 -0.732 1 93.31 173 VAL A CA 1
ATOM 1310 C C . VAL A 1 173 ? -1.265 -26.312 -2.012 1 93.31 173 VAL A C 1
ATOM 1312 O O . VAL A 1 173 ? -0.339 -27.047 -2.385 1 93.31 173 VAL A O 1
ATOM 1315 N N . PHE A 1 174 ? -1.728 -25.328 -2.701 1 96.25 174 PHE A N 1
ATOM 1316 C CA . PHE A 1 174 ? -0.946 -24.75 -3.795 1 96.25 174 PHE A CA 1
ATOM 1317 C C . PHE A 1 174 ? 0.019 -23.688 -3.277 1 96.25 174 PHE A C 1
ATOM 1319 O O . PHE A 1 174 ? -0.365 -22.828 -2.484 1 96.25 174 PHE A O 1
ATOM 1326 N N . SER A 1 175 ? 1.235 -23.766 -3.658 1 96.44 175 SER A N 1
ATOM 1327 C CA . SER A 1 175 ? 2.219 -22.781 -3.234 1 96.44 175 SER A CA 1
ATOM 1328 C C . SER A 1 175 ? 3.16 -22.406 -4.375 1 96.44 175 SER A C 1
ATOM 1330 O O . SER A 1 175 ? 3.236 -23.125 -5.379 1 96.44 175 SER A O 1
ATOM 1332 N N . MET A 1 176 ? 3.709 -21.297 -4.293 1 96.94 176 MET A N 1
ATOM 1333 C CA . MET A 1 176 ? 4.734 -20.812 -5.215 1 96.94 176 MET A CA 1
ATOM 1334 C C . MET A 1 176 ? 5.984 -20.391 -4.461 1 96.94 176 MET A C 1
ATOM 1336 O O . MET A 1 176 ? 5.887 -19.766 -3.398 1 96.94 176 MET A O 1
ATOM 1340 N N . ARG A 1 177 ? 7.094 -20.75 -4.961 1 96.44 177 ARG A N 1
ATOM 1341 C CA . ARG A 1 177 ? 8.383 -20.312 -4.426 1 96.44 177 ARG A CA 1
ATOM 1342 C C . ARG A 1 177 ? 9.328 -19.891 -5.543 1 96.44 177 ARG A C 1
ATOM 1344 O O . ARG A 1 177 ? 9.203 -20.359 -6.68 1 96.44 177 ARG A O 1
ATOM 1351 N N . VAL A 1 178 ? 10.219 -19.031 -5.18 1 96.5 178 VAL A N 1
ATOM 1352 C CA . VAL A 1 178 ? 11.219 -18.594 -6.156 1 96.5 178 VAL A CA 1
ATOM 1353 C C . VAL A 1 178 ? 12.078 -19.781 -6.578 1 96.5 178 VAL A C 1
ATOM 1355 O O . VAL A 1 178 ? 12.484 -20.594 -5.738 1 96.5 178 VAL A O 1
ATOM 1358 N N . ALA A 1 179 ? 12.375 -19.859 -7.844 1 98.12 179 ALA A N 1
ATOM 1359 C CA . ALA A 1 179 ? 13.195 -20.953 -8.391 1 98.12 179 ALA A CA 1
ATOM 1360 C C . ALA A 1 179 ? 14.578 -20.969 -7.754 1 98.12 179 ALA A C 1
ATOM 1362 O O . ALA A 1 179 ? 15.156 -19.906 -7.488 1 98.12 179 ALA A O 1
ATOM 1363 N N . ASP A 1 180 ? 15 -22.125 -7.527 1 96.75 180 ASP A N 1
ATOM 1364 C CA . ASP A 1 180 ? 16.344 -22.375 -7.012 1 96.75 180 ASP A CA 1
ATOM 1365 C C . ASP A 1 180 ? 17.156 -23.203 -8 1 96.75 180 ASP A C 1
ATOM 1367 O O . ASP A 1 180 ? 16.75 -24.297 -8.406 1 96.75 180 ASP A O 1
ATOM 1371 N N . LEU A 1 181 ? 18.312 -22.703 -8.367 1 96.12 181 LEU A N 1
ATOM 1372 C CA . LEU A 1 181 ? 19.109 -23.328 -9.414 1 96.12 181 LEU A CA 1
ATOM 1373 C C . LEU A 1 181 ? 19.5 -24.75 -9.023 1 96.12 181 LEU A C 1
ATOM 1375 O O . LEU A 1 181 ? 19.453 -25.656 -9.852 1 96.12 181 LEU A O 1
ATOM 1379 N N . ASP A 1 182 ? 19.875 -24.953 -7.852 1 95.06 182 ASP A N 1
ATOM 1380 C CA . ASP A 1 182 ? 20.312 -26.281 -7.406 1 95.06 182 ASP A CA 1
ATOM 1381 C C . ASP A 1 182 ? 19.141 -27.234 -7.262 1 95.06 182 ASP A C 1
ATOM 1383 O O . ASP A 1 182 ? 19.203 -28.391 -7.684 1 95.06 182 ASP A O 1
ATOM 1387 N N . ALA A 1 183 ? 18.094 -26.766 -6.801 1 96.19 183 ALA A N 1
ATOM 1388 C CA . ALA A 1 183 ? 16.953 -27.625 -6.48 1 96.19 183 ALA A CA 1
ATOM 1389 C C . ALA A 1 183 ? 16.094 -27.875 -7.715 1 96.19 183 ALA A C 1
ATOM 1391 O O . ALA A 1 183 ? 15.461 -28.938 -7.828 1 96.19 183 ALA A O 1
ATOM 1392 N N . ASP A 1 184 ? 16.109 -26.906 -8.656 1 97.81 184 ASP A N 1
ATOM 1393 C CA . ASP A 1 184 ? 15.023 -26.953 -9.633 1 97.81 184 ASP A CA 1
ATOM 1394 C C . ASP A 1 184 ? 15.562 -27.141 -11.047 1 97.81 184 ASP A C 1
ATOM 1396 O O . ASP A 1 184 ? 14.805 -27.391 -11.984 1 97.81 184 ASP A O 1
ATOM 1400 N N . LEU A 1 185 ? 16.859 -27.062 -11.227 1 97.75 185 LEU A N 1
ATOM 1401 C CA . LEU A 1 185 ? 17.422 -27.094 -12.57 1 97.75 185 LEU A CA 1
ATOM 1402 C C . LEU A 1 185 ? 17.047 -28.391 -13.289 1 97.75 185 LEU A C 1
ATOM 1404 O O . LEU A 1 185 ? 16.688 -28.359 -14.469 1 97.75 185 LEU A O 1
ATOM 1408 N N . ALA A 1 186 ? 17.172 -29.5 -12.617 1 97.19 186 ALA A N 1
ATOM 1409 C CA . ALA A 1 186 ? 16.891 -30.781 -13.242 1 97.19 186 ALA A CA 1
ATOM 1410 C C . ALA A 1 186 ? 15.445 -30.859 -13.734 1 97.19 186 ALA A C 1
ATOM 1412 O O . ALA A 1 186 ? 15.195 -31.234 -14.883 1 97.19 186 ALA A O 1
ATOM 1413 N N . CYS A 1 187 ? 14.547 -30.562 -12.852 1 96.5 187 CYS A N 1
ATOM 1414 C CA . CYS A 1 187 ? 13.141 -30.609 -13.234 1 96.5 187 CYS A CA 1
ATOM 1415 C C . CYS A 1 187 ? 12.844 -29.594 -14.336 1 96.5 187 CYS A C 1
ATOM 1417 O O . CYS A 1 187 ? 12.133 -29.906 -15.289 1 96.5 187 CYS A O 1
ATOM 1419 N N . PHE A 1 188 ? 13.414 -28.438 -14.234 1 97.62 188 PHE A N 1
ATOM 1420 C CA . PHE A 1 188 ? 13.25 -27.391 -15.234 1 97.62 188 PHE A CA 1
ATOM 1421 C C . PHE A 1 188 ? 13.766 -27.859 -16.594 1 97.62 188 PHE A C 1
ATOM 1423 O O . PHE A 1 188 ? 13.102 -27.656 -17.609 1 97.62 188 PHE A O 1
ATOM 1430 N N . HIS A 1 189 ? 14.875 -28.469 -16.578 1 97.69 189 HIS A N 1
ATOM 1431 C CA . HIS A 1 189 ? 15.469 -29.031 -17.781 1 97.69 189 HIS A CA 1
ATOM 1432 C C . HIS A 1 189 ? 14.531 -30.031 -18.453 1 97.69 189 HIS A C 1
ATOM 1434 O O . HIS A 1 189 ? 14.32 -29.984 -19.656 1 97.69 189 HIS A O 1
ATOM 1440 N N . GLY A 1 190 ? 14 -30.906 -17.672 1 97.44 190 GLY A N 1
ATOM 1441 C CA . GLY A 1 190 ? 13.039 -31.875 -18.172 1 97.44 190 GLY A CA 1
ATOM 1442 C C . GLY A 1 190 ? 11.797 -31.219 -18.766 1 97.44 190 GLY A C 1
ATOM 1443 O O . GLY A 1 190 ? 11.344 -31.609 -19.844 1 97.44 190 GLY A O 1
ATOM 1444 N N . TRP A 1 191 ? 11.289 -30.25 -18.078 1 97.25 191 TRP A N 1
ATOM 1445 C CA . TRP A 1 191 ? 10.07 -29.578 -18.516 1 97.25 191 TRP A CA 1
ATOM 1446 C C . TRP A 1 191 ? 10.289 -28.844 -19.828 1 97.25 191 TRP A C 1
ATOM 1448 O O . TRP A 1 191 ? 9.484 -28.953 -20.75 1 97.25 191 TRP A O 1
ATOM 1458 N N . MET A 1 192 ? 11.375 -28.109 -19.953 1 97.06 192 MET A N 1
ATOM 1459 C CA . MET A 1 192 ? 11.648 -27.281 -21.125 1 97.06 192 MET A CA 1
ATOM 1460 C C . MET A 1 192 ? 11.875 -28.156 -22.359 1 97.06 192 MET A C 1
ATOM 1462 O O . MET A 1 192 ? 11.688 -27.703 -23.484 1 97.06 192 MET A O 1
ATOM 1466 N N . ASN A 1 193 ? 12.266 -29.391 -22.125 1 97.25 193 ASN A N 1
ATOM 1467 C CA . ASN A 1 193 ? 12.531 -30.297 -23.25 1 97.25 193 ASN A CA 1
ATOM 1468 C C . ASN A 1 193 ? 11.336 -31.188 -23.547 1 97.25 193 ASN A C 1
ATOM 1470 O O . ASN A 1 193 ? 11.367 -32 -24.469 1 97.25 193 ASN A O 1
ATOM 1474 N N . ASP A 1 194 ? 10.281 -31.141 -22.734 1 95.56 194 ASP A N 1
ATOM 1475 C CA . ASP A 1 194 ? 9.031 -31.797 -23.094 1 95.56 194 ASP A CA 1
ATOM 1476 C C . ASP A 1 194 ? 8.445 -31.234 -24.375 1 95.56 194 ASP A C 1
ATOM 1478 O O . ASP A 1 194 ? 8.289 -30.016 -24.516 1 95.56 194 ASP A O 1
ATOM 1482 N N . PRO A 1 195 ? 8.109 -32.062 -25.344 1 94.56 195 PRO A N 1
ATOM 1483 C CA . PRO A 1 195 ? 7.641 -31.578 -26.641 1 94.56 195 PRO A CA 1
ATOM 1484 C C . PRO A 1 195 ? 6.426 -30.656 -26.531 1 94.56 195 PRO A C 1
ATOM 1486 O O . PRO A 1 195 ? 6.301 -29.703 -27.312 1 94.56 195 PRO A O 1
ATOM 1489 N N . ARG A 1 196 ? 5.574 -30.906 -25.656 1 90.62 196 ARG A N 1
ATOM 1490 C CA . ARG A 1 196 ? 4.387 -30.078 -25.484 1 90.62 196 ARG A CA 1
ATOM 1491 C C . ARG A 1 196 ? 4.773 -28.672 -25.031 1 90.62 196 ARG A C 1
ATOM 1493 O O . ARG A 1 196 ? 4.199 -27.688 -25.5 1 90.62 196 ARG A O 1
ATOM 1500 N N . VAL A 1 197 ? 5.672 -28.562 -24.125 1 92.38 197 VAL A N 1
ATOM 1501 C CA . VAL A 1 197 ? 6.152 -27.281 -23.609 1 92.38 197 VAL A CA 1
ATOM 1502 C C . VAL A 1 197 ? 6.996 -26.594 -24.672 1 92.38 197 VAL A C 1
ATOM 1504 O O . VAL A 1 197 ? 6.824 -25.391 -24.922 1 92.38 197 VAL A O 1
ATOM 1507 N N . ALA A 1 198 ? 7.844 -27.328 -25.328 1 93.38 198 ALA A N 1
ATOM 1508 C CA . ALA A 1 198 ? 8.781 -26.797 -26.312 1 93.38 198 ALA A CA 1
ATOM 1509 C C . ALA A 1 198 ? 8.031 -26.156 -27.484 1 93.38 198 ALA A C 1
ATOM 1511 O O . ALA A 1 198 ? 8.523 -25.188 -28.078 1 93.38 198 ALA A O 1
ATOM 1512 N N . ALA A 1 199 ? 6.895 -26.625 -27.781 1 89.06 199 ALA A N 1
ATOM 1513 C 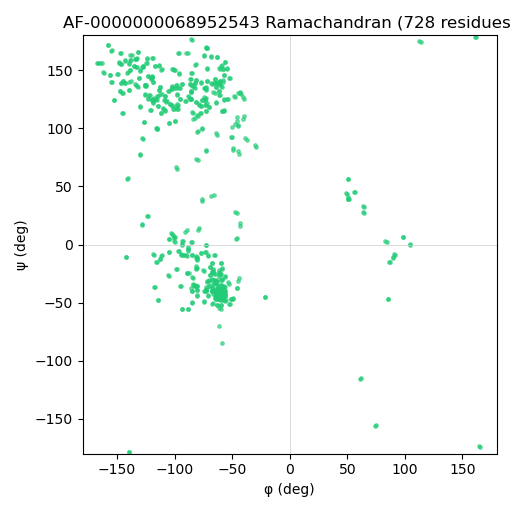CA . ALA A 1 199 ? 6.102 -26.109 -28.906 1 89.06 199 ALA A CA 1
ATOM 1514 C C . ALA A 1 199 ? 5.793 -24.625 -28.719 1 89.06 199 ALA A C 1
ATOM 1516 O O . ALA A 1 199 ? 5.648 -23.875 -29.688 1 89.06 199 ALA A O 1
ATOM 1517 N N . PHE A 1 200 ? 5.789 -24.188 -27.484 1 86.62 200 PHE A N 1
ATOM 1518 C CA . PHE A 1 200 ? 5.391 -22.797 -27.234 1 86.62 200 PHE A CA 1
ATOM 1519 C C . PHE A 1 200 ? 6.539 -22 -26.625 1 86.62 200 PHE A C 1
ATOM 1521 O O . PHE A 1 200 ? 6.66 -20.797 -26.859 1 86.62 200 PHE A O 1
ATOM 1528 N N . TRP A 1 201 ? 7.348 -22.578 -25.781 1 90.88 201 TRP A N 1
ATOM 1529 C CA . TRP A 1 201 ? 8.445 -21.875 -25.125 1 90.88 201 TRP A CA 1
ATOM 1530 C C . TRP A 1 201 ? 9.664 -21.797 -26.047 1 90.88 201 TRP A C 1
ATOM 1532 O O . TRP A 1 201 ? 10.43 -20.828 -25.984 1 90.88 201 TRP A O 1
ATOM 1542 N N . GLU A 1 202 ? 9.859 -22.859 -26.844 1 91.81 202 GLU A N 1
ATOM 1543 C CA . GLU A 1 202 ? 10.945 -22.922 -27.812 1 91.81 202 GLU A CA 1
ATOM 1544 C C . GLU A 1 202 ? 12.297 -22.703 -27.141 1 91.81 202 GLU A C 1
ATOM 1546 O O . GLU A 1 202 ? 13.125 -21.938 -27.641 1 91.81 202 GLU A O 1
ATOM 1551 N N . GLU A 1 203 ? 12.508 -23.359 -26.031 1 94.38 203 GLU A N 1
ATOM 1552 C CA . GLU A 1 203 ? 13.742 -23.203 -25.266 1 94.38 203 GLU A CA 1
ATOM 1553 C C . GLU A 1 203 ? 14.445 -24.547 -25.062 1 94.38 203 GLU A C 1
ATOM 1555 O O . GLU A 1 203 ? 15.141 -24.734 -24.062 1 94.38 203 GLU A O 1
ATOM 1560 N N . GLU A 1 204 ? 14.18 -25.438 -25.938 1 97.12 204 GLU A N 1
ATOM 1561 C CA . GLU A 1 204 ? 14.883 -26.719 -25.859 1 97.12 204 GLU A CA 1
ATOM 1562 C C . GLU A 1 204 ? 16.391 -26.516 -25.844 1 97.12 204 GLU A C 1
ATOM 1564 O O . GLU A 1 204 ? 16.891 -25.531 -26.406 1 97.12 204 GLU A O 1
ATOM 1569 N N . GLY A 1 205 ? 17.047 -27.5 -25.188 1 97.56 205 GLY A N 1
ATOM 1570 C CA . GLY A 1 205 ? 18.5 -27.406 -25.125 1 97.56 205 GLY A CA 1
ATOM 1571 C C . GLY A 1 205 ? 19.109 -28.312 -24.078 1 97.56 205 GLY A C 1
ATOM 1572 O O . GLY A 1 205 ? 18.438 -29.203 -23.547 1 97.56 205 GLY A O 1
ATOM 1573 N N . ASP A 1 206 ? 20.391 -28.141 -23.906 1 98.06 206 ASP A N 1
ATOM 1574 C CA . ASP A 1 206 ? 21.078 -28.953 -22.906 1 98.06 206 ASP A CA 1
ATOM 1575 C C . ASP A 1 206 ? 20.984 -28.312 -21.531 1 98.06 206 ASP A C 1
ATOM 1577 O O . ASP A 1 206 ? 20.375 -27.266 -21.359 1 98.06 206 ASP A O 1
ATOM 1581 N N . LEU A 1 207 ? 21.5 -29 -20.594 1 97.94 207 LEU A N 1
ATOM 1582 C CA . LEU A 1 207 ? 21.406 -28.594 -19.188 1 97.94 207 LEU A CA 1
ATOM 1583 C C . LEU A 1 207 ? 22.062 -27.234 -18.984 1 97.94 207 LEU A C 1
ATOM 1585 O O . LEU A 1 207 ? 21.562 -26.406 -18.203 1 97.94 207 LEU A O 1
ATOM 1589 N N . GLU A 1 208 ? 23.109 -26.969 -19.625 1 98 208 GLU A N 1
ATOM 1590 C CA . GLU A 1 208 ? 23.844 -25.703 -19.469 1 98 208 GLU A CA 1
ATOM 1591 C C . GLU A 1 208 ? 23.031 -24.531 -20 1 98 208 GLU A C 1
ATOM 1593 O O . GLU A 1 208 ? 23.031 -23.453 -19.422 1 98 208 GLU A O 1
ATOM 1598 N N . LYS A 1 209 ? 22.391 -24.766 -21.094 1 98 209 LYS A N 1
ATOM 1599 C CA . LYS A 1 209 ? 21.516 -23.734 -21.625 1 98 209 LYS A CA 1
ATOM 1600 C C . LYS A 1 209 ? 20.422 -23.359 -20.625 1 98 209 LYS A C 1
ATOM 1602 O O . LYS A 1 209 ? 20.156 -22.172 -20.406 1 98 209 LYS A O 1
ATOM 1607 N N . HIS A 1 210 ? 19.859 -24.344 -20.062 1 98.19 210 HIS A N 1
ATOM 1608 C CA . HIS A 1 210 ? 18.781 -24.094 -19.125 1 98.19 210 HIS A CA 1
ATOM 1609 C C . HIS A 1 210 ? 19.297 -23.5 -17.828 1 98.19 210 HIS A C 1
ATOM 1611 O O . HIS A 1 210 ? 18.609 -22.703 -17.188 1 98.19 210 HIS A O 1
ATOM 1617 N N . ARG A 1 211 ? 20.5 -23.859 -17.438 1 98.12 211 ARG A N 1
ATOM 1618 C CA . ARG A 1 211 ? 21.141 -23.188 -16.297 1 98.12 211 ARG A CA 1
ATOM 1619 C C . ARG A 1 211 ? 21.312 -21.703 -16.562 1 98.12 211 ARG A C 1
ATOM 1621 O O . ARG A 1 211 ? 21 -20.875 -15.711 1 98.12 211 ARG A O 1
ATOM 1628 N N . ASP A 1 212 ? 21.812 -21.406 -17.719 1 98.12 212 ASP A N 1
ATOM 1629 C CA . ASP A 1 212 ? 22.016 -20.016 -18.109 1 98.12 212 ASP A CA 1
ATOM 1630 C C . ASP A 1 212 ? 20.688 -19.25 -18.141 1 98.12 212 ASP A C 1
ATOM 1632 O O . ASP A 1 212 ? 20.609 -18.109 -17.703 1 98.12 212 ASP A O 1
ATOM 1636 N N . TYR A 1 213 ? 19.734 -19.922 -18.656 1 97.75 213 TYR A N 1
ATOM 1637 C CA . TYR A 1 213 ? 18.422 -19.312 -18.766 1 97.75 213 TYR A CA 1
ATOM 1638 C C . TYR A 1 213 ? 17.875 -18.953 -17.375 1 97.75 213 TYR A C 1
ATOM 1640 O O . TYR A 1 213 ? 17.5 -17.797 -17.125 1 97.75 213 TYR A O 1
ATOM 1648 N N . LEU A 1 214 ? 17.828 -19.906 -16.516 1 97.56 214 LEU A N 1
ATOM 1649 C CA . LEU A 1 214 ? 17.281 -19.703 -15.172 1 97.56 214 LEU A CA 1
ATOM 1650 C C . LEU A 1 214 ? 18.109 -18.672 -14.398 1 97.56 214 LEU A C 1
ATOM 1652 O O . LEU A 1 214 ? 17.562 -17.844 -13.672 1 97.56 214 LEU A O 1
ATOM 1656 N N . SER A 1 215 ? 19.406 -18.703 -14.602 1 97.62 215 SER A N 1
ATOM 1657 C CA . SER A 1 215 ? 20.297 -17.734 -13.977 1 97.62 215 SER A CA 1
ATOM 1658 C C . SER A 1 215 ? 19.984 -16.312 -14.445 1 97.62 215 SER A C 1
ATOM 1660 O O . SER A 1 215 ? 19.969 -15.375 -13.648 1 97.62 215 SER A O 1
ATOM 1662 N N . ALA A 1 216 ? 19.812 -16.203 -15.68 1 96.94 216 ALA A N 1
ATOM 1663 C CA . ALA A 1 216 ? 19.469 -14.891 -16.234 1 96.94 216 ALA A CA 1
ATOM 1664 C C . ALA A 1 216 ? 18.156 -14.367 -15.672 1 96.94 216 ALA A C 1
ATOM 1666 O O . ALA A 1 216 ? 18.031 -13.18 -15.359 1 96.94 216 ALA A O 1
ATOM 1667 N N . GLN A 1 217 ? 17.188 -15.273 -15.602 1 96.5 217 GLN A N 1
ATOM 1668 C CA . GLN A 1 217 ? 15.891 -14.891 -15.031 1 96.5 217 GLN A CA 1
ATOM 1669 C C . GLN A 1 217 ? 16.047 -14.469 -13.57 1 96.5 217 GLN A C 1
ATOM 1671 O O . GLN A 1 217 ? 15.414 -13.5 -13.133 1 96.5 217 GLN A O 1
ATOM 1676 N N . LEU A 1 218 ? 16.828 -15.117 -12.828 1 96.19 218 LEU A N 1
ATOM 1677 C CA . LEU A 1 218 ? 17.047 -14.82 -11.414 1 96.19 218 LEU A CA 1
ATOM 1678 C C . LEU A 1 218 ? 17.797 -13.508 -11.242 1 96.19 218 LEU A C 1
ATOM 1680 O O . LEU A 1 218 ? 17.609 -12.805 -10.25 1 96.19 218 LEU A O 1
ATOM 1684 N N . ALA A 1 219 ? 18.562 -13.125 -12.227 1 93.94 219 ALA A N 1
ATOM 1685 C CA . ALA A 1 219 ? 19.359 -11.906 -12.148 1 93.94 219 ALA A CA 1
ATOM 1686 C C . ALA A 1 219 ? 18.578 -10.695 -12.641 1 93.94 219 ALA A C 1
ATOM 1688 O O . ALA A 1 219 ? 18.906 -9.555 -12.305 1 93.94 219 ALA A O 1
ATOM 1689 N N . ASP A 1 220 ? 17.609 -10.914 -13.469 1 93.06 220 ASP A N 1
ATOM 1690 C CA . ASP A 1 220 ? 16.828 -9.836 -14.07 1 93.06 220 ASP A CA 1
ATOM 1691 C C . ASP A 1 220 ? 15.812 -9.266 -13.07 1 93.06 220 ASP A C 1
ATOM 1693 O O . ASP A 1 220 ? 14.875 -9.961 -12.672 1 93.06 220 ASP A O 1
ATOM 1697 N N . PRO A 1 221 ? 15.859 -8.031 -12.703 1 88.94 221 PRO A N 1
ATOM 1698 C CA . 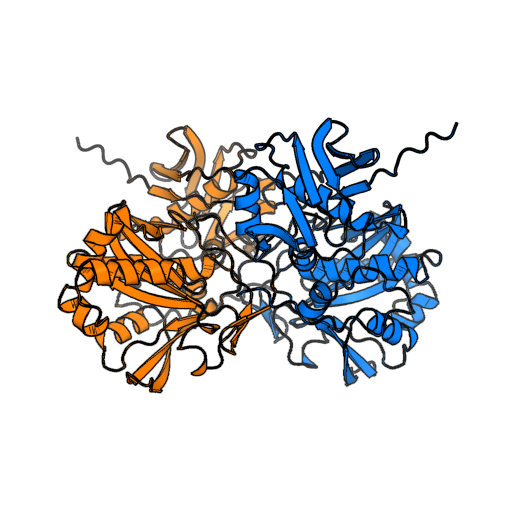PRO A 1 221 ? 14.992 -7.453 -11.664 1 88.94 221 PRO A CA 1
ATOM 1699 C C . PRO A 1 221 ? 13.531 -7.363 -12.102 1 88.94 221 PRO A C 1
ATOM 1701 O O . PRO A 1 221 ? 12.641 -7.211 -11.258 1 88.94 221 PRO A O 1
ATOM 1704 N N . HIS A 1 222 ? 13.312 -7.418 -13.367 1 92 222 HIS A N 1
ATOM 1705 C CA . HIS A 1 222 ? 11.938 -7.184 -13.789 1 92 222 HIS A CA 1
ATOM 1706 C C . HIS A 1 222 ? 11.133 -8.484 -13.812 1 92 222 HIS A C 1
ATOM 1708 O O . HIS A 1 222 ? 9.93 -8.469 -14.062 1 92 222 HIS A O 1
ATOM 1714 N N . THR A 1 223 ? 11.789 -9.609 -13.508 1 95.31 223 THR A N 1
ATOM 1715 C CA . THR A 1 223 ? 11.078 -10.891 -13.523 1 95.31 223 THR A CA 1
ATOM 1716 C C . THR A 1 223 ? 11.297 -11.641 -12.219 1 95.31 223 THR A C 1
ATOM 1718 O O . THR A 1 223 ? 12.289 -11.422 -11.516 1 95.31 223 THR A O 1
ATOM 1721 N N . ILE A 1 224 ? 10.344 -12.461 -11.883 1 96 224 ILE A N 1
ATOM 1722 C CA . ILE A 1 224 ? 10.453 -13.406 -10.773 1 96 224 ILE A CA 1
ATOM 1723 C C . ILE A 1 224 ? 10.125 -14.812 -11.266 1 96 224 ILE A C 1
ATOM 1725 O O . ILE A 1 224 ? 8.969 -15.133 -11.547 1 96 224 ILE A O 1
ATOM 1729 N N . PRO A 1 225 ? 11.164 -15.625 -11.414 1 98.12 225 PRO A N 1
ATOM 1730 C CA . PRO A 1 225 ? 10.898 -17.031 -11.742 1 98.12 225 PRO A CA 1
ATOM 1731 C C . PRO A 1 225 ? 10.359 -17.812 -10.547 1 98.12 225 PRO A C 1
ATOM 1733 O O . PRO A 1 225 ? 10.984 -17.844 -9.484 1 98.12 225 PRO A O 1
ATOM 1736 N N . LEU A 1 226 ? 9.203 -18.453 -10.75 1 98.19 226 LEU A N 1
ATOM 1737 C CA . LEU A 1 226 ? 8.531 -19.172 -9.664 1 98.19 226 LEU A CA 1
ATOM 1738 C C . LEU A 1 226 ? 8.305 -20.625 -10.031 1 98.19 226 LEU A C 1
ATOM 1740 O O . LEU A 1 226 ? 8.031 -20.938 -11.188 1 98.19 226 LEU A O 1
ATOM 1744 N N . ILE A 1 227 ? 8.422 -21.422 -8.992 1 98.44 227 ILE A N 1
ATOM 1745 C CA . ILE A 1 227 ? 8.031 -22.812 -9.094 1 98.44 227 ILE A CA 1
ATOM 1746 C C . ILE A 1 227 ? 6.688 -23.031 -8.398 1 98.44 227 ILE A C 1
ATOM 1748 O O . ILE A 1 227 ? 6.52 -22.672 -7.227 1 98.44 227 ILE A O 1
ATOM 1752 N N . GLY A 1 228 ? 5.727 -23.516 -9.188 1 98.06 228 GLY A N 1
ATOM 1753 C CA . GLY A 1 228 ? 4.453 -23.906 -8.602 1 98.06 228 GLY A CA 1
ATOM 1754 C C . GLY A 1 228 ? 4.477 -25.297 -8 1 98.06 228 GLY A C 1
ATOM 1755 O O . GLY A 1 228 ? 5 -26.234 -8.602 1 98.06 228 GLY A O 1
ATOM 1756 N N . CYS A 1 229 ? 3.916 -25.422 -6.801 1 97.75 229 CYS A N 1
ATOM 1757 C CA . CYS A 1 229 ? 3.932 -26.703 -6.094 1 97.75 229 CYS A CA 1
ATOM 1758 C C . CYS A 1 229 ? 2.541 -27.062 -5.582 1 97.75 229 CYS A C 1
ATOM 1760 O O . CYS A 1 229 ? 1.763 -26.172 -5.215 1 97.75 229 CYS A O 1
ATOM 1762 N N . LEU A 1 230 ? 2.223 -28.297 -5.613 1 96.31 230 LEU A N 1
ATOM 1763 C CA . LEU A 1 230 ? 1.093 -28.875 -4.887 1 96.31 230 LEU A CA 1
ATOM 1764 C C . LEU A 1 230 ? 1.573 -29.75 -3.744 1 96.31 230 LEU A C 1
ATOM 1766 O O . LEU A 1 230 ? 2.281 -30.734 -3.973 1 96.31 230 LEU A O 1
ATOM 1770 N N . ASP A 1 231 ? 1.221 -29.328 -2.557 1 93.81 231 ASP A N 1
ATOM 1771 C CA . ASP A 1 231 ? 1.704 -30 -1.356 1 93.81 231 ASP A CA 1
ATOM 1772 C C . ASP A 1 231 ? 3.223 -30.172 -1.393 1 93.81 231 ASP A C 1
ATOM 1774 O O . ASP A 1 231 ? 3.74 -31.25 -1.124 1 93.81 231 ASP A O 1
ATOM 1778 N N . GLY A 1 232 ? 3.84 -29.156 -1.88 1 94.12 232 GLY A N 1
ATOM 1779 C CA . GLY A 1 232 ? 5.293 -29.094 -1.834 1 94.12 232 GLY A CA 1
ATOM 1780 C C . GLY A 1 232 ? 5.953 -29.719 -3.051 1 94.12 232 GLY A C 1
ATOM 1781 O O . GLY A 1 232 ? 7.156 -29.562 -3.256 1 94.12 232 GLY A O 1
ATOM 1782 N N . LYS A 1 233 ? 5.227 -30.406 -3.879 1 95.75 233 LYS A N 1
ATOM 1783 C CA . LYS A 1 233 ? 5.781 -31.062 -5.062 1 95.75 233 LYS A CA 1
ATOM 1784 C C . LYS A 1 233 ? 5.715 -30.141 -6.277 1 95.75 233 LYS A C 1
ATOM 1786 O O . LYS A 1 233 ? 4.633 -29.703 -6.68 1 95.75 233 LYS A O 1
ATOM 1791 N N . PRO A 1 234 ? 6.879 -29.891 -6.895 1 97.5 234 PRO A N 1
ATOM 1792 C CA . PRO A 1 234 ? 6.895 -29 -8.055 1 97.5 234 PRO A CA 1
ATOM 1793 C C . PRO A 1 234 ? 6.145 -29.562 -9.25 1 97.5 234 PRO A C 1
ATOM 1795 O O . PRO A 1 234 ? 6.219 -30.766 -9.516 1 97.5 234 PRO A O 1
ATOM 1798 N N . PHE A 1 235 ? 5.383 -28.734 -9.953 1 97.25 235 PHE A N 1
ATOM 1799 C CA . PHE A 1 235 ? 4.691 -29.219 -11.141 1 97.25 235 PHE A CA 1
ATOM 1800 C C . PHE A 1 235 ? 4.68 -28.172 -12.242 1 97.25 235 PHE A C 1
ATOM 1802 O O . PHE A 1 235 ? 4.328 -28.469 -13.383 1 97.25 235 PHE A O 1
ATOM 1809 N N . ALA A 1 236 ? 5.066 -26.922 -11.938 1 97.81 236 ALA A N 1
ATOM 1810 C CA . ALA A 1 236 ? 4.941 -25.828 -12.906 1 97.81 236 ALA A CA 1
ATOM 1811 C C . ALA A 1 236 ? 6.043 -24.797 -12.711 1 97.81 236 ALA A C 1
ATOM 1813 O O . ALA A 1 236 ? 6.672 -24.734 -11.656 1 97.81 236 ALA A O 1
ATOM 1814 N N . TYR A 1 237 ? 6.297 -24.062 -13.781 1 98.19 237 TYR A N 1
ATOM 1815 C CA . TYR A 1 237 ? 7.184 -22.906 -13.789 1 98.19 237 TYR A CA 1
ATOM 1816 C C . TYR A 1 237 ? 6.449 -21.656 -14.266 1 98.19 237 TYR A C 1
ATOM 1818 O O . TYR A 1 237 ? 5.738 -21.703 -15.273 1 98.19 237 TYR A O 1
ATOM 1826 N N . PHE A 1 238 ? 6.555 -20.578 -13.484 1 98.25 238 PHE A N 1
ATOM 1827 C CA . PHE A 1 238 ? 5.969 -19.281 -13.828 1 98.25 238 PHE A CA 1
ATOM 1828 C C . PHE A 1 238 ? 7.043 -18.203 -13.906 1 98.25 238 PHE A C 1
ATOM 1830 O O . PHE A 1 238 ? 7.988 -18.203 -13.109 1 98.25 238 PHE A O 1
ATOM 1837 N N . GLU A 1 239 ? 6.914 -17.297 -14.82 1 97.94 239 GLU A N 1
ATOM 1838 C CA . GLU A 1 239 ? 7.691 -16.062 -14.859 1 97.94 239 GLU A CA 1
ATOM 1839 C C . GLU A 1 239 ? 6.793 -14.844 -14.688 1 97.94 239 GLU A C 1
ATOM 1841 O O . GLU A 1 239 ? 6.141 -14.406 -15.641 1 97.94 239 GLU A O 1
ATOM 1846 N N . VAL A 1 240 ? 6.781 -14.344 -13.5 1 97.94 240 VAL A N 1
ATOM 1847 C CA . VAL A 1 240 ? 6.031 -13.125 -13.234 1 97.94 240 VAL A CA 1
ATOM 1848 C C . VAL A 1 240 ? 6.898 -11.906 -13.555 1 97.94 240 VAL A C 1
ATOM 1850 O O . VAL A 1 240 ? 8.07 -11.859 -13.172 1 97.94 240 VAL A O 1
ATOM 1853 N N . TYR A 1 241 ? 6.348 -10.977 -14.273 1 97.88 241 TYR A N 1
ATOM 1854 C CA . TYR A 1 241 ? 7.199 -9.859 -14.664 1 97.88 241 TYR A CA 1
ATOM 1855 C C . TYR A 1 241 ? 6.445 -8.539 -14.547 1 97.88 241 TYR A C 1
ATOM 1857 O O . TYR A 1 241 ? 5.215 -8.516 -14.477 1 97.88 241 TYR A O 1
ATOM 1865 N N . TRP A 1 242 ? 7.191 -7.434 -14.438 1 97.5 242 TRP A N 1
ATOM 1866 C CA . TRP A 1 242 ? 6.668 -6.078 -14.594 1 97.5 242 TRP A CA 1
ATOM 1867 C C . TRP A 1 242 ? 6.492 -5.73 -16.078 1 97.5 242 TRP A C 1
ATOM 1869 O O . TRP A 1 242 ? 7.465 -5.699 -16.828 1 97.5 242 TRP A O 1
ATOM 1879 N N . ALA A 1 243 ? 5.305 -5.41 -16.5 1 97.94 243 ALA A N 1
ATOM 1880 C CA . ALA A 1 243 ? 4.969 -5.27 -17.922 1 97.94 243 ALA A CA 1
ATOM 1881 C C . ALA A 1 243 ? 5.684 -4.066 -18.531 1 97.94 243 ALA A C 1
ATOM 1883 O O . ALA A 1 243 ? 6.094 -4.109 -19.703 1 97.94 243 ALA A O 1
ATOM 1884 N N . LYS A 1 244 ? 5.762 -3.043 -17.781 1 96.94 244 LYS A N 1
ATOM 1885 C CA . LYS A 1 244 ? 6.344 -1.811 -18.297 1 96.94 244 LYS A CA 1
ATOM 1886 C C . LYS A 1 244 ? 7.773 -2.037 -18.781 1 96.94 244 LYS A C 1
ATOM 1888 O O . LYS A 1 244 ? 8.203 -1.446 -19.766 1 96.94 244 LYS A O 1
ATOM 1893 N N . GLU A 1 245 ? 8.539 -2.877 -18.109 1 96.06 245 GLU A N 1
ATOM 1894 C CA . GLU A 1 245 ? 9.93 -3.17 -18.438 1 96.06 245 GLU A CA 1
ATOM 1895 C C . GLU A 1 245 ? 10.031 -4.336 -19.422 1 96.06 245 GLU A C 1
ATOM 1897 O O . GLU A 1 245 ? 11.117 -4.648 -19.906 1 96.06 245 GLU A O 1
ATOM 1902 N N . ASN A 1 246 ? 8.977 -4.957 -19.625 1 95.62 246 ASN A N 1
ATOM 1903 C CA . ASN A 1 246 ? 8.922 -6.129 -20.5 1 95.62 246 ASN A CA 1
ATOM 1904 C C . ASN A 1 246 ? 8.664 -5.738 -21.953 1 95.62 246 ASN A C 1
ATOM 1906 O O . ASN A 1 246 ? 8.219 -4.625 -22.234 1 95.62 246 ASN A O 1
ATOM 1910 N N . ARG A 1 247 ? 8.906 -6.66 -22.859 1 93.75 247 ARG A N 1
ATOM 1911 C CA . ARG A 1 247 ? 8.766 -6.418 -24.281 1 93.75 247 ARG A CA 1
ATOM 1912 C C . ARG A 1 247 ? 7.324 -6.059 -24.641 1 93.75 247 ARG A C 1
ATOM 1914 O O . ARG A 1 247 ? 7.07 -5.43 -25.672 1 93.75 247 ARG A O 1
ATOM 1921 N N . ILE A 1 248 ? 6.371 -6.438 -23.812 1 96.06 248 ILE A N 1
ATOM 1922 C CA . ILE A 1 248 ? 4.965 -6.176 -24.109 1 96.06 248 ILE A CA 1
ATOM 1923 C C . ILE A 1 248 ? 4.656 -4.699 -23.859 1 96.06 248 ILE A C 1
ATOM 1925 O O . ILE A 1 248 ? 3.691 -4.16 -24.422 1 96.06 248 ILE A O 1
ATOM 1929 N N . GLY A 1 249 ? 5.426 -3.988 -23.047 1 94.94 249 GLY A N 1
ATOM 1930 C CA . GLY A 1 249 ? 5.191 -2.635 -22.578 1 94.94 249 GLY A CA 1
ATOM 1931 C C . GLY A 1 249 ? 4.844 -1.663 -23.688 1 94.94 249 GLY A C 1
ATOM 1932 O O . GLY A 1 249 ? 3.789 -1.023 -23.656 1 94.94 249 GLY A O 1
ATOM 1933 N N . PRO A 1 250 ? 5.609 -1.67 -24.797 1 93.62 250 PRO A N 1
ATOM 1934 C CA . PRO A 1 250 ? 5.422 -0.681 -25.859 1 93.62 250 PRO A CA 1
ATOM 1935 C C . PRO A 1 250 ? 4.152 -0.923 -26.672 1 93.62 250 PRO A C 1
ATOM 1937 O O . PRO A 1 250 ? 3.768 -0.081 -27.484 1 93.62 250 PRO A O 1
ATOM 1940 N N . TYR A 1 251 ? 3.496 -1.938 -26.469 1 94.81 251 TYR A N 1
ATOM 1941 C CA . TYR A 1 251 ? 2.418 -2.316 -27.375 1 94.81 251 TYR A CA 1
ATOM 1942 C C . TYR A 1 251 ? 1.062 -1.92 -26.812 1 94.81 251 TYR A C 1
ATOM 1944 O O . TYR A 1 251 ? 0.024 -2.18 -27.422 1 94.81 251 TYR A O 1
ATOM 1952 N N . TYR A 1 252 ? 0.98 -1.288 -25.688 1 95 252 TYR A N 1
ATOM 1953 C CA . TYR A 1 252 ? -0.239 -0.72 -25.125 1 95 252 TYR A CA 1
ATOM 1954 C C . TYR A 1 252 ? 0.087 0.379 -24.109 1 95 252 TYR A C 1
ATOM 1956 O O . TYR A 1 252 ? 1.259 0.671 -23.859 1 95 252 TYR A O 1
ATOM 1964 N N . ASP A 1 253 ? -0.932 1.094 -23.656 1 95.19 253 ASP A N 1
ATOM 1965 C CA . ASP A 1 253 ? -0.733 2.133 -22.656 1 95.19 253 ASP A CA 1
ATOM 1966 C C . ASP A 1 253 ? -0.444 1.523 -21.281 1 95.19 253 ASP A C 1
ATOM 1968 O O . ASP A 1 253 ? -1.324 1.472 -20.422 1 95.19 253 ASP A O 1
ATOM 1972 N N . VAL A 1 254 ? 0.786 1.156 -21.094 1 96.56 254 VAL A N 1
ATOM 1973 C CA . VAL A 1 254 ? 1.218 0.379 -19.938 1 96.56 254 VAL A CA 1
ATOM 1974 C C . VAL A 1 254 ? 1.316 1.287 -18.719 1 96.56 254 VAL A C 1
ATOM 1976 O O . VAL A 1 254 ? 1.774 2.428 -18.828 1 96.56 254 VAL A O 1
ATOM 1979 N N . ASP A 1 255 ? 0.867 0.754 -17.609 1 95.94 255 ASP A N 1
ATOM 1980 C CA . ASP A 1 255 ? 0.967 1.466 -16.328 1 95.94 255 ASP A CA 1
ATOM 1981 C C . ASP A 1 255 ? 2.197 1.018 -15.547 1 95.94 255 ASP A C 1
ATOM 1983 O O . ASP A 1 255 ? 2.766 -0.041 -15.828 1 95.94 255 ASP A O 1
ATOM 1987 N N . ASP A 1 256 ? 2.584 1.734 -14.578 1 95.69 256 ASP A N 1
ATOM 1988 C CA . ASP A 1 256 ? 3.793 1.546 -13.781 1 95.69 256 ASP A CA 1
ATOM 1989 C C . ASP A 1 256 ? 3.777 0.195 -13.07 1 95.69 256 ASP A C 1
ATOM 1991 O O . ASP A 1 256 ? 4.832 -0.39 -12.812 1 95.69 256 ASP A O 1
ATOM 1995 N N . PHE A 1 257 ? 2.613 -0.359 -12.805 1 96.19 257 PHE A N 1
ATOM 1996 C CA . PHE A 1 257 ? 2.58 -1.518 -11.922 1 96.19 257 PHE A CA 1
ATOM 1997 C C . PHE A 1 257 ? 1.805 -2.664 -12.562 1 96.19 257 PHE A C 1
ATOM 1999 O O . PHE A 1 257 ? 1.331 -3.564 -11.859 1 96.19 257 PHE A O 1
ATOM 2006 N N . ASP A 1 258 ? 1.607 -2.57 -13.898 1 98.25 258 ASP A N 1
ATOM 2007 C CA . ASP A 1 258 ? 1.056 -3.717 -14.609 1 98.25 258 ASP A CA 1
ATOM 2008 C C . ASP A 1 258 ? 1.976 -4.93 -14.492 1 98.25 258 ASP A C 1
ATOM 2010 O O . ASP A 1 258 ? 3.199 -4.797 -14.57 1 98.25 258 ASP A O 1
ATOM 2014 N N . ARG A 1 259 ? 1.354 -6.094 -14.305 1 98.25 259 ARG A N 1
ATOM 2015 C CA . ARG A 1 259 ? 2.096 -7.344 -14.195 1 98.25 259 ARG A CA 1
ATOM 2016 C C . ARG A 1 259 ? 1.733 -8.297 -15.328 1 98.25 259 ARG A C 1
ATOM 2018 O O . ARG A 1 259 ? 0.643 -8.211 -15.891 1 98.25 259 ARG A O 1
ATOM 2025 N N . GLY A 1 260 ? 2.662 -9.125 -15.625 1 98.44 260 GLY A N 1
ATOM 2026 C CA . GLY A 1 260 ? 2.416 -10.211 -16.562 1 98.44 260 GLY A CA 1
ATOM 2027 C C . GLY A 1 260 ? 3.059 -11.523 -16.141 1 98.44 260 GLY A C 1
ATOM 2028 O O . GLY A 1 260 ? 3.615 -11.617 -15.039 1 98.44 260 GLY A O 1
ATOM 2029 N N . TRP A 1 261 ? 2.867 -12.516 -17 1 97.69 261 TRP A N 1
ATOM 2030 C CA . TRP A 1 261 ? 3.338 -13.844 -16.609 1 97.69 261 TRP A CA 1
ATOM 2031 C C . TRP A 1 261 ? 3.471 -14.758 -17.812 1 97.69 261 TRP A C 1
ATOM 2033 O O . TRP A 1 261 ? 2.773 -14.578 -18.812 1 97.69 261 TRP A O 1
ATOM 2043 N N . HIS A 1 262 ? 4.406 -15.648 -17.766 1 96.69 262 HIS A N 1
ATOM 2044 C CA . HIS A 1 262 ? 4.516 -16.844 -18.594 1 96.69 262 HIS A CA 1
ATOM 2045 C C . HIS A 1 262 ? 4.355 -18.109 -17.766 1 96.69 262 HIS A C 1
ATOM 2047 O O . HIS A 1 262 ? 4.617 -18.094 -16.547 1 96.69 262 HIS A O 1
ATOM 2053 N N . VAL A 1 263 ? 3.906 -19.125 -18.453 1 95.81 263 VAL A N 1
ATOM 2054 C CA . VAL A 1 263 ? 3.617 -20.312 -17.672 1 95.81 263 VAL A CA 1
ATOM 2055 C C . VAL A 1 263 ? 3.955 -21.562 -18.484 1 95.81 263 VAL A C 1
ATOM 2057 O O . VAL A 1 263 ? 3.734 -21.609 -19.688 1 95.81 263 VAL A O 1
ATOM 2060 N N . LEU A 1 264 ? 4.512 -22.531 -17.797 1 94.88 264 LEU A N 1
ATOM 2061 C CA . LEU A 1 264 ? 4.52 -23.906 -18.312 1 94.88 264 LEU A CA 1
ATOM 2062 C C . LEU A 1 264 ? 4.125 -24.875 -17.203 1 94.88 264 LEU A C 1
ATOM 2064 O O . LEU A 1 264 ? 4.488 -24.703 -16.047 1 94.88 264 LEU A O 1
ATOM 2068 N N . ILE A 1 265 ? 3.32 -25.812 -17.578 1 94.38 265 ILE A N 1
ATOM 2069 C CA . ILE A 1 265 ? 2.977 -26.938 -16.719 1 94.38 265 ILE A CA 1
ATOM 2070 C C . ILE A 1 265 ? 3.84 -28.141 -17.062 1 94.38 265 ILE A C 1
ATOM 2072 O O . ILE A 1 265 ? 3.764 -28.672 -18.172 1 94.38 265 ILE A O 1
ATOM 2076 N N . GLY A 1 266 ? 4.637 -28.547 -16.125 1 92.69 266 GLY A N 1
ATOM 2077 C CA . GLY A 1 266 ? 5.582 -29.625 -16.359 1 92.69 266 GLY A CA 1
ATOM 2078 C C . GLY A 1 266 ? 4.98 -31 -16.156 1 92.69 266 GLY A C 1
ATOM 2079 O O . GLY A 1 266 ? 5.176 -31.891 -16.984 1 92.69 266 GLY A O 1
ATOM 2080 N N . ASP A 1 267 ? 4.367 -31.156 -15.07 1 86.88 267 ASP A N 1
ATOM 2081 C CA . ASP A 1 267 ? 3.771 -32.438 -14.742 1 86.88 267 ASP A CA 1
ATOM 2082 C C . ASP A 1 267 ? 2.465 -32.656 -15.508 1 86.88 267 ASP A C 1
ATOM 2084 O O . ASP A 1 267 ? 1.453 -32.031 -15.203 1 86.88 267 ASP A O 1
ATOM 2088 N N . GLY A 1 268 ? 2.479 -33.594 -16.375 1 85.44 268 GLY A N 1
ATOM 2089 C CA . GLY A 1 268 ? 1.332 -33.875 -17.234 1 85.44 268 GLY A CA 1
ATOM 2090 C C . GLY A 1 268 ? 0.14 -34.406 -16.469 1 85.44 268 GLY A C 1
ATOM 2091 O O . GLY A 1 268 ? -0.983 -34.406 -16.984 1 85.44 268 GLY A O 1
ATOM 2092 N N . GLU A 1 269 ? 0.385 -34.844 -15.258 1 87.88 269 GLU A N 1
ATOM 2093 C CA . GLU A 1 269 ? -0.701 -35.375 -14.453 1 87.88 269 GLU A CA 1
ATOM 2094 C C . GLU A 1 269 ? -1.504 -34.281 -13.781 1 87.88 269 GLU A C 1
ATOM 2096 O O . GLU A 1 269 ? -2.615 -34.5 -13.297 1 87.88 269 GLU A O 1
ATOM 2101 N N . ILE A 1 270 ? -0.935 -33.156 -13.695 1 90.75 270 ILE A N 1
ATOM 2102 C CA . ILE A 1 270 ? -1.586 -32.031 -13.078 1 90.75 270 ILE A CA 1
ATOM 2103 C C . ILE A 1 270 ? -2.191 -31.125 -14.164 1 90.75 270 ILE A C 1
ATOM 2105 O O . ILE A 1 270 ? -1.703 -30.016 -14.414 1 90.75 270 ILE A O 1
ATOM 2109 N N . ARG A 1 271 ? -3.186 -31.734 -14.789 1 85.69 271 ARG A N 1
ATOM 2110 C CA . ARG A 1 271 ? -3.92 -31.047 -15.852 1 85.69 271 ARG A CA 1
ATOM 2111 C C . ARG A 1 271 ? -5.426 -31.234 -15.68 1 85.69 271 ARG A C 1
ATOM 2113 O O . ARG A 1 271 ? -5.871 -32.094 -14.914 1 85.69 271 ARG A O 1
ATOM 2120 N N . GLY A 1 272 ? -6.16 -30.312 -16.328 1 87.94 272 GLY A N 1
ATOM 2121 C CA . GLY A 1 272 ? -7.609 -30.391 -16.234 1 87.94 272 GLY A CA 1
ATOM 2122 C C . GLY A 1 272 ? -8.219 -29.219 -15.484 1 87.94 272 GLY A C 1
ATOM 2123 O O . GLY A 1 272 ? -7.504 -28.422 -14.891 1 87.94 272 GLY A O 1
ATOM 2124 N N . LYS A 1 273 ? -9.477 -29.188 -15.469 1 89.56 273 LYS A N 1
ATOM 2125 C CA . LYS A 1 273 ? -10.258 -28.078 -14.945 1 89.56 273 LYS A CA 1
ATOM 2126 C C . LYS A 1 273 ? -9.984 -27.859 -13.461 1 89.56 273 LYS A C 1
ATOM 2128 O O . LYS A 1 273 ? -9.859 -26.719 -13.008 1 89.56 273 LYS A O 1
ATOM 2133 N N . ALA A 1 274 ? -9.914 -28.953 -12.734 1 92.5 274 ALA A N 1
ATOM 2134 C CA . ALA A 1 274 ? -9.742 -28.859 -11.289 1 92.5 274 ALA A CA 1
ATOM 2135 C C . ALA A 1 274 ? -8.422 -28.188 -10.93 1 92.5 274 ALA A C 1
ATOM 2137 O O . ALA A 1 274 ? -8.344 -27.422 -9.961 1 92.5 274 ALA A O 1
ATOM 2138 N N . TYR A 1 275 ? -7.398 -28.469 -11.742 1 94.75 275 TYR A N 1
ATOM 2139 C CA . TYR A 1 275 ? -6.074 -27.938 -11.43 1 94.75 275 TYR A CA 1
ATOM 2140 C C . TYR A 1 275 ? -5.906 -26.531 -11.961 1 94.75 275 TYR A C 1
ATOM 2142 O O . TYR A 1 275 ? -5.355 -25.656 -11.273 1 94.75 275 TYR A O 1
ATOM 2150 N N . ILE A 1 276 ? -6.395 -26.25 -13.133 1 94.5 276 ILE A N 1
ATOM 2151 C CA . ILE A 1 276 ? -6.215 -24.922 -13.703 1 94.5 276 ILE A CA 1
ATOM 2152 C C . ILE A 1 276 ? -7.004 -23.906 -12.891 1 94.5 276 ILE A C 1
ATOM 2154 O O . ILE A 1 276 ? -6.562 -22.766 -12.719 1 94.5 276 ILE A O 1
ATOM 2158 N N . SER A 1 277 ? -8.172 -24.312 -12.383 1 94.5 277 SER A N 1
ATOM 2159 C CA . SER A 1 277 ? -8.984 -23.406 -11.562 1 94.5 277 SER A CA 1
ATOM 2160 C C . SER A 1 277 ? -8.336 -23.172 -10.203 1 94.5 277 SER A C 1
ATOM 2162 O O . SER A 1 277 ? -8.75 -22.281 -9.461 1 94.5 277 SER A O 1
ATOM 2164 N N . ALA A 1 278 ? -7.301 -23.922 -9.875 1 95.19 278 ALA A N 1
ATOM 2165 C CA . ALA A 1 278 ? -6.562 -23.75 -8.633 1 95.19 278 ALA A CA 1
ATOM 2166 C C . ALA A 1 278 ? -5.359 -22.844 -8.828 1 95.19 278 ALA A C 1
ATOM 2168 O O . ALA A 1 278 ? -5.27 -21.781 -8.203 1 95.19 278 ALA A O 1
ATOM 2169 N N . TRP A 1 279 ? -4.523 -23.203 -9.766 1 96.5 279 TRP A N 1
ATOM 2170 C CA . TRP A 1 279 ? -3.229 -22.531 -9.805 1 96.5 279 TRP A CA 1
ATOM 2171 C C . TRP A 1 279 ? -3.326 -21.203 -10.555 1 96.5 279 TRP A C 1
ATOM 2173 O O . TRP A 1 279 ? -2.65 -20.234 -10.211 1 96.5 279 TRP A O 1
ATOM 2183 N N . LEU A 1 280 ? -4.164 -21.078 -11.625 1 96.94 280 LEU A N 1
ATOM 2184 C CA . LEU A 1 280 ? -4.195 -19.859 -12.422 1 96.94 280 LEU A CA 1
ATOM 2185 C C . LEU A 1 280 ? -4.734 -18.688 -11.609 1 96.94 280 LEU A C 1
ATOM 2187 O O . LEU A 1 280 ? -4.074 -17.656 -11.484 1 96.94 280 LEU A O 1
ATOM 2191 N N . PRO A 1 281 ? -5.891 -18.812 -10.938 1 97 281 PRO A N 1
ATOM 2192 C CA . PRO A 1 281 ? -6.352 -17.703 -10.102 1 97 281 PRO A CA 1
ATOM 2193 C C . PRO A 1 281 ? -5.41 -17.406 -8.938 1 97 281 PRO A C 1
ATOM 2195 O O . PRO A 1 281 ? -5.289 -16.266 -8.508 1 97 281 PRO A O 1
ATOM 2198 N N . SER A 1 282 ? -4.762 -18.453 -8.438 1 97.38 282 SER A N 1
ATOM 2199 C CA . SER A 1 282 ? -3.791 -18.234 -7.367 1 97.38 282 SER A CA 1
ATOM 2200 C C . SER A 1 282 ? -2.613 -17.391 -7.848 1 97.38 282 SER A C 1
ATOM 2202 O O . SER A 1 282 ? -2.131 -16.531 -7.121 1 97.38 282 SER A O 1
ATOM 2204 N N . LEU A 1 283 ? -2.174 -17.688 -9.031 1 98.12 283 LEU A N 1
ATOM 2205 C CA . LEU A 1 283 ? -1.101 -16.891 -9.633 1 98.12 283 LEU A CA 1
ATOM 2206 C C . LEU A 1 283 ? -1.521 -15.438 -9.797 1 98.12 283 LEU A C 1
ATOM 2208 O O . LEU A 1 283 ? -0.754 -14.523 -9.484 1 98.12 283 LEU A O 1
ATOM 2212 N N . MET A 1 284 ? -2.736 -15.211 -10.273 1 98.12 284 MET A N 1
ATOM 2213 C CA . MET A 1 284 ? -3.268 -13.852 -10.383 1 98.12 284 MET A CA 1
ATOM 2214 C C . MET A 1 284 ? -3.357 -13.188 -9.016 1 98.12 284 MET A C 1
ATOM 2216 O O . MET A 1 284 ? -2.947 -12.039 -8.852 1 98.12 284 MET A O 1
ATOM 2220 N N . HIS A 1 285 ? -3.896 -13.945 -8.07 1 97.38 285 HIS A N 1
ATOM 2221 C CA . HIS A 1 285 ? -4.051 -13.438 -6.711 1 97.38 285 HIS A CA 1
ATOM 2222 C C . HIS A 1 285 ? -2.715 -12.984 -6.133 1 97.38 285 HIS A C 1
ATOM 2224 O O . HIS A 1 285 ? -2.619 -11.906 -5.547 1 97.38 285 HIS A O 1
ATOM 2230 N N . TYR A 1 286 ? -1.701 -13.758 -6.316 1 96.38 286 TYR A N 1
ATOM 2231 C CA . TYR A 1 286 ? -0.368 -13.406 -5.844 1 96.38 286 TYR A CA 1
ATOM 2232 C C . TYR A 1 286 ? 0.065 -12.055 -6.406 1 96.38 286 TYR A C 1
ATOM 2234 O O . TYR A 1 286 ? 0.538 -11.188 -5.66 1 96.38 286 TYR A O 1
ATOM 2242 N N . MET A 1 287 ? -0.101 -11.891 -7.695 1 96.56 287 MET A N 1
ATOM 2243 C CA . MET A 1 287 ? 0.357 -10.656 -8.336 1 96.56 287 MET A CA 1
ATOM 2244 C C . MET A 1 287 ? -0.389 -9.453 -7.781 1 96.56 287 MET A C 1
ATOM 2246 O O . MET A 1 287 ? 0.208 -8.398 -7.559 1 96.56 287 MET A O 1
ATOM 2250 N N . PHE A 1 288 ? -1.687 -9.586 -7.543 1 95.94 288 PHE A N 1
ATOM 2251 C CA . PHE A 1 288 ? -2.463 -8.477 -6.992 1 95.94 288 PHE A CA 1
ATOM 2252 C C . PHE A 1 288 ? -2.074 -8.219 -5.543 1 95.94 288 PHE A C 1
ATOM 2254 O O . PHE A 1 288 ? -2.113 -7.074 -5.078 1 95.94 288 PHE A O 1
ATOM 2261 N N . LEU A 1 289 ? -1.668 -9.25 -4.809 1 93.12 289 LEU A N 1
ATOM 2262 C CA . LEU A 1 289 ? -1.307 -9.094 -3.402 1 93.12 289 LEU A CA 1
ATOM 2263 C C . LEU A 1 289 ? 0.113 -8.555 -3.262 1 93.12 289 LEU A C 1
ATOM 2265 O O . LEU A 1 289 ? 0.412 -7.82 -2.318 1 93.12 289 LEU A O 1
ATOM 2269 N N . ASP A 1 290 ? 0.961 -8.961 -4.125 1 91.88 290 ASP A N 1
ATOM 2270 C CA . ASP A 1 290 ? 2.387 -8.664 -4.043 1 91.88 290 ASP A CA 1
ATOM 2271 C C . ASP A 1 290 ? 2.633 -7.156 -4.066 1 91.88 290 ASP A C 1
ATOM 2273 O O . ASP A 1 290 ? 3.551 -6.66 -3.412 1 91.88 290 ASP A O 1
ATOM 2277 N N . ASP A 1 291 ? 1.816 -6.457 -4.797 1 90.94 291 ASP A N 1
ATOM 2278 C CA . ASP A 1 291 ? 1.821 -5 -4.82 1 90.94 291 ASP A CA 1
ATOM 2279 C C . ASP A 1 291 ? 0.41 -4.445 -5.008 1 90.94 291 ASP A C 1
ATOM 2281 O O . ASP A 1 291 ? -0.198 -4.625 -6.062 1 90.94 291 ASP A O 1
ATOM 2285 N N . PRO A 1 292 ? -0.091 -3.783 -3.98 1 89.56 292 PRO A N 1
ATOM 2286 C CA . PRO A 1 292 ? -1.481 -3.326 -4.051 1 89.56 292 PRO A CA 1
ATOM 2287 C C . PRO A 1 292 ? -1.705 -2.279 -5.137 1 89.56 292 PRO A C 1
ATOM 2289 O O . PRO A 1 292 ? -2.852 -1.958 -5.465 1 89.56 292 PRO A O 1
ATOM 2292 N N . ARG A 1 293 ? -0.66 -1.753 -5.762 1 91.5 293 ARG A N 1
ATOM 2293 C CA . ARG A 1 293 ? -0.78 -0.765 -6.828 1 91.5 293 ARG A CA 1
ATOM 2294 C C . ARG A 1 293 ? -1.003 -1.439 -8.18 1 91.5 293 ARG A C 1
ATOM 2296 O O . ARG A 1 293 ? -1.361 -0.781 -9.156 1 91.5 293 ARG A O 1
ATOM 2303 N N . THR A 1 294 ? -0.867 -2.746 -8.242 1 95.38 294 THR A N 1
ATOM 2304 C CA . THR A 1 294 ? -1.207 -3.486 -9.445 1 95.38 294 THR A CA 1
ATOM 2305 C C . THR A 1 294 ? -2.717 -3.498 -9.672 1 95.38 294 THR A C 1
ATOM 2307 O O . THR A 1 294 ? -3.465 -4.051 -8.859 1 95.38 294 THR A O 1
ATOM 2310 N N . GLN A 1 295 ? -3.127 -2.922 -10.797 1 96.44 295 GLN A N 1
ATOM 2311 C CA . GLN A 1 295 ? -4.555 -2.844 -11.094 1 96.44 295 GLN A CA 1
ATOM 2312 C C . GLN A 1 295 ? -4.914 -3.713 -12.297 1 96.44 295 GLN A C 1
ATOM 2314 O O . GLN A 1 295 ? -6.09 -3.98 -12.547 1 96.44 295 GLN A O 1
ATOM 2319 N N . ARG A 1 296 ? -3.805 -4.156 -13.008 1 98.31 296 ARG A N 1
ATOM 2320 C CA . ARG A 1 296 ? -4.012 -4.945 -14.211 1 98.31 296 ARG A CA 1
ATOM 2321 C C . ARG A 1 296 ? -2.959 -6.039 -14.344 1 98.31 296 ARG A C 1
ATOM 2323 O O . ARG A 1 296 ? -1.782 -5.812 -14.055 1 98.31 296 ARG A O 1
ATOM 2330 N N . ILE A 1 297 ? -3.416 -7.164 -14.75 1 98.75 297 ILE A N 1
ATOM 2331 C CA . ILE A 1 297 ? -2.537 -8.25 -15.172 1 98.75 297 ILE A CA 1
ATOM 2332 C C . ILE A 1 297 ? -2.719 -8.508 -16.672 1 98.75 297 ILE A C 1
ATOM 2334 O O . ILE A 1 297 ? -3.848 -8.602 -17.156 1 98.75 297 ILE A O 1
ATOM 2338 N N . VAL A 1 298 ? -1.593 -8.625 -17.391 1 98.62 298 VAL A N 1
ATOM 2339 C CA . VAL A 1 298 ? -1.672 -8.734 -18.844 1 98.62 298 VAL A CA 1
ATOM 2340 C C . VAL A 1 298 ? -0.957 -10 -19.297 1 98.62 298 VAL A C 1
ATOM 2342 O O . VAL A 1 298 ? -0.197 -10.602 -18.547 1 98.62 298 VAL A O 1
ATOM 2345 N N . GLY A 1 299 ? -1.27 -10.453 -20.469 1 97.31 299 GLY A N 1
ATOM 2346 C CA . GLY A 1 299 ? -0.625 -11.555 -21.172 1 97.31 299 GLY A CA 1
ATOM 2347 C C . GLY A 1 299 ? -0.603 -11.367 -22.672 1 97.31 299 GLY A C 1
ATOM 2348 O O . GLY A 1 299 ? -1.294 -10.492 -23.203 1 97.31 299 GLY A O 1
ATOM 2349 N N . GLU A 1 300 ? 0.201 -12.133 -23.328 1 96.31 300 GLU A N 1
ATOM 2350 C CA . GLU A 1 300 ? 0.354 -12.039 -24.781 1 96.31 300 GLU A CA 1
ATOM 2351 C C . GLU A 1 300 ? 0.496 -13.422 -25.422 1 96.31 300 GLU A C 1
ATOM 2353 O O . GLU A 1 300 ? 1.435 -13.664 -26.172 1 96.31 300 GLU A O 1
ATOM 2358 N N . PRO A 1 301 ? -0.45 -14.266 -25.203 1 95.38 301 PRO A N 1
ATOM 2359 C CA . PRO A 1 301 ? -0.383 -15.562 -25.891 1 95.38 301 PRO A CA 1
ATOM 2360 C C . PRO A 1 301 ? -0.361 -15.422 -27.406 1 95.38 301 PRO A C 1
ATOM 2362 O O . PRO A 1 301 ? -0.858 -14.438 -27.953 1 95.38 301 PRO A O 1
ATOM 2365 N N . ARG A 1 302 ? 0.236 -16.469 -27.969 1 94.06 302 ARG A N 1
ATOM 2366 C CA . ARG A 1 302 ? 0.098 -16.547 -29.422 1 94.06 302 ARG A CA 1
ATOM 2367 C C . ARG A 1 302 ? -1.371 -16.594 -29.828 1 94.06 302 ARG A C 1
ATOM 2369 O O . ARG A 1 302 ? -2.176 -17.281 -29.188 1 94.06 302 ARG A O 1
ATOM 2376 N N . ILE A 1 303 ? -1.647 -15.914 -30.906 1 92.56 303 ILE A N 1
ATOM 2377 C CA . ILE A 1 303 ? -3.041 -15.758 -31.312 1 92.56 303 ILE A CA 1
ATOM 2378 C C . ILE A 1 303 ? -3.619 -17.109 -31.703 1 92.56 303 ILE A C 1
ATOM 2380 O O . ILE A 1 303 ? -4.828 -17.328 -31.609 1 92.56 303 ILE A O 1
ATOM 2384 N N . ASP A 1 304 ? -2.75 -18.062 -32.125 1 91.12 304 ASP A N 1
ATOM 2385 C CA . ASP A 1 304 ? -3.227 -19.359 -32.594 1 91.12 304 ASP A CA 1
ATOM 2386 C C . ASP A 1 304 ? -3.232 -20.375 -31.438 1 91.12 304 ASP A C 1
ATOM 2388 O O . ASP A 1 304 ? -3.541 -21.547 -31.656 1 91.12 304 ASP A O 1
ATOM 2392 N N . HIS A 1 305 ? -2.834 -19.969 -30.281 1 90.94 305 HIS A N 1
ATOM 2393 C CA . HIS A 1 305 ? -2.963 -20.812 -29.109 1 90.94 305 HIS A CA 1
ATOM 2394 C C . HIS A 1 305 ? -4.379 -20.781 -28.547 1 90.94 305 HIS A C 1
ATOM 2396 O O . HIS A 1 305 ? -4.602 -20.266 -27.453 1 90.94 305 HIS A O 1
ATOM 2402 N N . VAL A 1 306 ? -5.242 -21.375 -29.188 1 90.38 306 VAL A N 1
ATOM 2403 C CA . VAL A 1 306 ? -6.684 -21.266 -29 1 90.38 306 VAL A CA 1
ATOM 2404 C C . VAL A 1 306 ? -7.055 -21.781 -27.609 1 90.38 306 VAL A C 1
ATOM 2406 O O . VAL A 1 306 ? -7.875 -21.172 -26.906 1 90.38 306 VAL A O 1
ATOM 2409 N N . GLN A 1 307 ? -6.473 -22.859 -27.25 1 87.38 307 GLN A N 1
ATOM 2410 C CA . GLN A 1 307 ? -6.785 -23.438 -25.953 1 87.38 307 GLN A CA 1
ATOM 2411 C C . GLN A 1 307 ? -6.418 -22.484 -24.812 1 87.38 307 GLN A C 1
ATOM 2413 O O . GLN A 1 307 ? -7.195 -22.297 -23.875 1 87.38 307 GLN A O 1
ATOM 2418 N N . GLN A 1 308 ? -5.246 -21.906 -24.875 1 90.38 308 GLN A N 1
ATOM 2419 C CA . GLN A 1 308 ? -4.816 -20.953 -23.859 1 90.38 308 GLN A CA 1
ATOM 2420 C C . GLN A 1 308 ? -5.742 -19.75 -23.812 1 90.38 308 GLN A C 1
ATOM 2422 O O . GLN A 1 308 ? -6.109 -19.281 -22.719 1 90.38 308 GLN A O 1
ATOM 2427 N N . ILE A 1 309 ? -6.105 -19.219 -24.922 1 92.06 309 ILE A N 1
ATOM 2428 C CA . ILE A 1 309 ? -6.969 -18.047 -25 1 92.06 309 ILE A CA 1
ATOM 2429 C C . ILE A 1 309 ? -8.336 -18.375 -24.391 1 92.06 309 ILE A C 1
ATOM 2431 O O . ILE A 1 309 ? -8.914 -17.547 -23.688 1 92.06 309 ILE A O 1
ATOM 2435 N N . ARG A 1 310 ? -8.82 -19.531 -24.609 1 91.12 310 ARG A N 1
ATOM 2436 C CA . ARG A 1 310 ? -10.086 -19.969 -24.016 1 91.12 310 ARG A CA 1
ATOM 2437 C C . ARG A 1 310 ? -9.992 -20.031 -22.5 1 91.12 310 ARG A C 1
ATOM 2439 O O . ARG A 1 310 ? -10.906 -19.594 -21.797 1 91.12 310 ARG A O 1
ATOM 2446 N N . ASN A 1 311 ? -8.922 -20.625 -22.031 1 90.75 311 ASN A N 1
ATOM 2447 C CA . ASN A 1 311 ? -8.711 -20.703 -20.594 1 90.75 311 ASN A CA 1
ATOM 2448 C C . ASN A 1 311 ? -8.672 -19.312 -19.953 1 90.75 311 ASN A C 1
ATOM 2450 O O . ASN A 1 311 ? -9.234 -19.094 -18.891 1 90.75 311 ASN A O 1
ATOM 2454 N N . LEU A 1 312 ? -8.016 -18.406 -20.625 1 94.69 312 LEU A N 1
ATOM 2455 C CA . LEU A 1 312 ? -7.91 -17.047 -20.141 1 94.69 312 LEU A CA 1
ATOM 2456 C C . LEU A 1 312 ? -9.266 -16.344 -20.156 1 94.69 312 LEU A C 1
ATOM 2458 O O . LEU A 1 312 ? -9.609 -15.625 -19.219 1 94.69 312 LEU A O 1
ATOM 2462 N N . ASP A 1 313 ? -9.969 -16.609 -21.172 1 91.69 313 ASP A N 1
ATOM 2463 C CA . ASP A 1 313 ? -11.328 -16.078 -21.266 1 91.69 313 ASP A CA 1
ATOM 2464 C C . ASP A 1 313 ? -12.18 -16.547 -20.094 1 91.69 313 ASP A C 1
ATOM 2466 O O . ASP A 1 313 ? -12.82 -15.734 -19.422 1 91.69 313 ASP A O 1
ATOM 2470 N N . ARG A 1 314 ? -12.102 -17.734 -19.797 1 90.5 314 ARG A N 1
ATOM 2471 C CA . ARG A 1 314 ? -12.867 -18.328 -18.703 1 90.5 314 ARG A CA 1
ATOM 2472 C C . ARG A 1 314 ? -12.398 -17.797 -17.344 1 90.5 314 ARG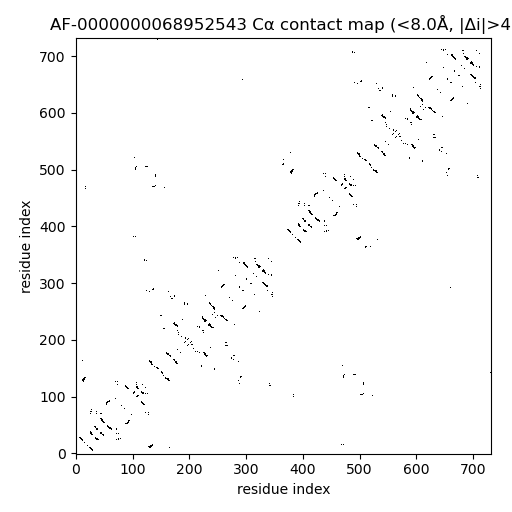 A C 1
ATOM 2474 O O . ARG A 1 314 ? -13.164 -17.75 -16.391 1 90.5 314 ARG A O 1
ATOM 2481 N N . SER A 1 315 ? -11.203 -17.359 -17.359 1 93.44 315 SER A N 1
ATOM 2482 C CA . SER A 1 315 ? -10.602 -16.891 -16.109 1 93.44 315 SER A CA 1
ATOM 2483 C C . SER A 1 315 ? -10.797 -15.391 -15.945 1 93.44 315 SER A C 1
ATOM 2485 O O . SER A 1 315 ? -10.25 -14.789 -15.016 1 93.44 315 SER A O 1
ATOM 2487 N N . GLY A 1 316 ? -11.492 -14.742 -16.859 1 94.75 316 GLY A N 1
ATOM 2488 C CA . GLY A 1 316 ? -11.891 -13.359 -16.672 1 94.75 316 GLY A CA 1
ATOM 2489 C C . GLY A 1 316 ? -11.07 -12.383 -17.484 1 94.75 316 GLY A C 1
ATOM 2490 O O . GLY A 1 316 ? -11.352 -11.18 -17.5 1 94.75 316 GLY A O 1
ATOM 2491 N N . PHE A 1 317 ? -10.117 -12.898 -18.266 1 97.31 317 PHE A N 1
ATOM 2492 C CA . PHE A 1 317 ? -9.305 -12.008 -19.078 1 97.31 317 PHE A CA 1
ATOM 2493 C C . PHE A 1 317 ? -10.102 -11.477 -20.266 1 97.31 317 PHE A C 1
ATOM 2495 O O . PHE A 1 317 ? -10.812 -12.234 -20.922 1 97.31 317 PHE A O 1
ATOM 2502 N N . ALA A 1 318 ? -10.008 -10.211 -20.5 1 96.94 318 ALA A N 1
ATOM 2503 C CA . ALA A 1 318 ? -10.523 -9.602 -21.719 1 96.94 318 ALA A CA 1
ATOM 2504 C C . ALA A 1 318 ? -9.523 -9.766 -22.875 1 96.94 318 ALA A C 1
ATOM 2506 O O . ALA A 1 318 ? -8.32 -9.633 -22.672 1 96.94 318 ALA A O 1
ATOM 2507 N N . LYS A 1 319 ? -10.023 -10.047 -24 1 95.75 319 LYS A N 1
ATOM 2508 C CA . LYS A 1 319 ? -9.227 -9.953 -25.219 1 95.75 319 LYS A CA 1
ATOM 2509 C C . LYS A 1 319 ? -9.211 -8.516 -25.75 1 95.75 319 LYS A C 1
ATOM 2511 O O . LYS A 1 319 ? -10.188 -8.055 -26.344 1 95.75 319 LYS A O 1
ATOM 2516 N N . VAL A 1 320 ? -8.125 -7.855 -25.641 1 96.62 320 VAL A N 1
ATOM 2517 C CA . VAL A 1 320 ? -8.07 -6.422 -25.891 1 96.62 320 VAL A CA 1
ATOM 2518 C C . VAL A 1 320 ? -7.797 -6.164 -27.375 1 96.62 320 VAL A C 1
ATOM 2520 O O . VAL A 1 320 ? -8.555 -5.453 -28.031 1 96.62 320 VAL A O 1
ATOM 2523 N N . LYS A 1 321 ? -6.715 -6.723 -27.938 1 95.56 321 LYS A N 1
ATOM 2524 C CA . LYS A 1 321 ? -6.375 -6.562 -29.344 1 95.56 321 LYS A CA 1
ATOM 2525 C C . LYS A 1 321 ? -5.301 -7.559 -29.766 1 95.56 321 LYS A C 1
ATOM 2527 O O . LYS A 1 321 ? -4.523 -8.031 -28.938 1 95.56 321 LYS A O 1
ATOM 2532 N N . ALA A 1 322 ? -5.32 -7.793 -31.031 1 94.81 322 ALA A N 1
ATOM 2533 C CA . ALA A 1 322 ? -4.184 -8.492 -31.641 1 94.81 322 ALA A CA 1
ATOM 2534 C C . ALA A 1 322 ? -3.07 -7.516 -32 1 94.81 322 ALA A C 1
ATOM 2536 O O . ALA A 1 322 ? -3.332 -6.344 -32.281 1 94.81 322 ALA A O 1
ATOM 2537 N N . PHE A 1 323 ? -1.839 -8.023 -31.906 1 94.81 323 PHE A N 1
ATOM 2538 C CA . PHE A 1 323 ? -0.699 -7.203 -32.312 1 94.81 323 PHE A CA 1
ATOM 2539 C C . PHE A 1 323 ? 0.477 -8.078 -32.719 1 94.81 323 PHE A C 1
ATOM 2541 O O . PHE A 1 323 ? 0.463 -9.289 -32.5 1 94.81 323 PHE A O 1
ATOM 2548 N N . ASP A 1 324 ? 1.5 -7.48 -33.375 1 94.06 324 ASP A N 1
ATOM 2549 C CA . ASP A 1 324 ? 2.623 -8.242 -33.906 1 94.06 324 ASP A CA 1
ATOM 2550 C C . ASP A 1 324 ? 3.91 -7.934 -33.156 1 94.06 324 ASP A C 1
ATOM 2552 O O . ASP A 1 324 ? 4.391 -6.797 -33.156 1 94.06 324 ASP A O 1
ATOM 2556 N N . PHE A 1 325 ? 4.367 -8.945 -32.469 1 91.38 325 PHE A N 1
ATOM 2557 C CA . PHE A 1 325 ? 5.785 -8.938 -32.094 1 91.38 325 PHE A CA 1
ATOM 2558 C C . PHE A 1 325 ? 6.648 -9.25 -33.312 1 91.38 325 PHE A C 1
ATOM 2560 O O . PHE A 1 325 ? 6.145 -9.727 -34.344 1 91.38 325 PHE A O 1
ATOM 2567 N N . PRO A 1 326 ? 7.934 -8.914 -33.188 1 87.94 326 PRO A N 1
ATOM 2568 C CA . PRO A 1 326 ? 8.812 -9.336 -34.281 1 87.94 326 PRO A CA 1
ATOM 2569 C C . PRO A 1 326 ? 8.766 -10.844 -34.531 1 87.94 326 PRO A C 1
ATOM 2571 O O . PRO A 1 326 ? 8.844 -11.281 -35.688 1 87.94 326 PRO A O 1
ATOM 2574 N N . HIS A 1 327 ? 8.469 -11.656 -33.5 1 86.94 327 HIS A N 1
ATOM 2575 C CA . HIS A 1 327 ? 8.625 -13.102 -33.594 1 86.94 327 HIS A CA 1
ATOM 2576 C C . HIS A 1 327 ? 7.273 -13.805 -33.594 1 86.94 327 HIS A C 1
ATOM 2578 O O . HIS A 1 327 ? 7.191 -15.008 -33.875 1 86.94 327 HIS A O 1
ATOM 2584 N N . LYS A 1 328 ? 6.203 -13.117 -33.344 1 88.88 328 LYS A N 1
ATOM 2585 C CA . LYS A 1 328 ? 4.895 -13.766 -33.312 1 88.88 328 LYS A CA 1
ATOM 2586 C C . LYS A 1 328 ? 3.768 -12.742 -33.375 1 88.88 328 LYS A C 1
ATOM 2588 O O . LYS A 1 328 ? 3.961 -11.578 -33 1 88.88 328 LYS A O 1
ATOM 2593 N N . ARG A 1 329 ? 2.588 -13.273 -33.875 1 93.88 329 ARG A N 1
ATOM 2594 C CA . ARG A 1 329 ? 1.336 -12.555 -33.656 1 93.88 329 ARG A CA 1
ATOM 2595 C C . ARG A 1 329 ? 0.691 -12.953 -32.344 1 93.88 329 ARG A C 1
ATOM 2597 O O . ARG A 1 329 ? 0.565 -14.141 -32.031 1 93.88 329 ARG A O 1
ATOM 2604 N N . ALA A 1 330 ? 0.368 -11.898 -31.516 1 95.94 330 ALA A N 1
ATOM 2605 C CA . ALA A 1 330 ? -0.084 -12.172 -30.156 1 95.94 330 ALA A CA 1
ATOM 2606 C C . ALA A 1 330 ? -1.438 -11.523 -29.891 1 95.94 330 ALA A C 1
ATOM 2608 O O . ALA A 1 330 ? -1.864 -10.633 -30.625 1 95.94 330 ALA A O 1
ATOM 2609 N N . MET A 1 331 ? -2.156 -12.055 -28.953 1 95.88 331 MET A N 1
ATOM 2610 C CA . MET A 1 331 ? -3.357 -11.445 -28.375 1 95.88 331 MET A CA 1
ATOM 2611 C C . MET A 1 331 ? -3.053 -10.789 -27.031 1 95.88 331 MET A C 1
ATOM 2613 O O . MET A 1 331 ? -2.627 -11.453 -26.094 1 95.88 331 MET A O 1
ATOM 2617 N N . LEU A 1 332 ? -3.238 -9.445 -26.984 1 97.5 332 LEU A N 1
ATOM 2618 C CA . LEU A 1 332 ? -3.15 -8.781 -25.688 1 97.5 332 LEU A CA 1
ATOM 2619 C C . LEU A 1 332 ? -4.371 -9.102 -24.828 1 97.5 332 LEU A C 1
ATOM 2621 O O . LEU A 1 332 ? -5.5 -8.773 -25.203 1 97.5 332 LEU A O 1
ATOM 2625 N N . VAL A 1 333 ? -4.168 -9.781 -23.766 1 97.94 333 VAL A N 1
ATOM 2626 C CA . VAL A 1 333 ? -5.246 -10.07 -22.828 1 97.94 333 VAL A CA 1
ATOM 2627 C C . VAL A 1 333 ? -5.016 -9.305 -21.516 1 97.94 333 VAL A C 1
ATOM 2629 O O . VAL A 1 333 ? -3.873 -9 -21.172 1 97.94 333 VAL A O 1
ATOM 2632 N N . MET A 1 334 ? -6.137 -8.961 -20.812 1 98.44 334 MET A N 1
ATOM 2633 C CA . MET A 1 334 ? -6.035 -8.102 -19.625 1 98.44 334 MET A CA 1
ATOM 2634 C C . MET A 1 334 ? -7.07 -8.5 -18.578 1 98.44 334 MET A C 1
ATOM 2636 O O . MET A 1 334 ? -8.234 -8.734 -18.906 1 98.44 334 MET A O 1
ATOM 2640 N N . LEU A 1 335 ? -6.652 -8.664 -17.391 1 98.5 335 LEU A N 1
ATOM 2641 C CA . LEU A 1 335 ? -7.512 -8.906 -16.234 1 98.5 335 LEU A CA 1
ATOM 2642 C C . LEU A 1 335 ? -7.441 -7.738 -15.25 1 98.5 335 LEU A C 1
ATOM 2644 O O . LEU A 1 335 ? -6.371 -7.43 -14.727 1 98.5 335 LEU A O 1
ATOM 2648 N N . LEU A 1 336 ? -8.539 -7.082 -14.984 1 97.62 336 LEU A N 1
ATOM 2649 C CA . LEU A 1 336 ? -8.594 -5.961 -14.055 1 97.62 336 LEU A CA 1
ATOM 2650 C C . LEU A 1 336 ? -8.688 -6.457 -12.617 1 97.62 336 LEU A C 1
ATOM 2652 O O . LEU A 1 336 ? -9.398 -7.426 -12.336 1 97.62 336 LEU A O 1
ATOM 2656 N N . ARG A 1 337 ? -8.008 -5.77 -11.727 1 97.5 337 ARG A N 1
ATOM 2657 C CA . ARG A 1 337 ? -8.164 -5.996 -10.297 1 97.5 337 ARG A CA 1
ATOM 2658 C C . ARG A 1 337 ? -9.633 -5.957 -9.898 1 97.5 337 ARG A C 1
ATOM 2660 O O . ARG A 1 337 ? -10.109 -6.836 -9.172 1 97.5 337 ARG A O 1
ATOM 2667 N N . GLU A 1 338 ? -10.398 -4.977 -10.336 1 94.94 338 GLU A N 1
ATOM 2668 C CA . GLU A 1 338 ? -11.812 -4.797 -10.023 1 94.94 338 GLU A CA 1
ATOM 2669 C C . GLU A 1 338 ? -12.617 -6.039 -10.398 1 94.94 338 GLU A C 1
ATOM 2671 O O . GLU A 1 338 ? -13.492 -6.469 -9.641 1 94.94 338 GLU A O 1
ATOM 2676 N N . ARG A 1 339 ? -12.289 -6.602 -11.5 1 95.25 339 ARG A N 1
ATOM 2677 C CA . ARG A 1 339 ? -13.039 -7.766 -11.961 1 95.25 339 ARG A CA 1
ATOM 2678 C C . ARG A 1 339 ? -12.68 -9.008 -11.148 1 95.25 339 ARG A C 1
ATOM 2680 O O . ARG A 1 339 ? -13.555 -9.75 -10.719 1 95.25 339 ARG A O 1
ATOM 2687 N N . PHE A 1 340 ? -11.383 -9.273 -10.977 1 97.5 340 PHE A N 1
ATOM 2688 C CA . PHE A 1 340 ? -10.906 -10.461 -10.273 1 97.5 340 PHE A CA 1
ATOM 2689 C C . PHE A 1 340 ? -11.555 -10.57 -8.898 1 97.5 340 PHE A C 1
ATOM 2691 O O . PHE A 1 340 ? -12.133 -11.602 -8.555 1 97.5 340 PHE A O 1
ATOM 2698 N N . PHE A 1 341 ? -11.453 -9.438 -8.172 1 95.75 341 PHE A N 1
ATOM 2699 C CA . PHE A 1 341 ? -11.977 -9.469 -6.812 1 95.75 341 PHE A CA 1
ATOM 2700 C C . PHE A 1 341 ? -13.484 -9.281 -6.809 1 95.75 341 PHE A C 1
ATOM 2702 O O . PHE A 1 341 ? -14.195 -9.969 -6.07 1 95.75 341 PHE A O 1
ATOM 2709 N N . GLY A 1 342 ? -14.023 -8.438 -7.637 1 92.88 342 GLY A N 1
ATOM 2710 C CA . GLY A 1 342 ? -15.445 -8.164 -7.672 1 92.88 342 GLY A CA 1
ATOM 2711 C C . GLY A 1 342 ? -16.281 -9.367 -8.078 1 92.88 342 GLY A C 1
ATOM 2712 O O . GLY A 1 342 ? -17.391 -9.555 -7.586 1 92.88 342 GLY A O 1
ATOM 2713 N N . GLU A 1 343 ? -15.711 -10.203 -8.953 1 93.44 343 GLU A N 1
ATOM 2714 C CA . GLU A 1 343 ? -16.438 -11.375 -9.445 1 93.44 343 GLU A CA 1
ATOM 2715 C C . GLU A 1 343 ? -15.922 -12.648 -8.789 1 93.44 343 GLU A C 1
ATOM 2717 O O . GLU A 1 343 ? -16.328 -13.75 -9.164 1 93.44 343 GLU A O 1
ATOM 2722 N N . ARG A 1 344 ? -14.992 -12.492 -7.84 1 93.38 344 ARG A N 1
ATOM 2723 C CA . ARG A 1 344 ? -14.445 -13.617 -7.086 1 93.38 344 ARG A CA 1
ATOM 2724 C C . ARG A 1 344 ? -13.977 -14.727 -8.023 1 93.38 344 ARG A C 1
ATOM 2726 O O . ARG A 1 344 ? -14.359 -15.883 -7.859 1 93.38 344 ARG A O 1
ATOM 2733 N N . LEU A 1 345 ? -13.117 -14.414 -8.914 1 94.25 345 LEU A N 1
ATOM 2734 C CA . LEU A 1 345 ? -12.742 -15.289 -10.016 1 94.25 345 LEU A CA 1
ATOM 2735 C C . LEU A 1 345 ? -11.875 -16.453 -9.523 1 94.25 345 LEU A C 1
ATOM 2737 O O . LEU A 1 345 ? -11.531 -17.344 -10.297 1 94.25 345 LEU A O 1
ATOM 2741 N N . TRP A 1 346 ? -11.562 -16.547 -8.234 1 93.38 346 TRP A N 1
ATOM 2742 C CA . TRP A 1 346 ? -10.766 -17.656 -7.688 1 93.38 346 TRP A CA 1
ATOM 2743 C C . TRP A 1 346 ? -11.664 -18.812 -7.285 1 93.38 346 TRP A C 1
ATOM 2745 O O . TRP A 1 346 ? -11.164 -19.875 -6.875 1 93.38 346 TRP A O 1
ATOM 2755 N N . VAL A 1 347 ? -12.938 -18.672 -7.383 1 86.75 347 VAL A N 1
ATOM 2756 C CA . VAL A 1 347 ? -13.906 -19.734 -7.117 1 86.75 347 VAL A CA 1
ATOM 2757 C C . VAL A 1 347 ? -14.336 -20.375 -8.43 1 86.75 347 VAL A C 1
ATOM 2759 O O . VAL A 1 347 ? -14.836 -19.703 -9.328 1 86.75 347 VAL A O 1
ATOM 2762 N N . PRO A 1 348 ? -14.109 -21.656 -8.539 1 86.69 348 PRO A N 1
ATOM 2763 C CA . PRO A 1 348 ? -14.539 -22.297 -9.781 1 86.69 348 PRO A CA 1
ATOM 2764 C C . PRO A 1 348 ? -16.031 -22.125 -10.055 1 86.69 348 PRO A C 1
ATOM 2766 O O . PRO A 1 348 ? -16.844 -22.219 -9.133 1 86.69 348 PRO A O 1
ATOM 2769 N N . GLN A 1 349 ? -16.375 -21.609 -11.188 1 73.44 349 GLN A N 1
ATOM 2770 C CA . GLN A 1 349 ? -17.766 -21.422 -11.578 1 73.44 349 GLN A CA 1
ATOM 2771 C C . GLN A 1 349 ? -18.328 -22.688 -12.211 1 73.44 349 GLN A C 1
ATOM 2773 O O . GLN A 1 349 ? -17.625 -23.406 -12.906 1 73.44 349 GLN A O 1
ATOM 2778 N N . ASP A 1 350 ? -19.406 -23.203 -11.727 1 63.53 350 ASP A N 1
ATOM 2779 C CA . ASP A 1 350 ? -20.078 -24.344 -12.359 1 63.53 350 ASP A CA 1
ATOM 2780 C C . ASP A 1 350 ? -20.484 -24.016 -13.789 1 63.53 350 ASP A C 1
ATOM 2782 O O . ASP A 1 350 ? -20.812 -22.859 -14.102 1 63.53 350 ASP A O 1
ATOM 2786 N N . ASP A 1 351 ? -19.969 -24.641 -14.867 1 53.5 351 ASP A N 1
ATOM 2787 C CA . ASP A 1 351 ? -20.312 -24.484 -16.281 1 53.5 351 ASP A CA 1
ATOM 2788 C C . ASP A 1 351 ? -21.719 -23.891 -16.438 1 53.5 351 ASP A C 1
ATOM 2790 O O . ASP A 1 351 ? -21.984 -23.188 -17.422 1 53.5 351 ASP A O 1
ATOM 2794 N N . GLY A 1 352 ? -22.797 -24.234 -15.805 1 44.56 352 GLY A N 1
ATOM 2795 C CA . GLY A 1 352 ? -24.172 -23.828 -16.062 1 44.56 352 GLY A CA 1
ATOM 2796 C C . GLY A 1 352 ? -24.438 -22.391 -15.648 1 44.56 352 GLY A C 1
ATOM 2797 O O . GLY A 1 352 ? -25.5 -21.844 -15.961 1 44.56 352 GLY A O 1
ATOM 2798 N N . GLN A 1 353 ? -23.938 -21.906 -14.625 1 40.09 353 GLN A N 1
ATOM 2799 C CA . GLN A 1 353 ? -24.391 -20.656 -14.016 1 40.09 353 GLN A CA 1
ATOM 2800 C C . GLN A 1 353 ? -23.641 -19.469 -14.609 1 40.09 353 GLN A C 1
ATOM 2802 O O . GLN A 1 353 ? -23.266 -18.547 -13.883 1 40.09 353 GLN A O 1
ATOM 2807 N N . ALA A 1 354 ? -22.953 -19.562 -15.617 1 38.56 354 ALA A N 1
ATOM 2808 C CA . ALA A 1 354 ? -22.406 -18.375 -16.25 1 38.56 354 ALA A CA 1
ATOM 2809 C C . ALA A 1 354 ? -23.453 -17.266 -16.359 1 38.56 354 ALA A C 1
ATOM 2811 O O . ALA A 1 354 ? -23.172 -16.172 -16.828 1 38.56 354 ALA A O 1
ATOM 2812 N N . GLN A 1 355 ? -24.781 -17.609 -16.516 1 34.72 355 GLN A N 1
ATOM 2813 C CA . GLN A 1 355 ? -25.734 -16.609 -16.984 1 34.72 355 GLN A CA 1
ATOM 2814 C C . GLN A 1 355 ? -25.828 -15.438 -16.031 1 34.72 355 GLN A C 1
ATOM 2816 O O . GLN A 1 355 ? -26.047 -14.297 -16.453 1 34.72 355 GLN A O 1
ATOM 2821 N N . LEU A 1 356 ? -26.438 -15.609 -14.758 1 32.84 356 LEU A N 1
ATOM 2822 C CA . LEU A 1 356 ? -27.406 -14.703 -14.141 1 32.84 356 LEU A CA 1
ATOM 2823 C C . LEU A 1 356 ? -26.688 -13.586 -13.391 1 32.84 356 LEU A C 1
ATOM 2825 O O . LEU A 1 356 ? -27.344 -12.68 -12.852 1 32.84 356 LEU A O 1
ATOM 2829 N N . SER A 1 357 ? -25.531 -13.836 -12.695 1 35.62 357 SER A N 1
ATOM 2830 C CA . SER A 1 357 ? -25.641 -13.055 -11.469 1 35.62 357 SER A CA 1
ATOM 2831 C C . SER A 1 357 ? -25.562 -11.562 -11.75 1 35.62 357 SER A C 1
ATOM 2833 O O . SER A 1 357 ? -24.484 -10.984 -11.789 1 35.62 357 SER A O 1
ATOM 2835 N N . GLY A 1 358 ? -26.156 -11.156 -12.695 1 33.94 358 GLY A N 1
ATOM 2836 C CA . GLY A 1 358 ? -26.453 -9.727 -12.727 1 33.94 358 GLY A CA 1
ATOM 2837 C C . GLY A 1 358 ? -26.938 -9.195 -11.391 1 33.94 358 GLY A C 1
ATOM 2838 O O . GLY A 1 358 ? -27.984 -8.547 -11.32 1 33.94 358 GLY A O 1
ATOM 2839 N N . ALA A 1 359 ? -26.672 -9.953 -10.359 1 33.22 359 ALA A N 1
ATOM 2840 C CA . ALA A 1 359 ? -27.25 -9.367 -9.156 1 33.22 359 ALA A CA 1
ATOM 2841 C C . ALA A 1 359 ? -26.922 -7.883 -9.055 1 33.22 359 ALA A C 1
ATOM 2843 O O . ALA A 1 359 ? -25.828 -7.457 -9.414 1 33.22 359 ALA A O 1
ATOM 2844 N N . GLU A 1 360 ? -27.938 -7.098 -8.883 1 32.97 360 GLU A N 1
ATOM 2845 C CA . GLU A 1 360 ? -27.938 -5.656 -8.648 1 32.97 360 GLU A CA 1
ATOM 2846 C C . GLU A 1 360 ? -26.891 -5.258 -7.621 1 32.97 360 GLU A C 1
ATOM 2848 O O . GLU A 1 360 ? -26.781 -5.875 -6.559 1 32.97 360 GLU A O 1
ATOM 2853 N N . PRO A 1 361 ? -25.781 -4.742 -7.996 1 35.25 361 PRO A N 1
ATOM 2854 C CA . PRO A 1 361 ? -24.844 -4.215 -7 1 35.25 361 PRO A CA 1
ATOM 2855 C C . PRO A 1 361 ? -25.547 -3.695 -5.75 1 35.25 361 PRO A C 1
ATOM 2857 O O . PRO A 1 361 ? -26.484 -2.9 -5.848 1 35.25 361 PRO A O 1
ATOM 2860 N N . THR A 1 362 ? -25.828 -4.586 -4.875 1 33.84 362 THR A N 1
ATOM 2861 C CA . THR A 1 362 ? -26.312 -3.945 -3.658 1 33.84 362 THR A CA 1
ATOM 2862 C C . THR A 1 362 ? -25.516 -2.676 -3.361 1 33.84 362 THR A C 1
ATOM 2864 O O . THR A 1 362 ? -24.281 -2.697 -3.336 1 33.84 362 THR A O 1
ATOM 2867 N N . ALA A 1 363 ? -26.094 -1.577 -3.482 1 37 363 ALA A N 1
ATOM 2868 C CA . ALA A 1 363 ? -25.562 -0.239 -3.24 1 37 363 ALA A CA 1
ATOM 2869 C C . ALA A 1 363 ? -24.781 -0.186 -1.927 1 37 363 ALA A C 1
ATOM 2871 O O . ALA A 1 363 ? -25.359 -0.418 -0.855 1 37 363 ALA A O 1
ATOM 2872 N N . LEU A 1 364 ? -23.609 -0.606 -1.924 1 36.66 364 LEU A N 1
ATOM 2873 C CA . LEU A 1 364 ? -22.859 -0.306 -0.711 1 36.66 364 LEU A CA 1
ATOM 2874 C C . LEU A 1 364 ? -23.062 1.144 -0.286 1 36.66 364 LEU A C 1
ATOM 2876 O O . LEU A 1 364 ? -22.969 2.057 -1.106 1 36.66 364 LEU A O 1
ATOM 2880 N N . ALA A 1 365 ? -23.781 1.362 0.689 1 36.94 365 ALA A N 1
ATOM 2881 C CA . ALA A 1 365 ? -23.953 2.721 1.203 1 36.94 365 ALA A CA 1
ATOM 2882 C C . ALA A 1 365 ? -22.594 3.42 1.345 1 36.94 365 ALA A C 1
ATOM 2884 O O . ALA A 1 365 ? -21.688 2.895 1.984 1 36.94 365 ALA A O 1
ATOM 2885 N N . ALA A 1 366 ? -22.281 4.352 0.386 1 35.69 366 ALA A N 1
ATOM 2886 C CA . ALA A 1 366 ? -21.109 5.227 0.47 1 35.69 366 ALA A CA 1
ATOM 2887 C C . ALA A 1 366 ? -21.188 6.117 1.707 1 35.69 366 ALA A C 1
ATOM 2889 O O . ALA A 1 366 ? -22.281 6.504 2.139 1 35.69 366 ALA A O 1
ATOM 2890 N N . MET B 1 1 ? 25.797 26.047 35.781 1 26.2 1 MET B N 1
ATOM 2891 C CA . MET B 1 1 ? 26.422 25.172 34.781 1 26.2 1 MET B CA 1
ATOM 2892 C C . MET B 1 1 ? 25.359 24.484 33.938 1 26.2 1 MET B C 1
ATOM 2894 O O . MET B 1 1 ? 24.672 23.578 34.406 1 26.2 1 MET B O 1
ATOM 2898 N N . GLN B 1 2 ? 24.594 25.219 33.125 1 30.98 2 GLN B N 1
ATOM 2899 C CA . GLN B 1 2 ? 23.469 24.812 32.281 1 30.98 2 GLN B CA 1
ATOM 2900 C C . GLN B 1 2 ? 23.844 23.594 31.438 1 30.98 2 GLN B C 1
ATOM 2902 O O . GLN B 1 2 ? 24.844 23.641 30.703 1 30.98 2 GLN B O 1
ATOM 2907 N N . SER B 1 3 ? 23.766 22.375 31.953 1 37.88 3 SER B N 1
ATOM 2908 C CA . SER B 1 3 ? 24.172 21.125 31.328 1 37.88 3 SER B CA 1
ATOM 2909 C C . SER B 1 3 ? 23.828 21.109 29.844 1 37.88 3 SER B C 1
ATOM 2911 O O . SER B 1 3 ? 22.688 21.406 29.453 1 37.88 3 SER B O 1
ATOM 2913 N N . ASN B 1 4 ? 24.656 21.5 28.922 1 42.78 4 ASN B N 1
ATOM 2914 C CA . ASN B 1 4 ? 24.656 21.594 27.469 1 42.78 4 ASN B CA 1
ATOM 2915 C C . ASN B 1 4 ? 24.156 20.297 26.828 1 42.78 4 ASN B C 1
ATOM 2917 O O . ASN B 1 4 ? 24.938 19.562 26.234 1 42.78 4 ASN B O 1
ATOM 2921 N N . ALA B 1 5 ? 23.344 19.594 27.484 1 47.84 5 ALA B N 1
ATOM 2922 C CA . ALA B 1 5 ? 22.859 18.328 26.953 1 47.84 5 ALA B CA 1
ATOM 2923 C C . ALA B 1 5 ? 22.188 18.516 25.594 1 47.84 5 ALA B C 1
ATOM 2925 O O . ALA B 1 5 ? 21.422 19.453 25.406 1 47.84 5 ALA B O 1
ATOM 2926 N N . ALA B 1 6 ? 22.859 17.875 24.578 1 60.38 6 ALA B N 1
ATOM 2927 C CA . ALA B 1 6 ? 22.328 17.906 23.219 1 60.38 6 ALA B CA 1
ATOM 2928 C C . ALA B 1 6 ? 20.828 17.641 23.203 1 60.38 6 ALA B C 1
ATOM 2930 O O . ALA B 1 6 ? 20.312 16.875 24.031 1 60.38 6 ALA B O 1
ATOM 2931 N N . PRO B 1 7 ? 20.031 18.422 22.547 1 70.38 7 PRO B N 1
ATOM 2932 C CA . PRO B 1 7 ? 18.578 18.375 22.562 1 70.38 7 PRO B CA 1
ATOM 2933 C C . PRO B 1 7 ? 18.031 16.984 22.203 1 70.38 7 PRO B C 1
ATOM 2935 O O . PRO B 1 7 ? 18.609 16.297 21.359 1 70.38 7 PRO B O 1
ATOM 2938 N N . LEU B 1 8 ? 17.203 16.484 23.125 1 80.56 8 LEU B N 1
ATOM 2939 C CA . LEU B 1 8 ? 16.453 15.25 22.938 1 80.56 8 LEU B CA 1
ATOM 2940 C C . LEU B 1 8 ? 15.453 15.383 21.797 1 80.56 8 LEU B C 1
ATOM 2942 O O . LEU B 1 8 ? 14.766 16.406 21.688 1 80.56 8 LEU B O 1
ATOM 2946 N N . MET B 1 9 ? 15.656 14.469 20.844 1 86.88 9 MET B N 1
ATOM 2947 C CA . MET B 1 9 ? 14.68 14.422 19.766 1 86.88 9 MET B CA 1
ATOM 2948 C C . MET B 1 9 ? 13.664 13.305 20 1 86.88 9 MET B C 1
ATOM 2950 O O . MET B 1 9 ? 14.031 12.211 20.438 1 86.88 9 MET B O 1
ATOM 2954 N N . THR B 1 10 ? 12.414 13.594 19.812 1 84.75 10 THR B N 1
ATOM 2955 C CA . THR B 1 10 ? 11.336 12.617 19.953 1 84.75 10 THR B CA 1
ATOM 2956 C C . THR B 1 10 ? 10.859 12.141 18.578 1 84.75 10 THR B C 1
ATOM 2958 O O . THR B 1 10 ? 10.672 12.953 17.656 1 84.75 10 THR B O 1
ATOM 2961 N N . HIS B 1 11 ? 10.727 10.812 18.516 1 85 11 HIS B N 1
ATOM 2962 C CA . HIS B 1 11 ? 10.281 10.188 17.266 1 85 11 HIS B CA 1
ATOM 2963 C C . HIS B 1 11 ? 8.969 9.43 17.484 1 85 11 HIS B C 1
ATOM 2965 O O . HIS B 1 11 ? 8.891 8.547 18.328 1 85 11 HIS B O 1
ATOM 2971 N N . ALA B 1 12 ? 7.996 9.773 16.75 1 81.38 12 ALA B N 1
ATOM 2972 C CA . ALA B 1 12 ? 6.734 9.039 16.797 1 81.38 12 ALA B CA 1
ATOM 2973 C C . ALA B 1 12 ? 6.875 7.668 16.141 1 81.38 12 ALA B C 1
ATOM 2975 O O . ALA B 1 12 ? 7.734 7.473 15.273 1 81.38 12 ALA B O 1
ATOM 2976 N N . ILE B 1 13 ? 6.078 6.727 16.594 1 73.56 13 ILE B N 1
ATOM 2977 C CA . ILE B 1 13 ? 6.043 5.398 16 1 73.56 13 ILE B CA 1
ATOM 2978 C C . ILE B 1 13 ? 4.695 5.172 15.32 1 73.56 13 ILE B C 1
ATOM 2980 O O . ILE B 1 13 ? 3.648 5.52 15.875 1 73.56 13 ILE B O 1
ATOM 2984 N N . ALA B 1 14 ? 4.812 4.629 14.164 1 74.25 14 ALA B N 1
ATOM 2985 C CA . ALA B 1 14 ? 3.604 4.367 13.383 1 74.25 14 ALA B CA 1
ATOM 2986 C C . ALA B 1 14 ? 2.727 3.326 14.078 1 74.25 14 ALA B C 1
ATOM 2988 O O . ALA B 1 14 ? 3.23 2.354 14.641 1 74.25 14 ALA B O 1
ATOM 2989 N N . SER B 1 15 ? 1.437 3.582 13.961 1 66.12 15 SER B N 1
ATOM 2990 C CA . SER B 1 15 ? 0.456 2.643 14.5 1 66.12 15 SER B CA 1
ATOM 2991 C C . SER B 1 15 ? 0.139 1.542 13.492 1 66.12 15 SER B C 1
ATOM 2993 O O . SER B 1 15 ? 0.312 1.729 12.281 1 66.12 15 SER B O 1
ATOM 2995 N N . GLN B 1 16 ? -0.044 0.338 14.031 1 68.06 16 GLN B N 1
ATOM 2996 C CA . GLN B 1 16 ? -0.587 -0.763 13.242 1 68.06 16 GLN B CA 1
ATOM 2997 C C . GLN B 1 16 ? -1.988 -1.14 13.711 1 68.06 16 GLN B C 1
ATOM 2999 O O . GLN B 1 16 ? -2.246 -1.204 14.922 1 68.06 16 GLN B O 1
ATOM 3004 N N . PRO B 1 17 ? -2.9 -1.211 12.773 1 62.66 17 PRO B N 1
ATOM 3005 C CA . PRO B 1 17 ? -4.285 -1.467 13.18 1 62.66 17 PRO B CA 1
ATOM 3006 C C . PRO B 1 17 ? -4.398 -2.6 14.195 1 62.66 17 PRO B C 1
ATOM 3008 O O . PRO B 1 17 ? -5.238 -2.543 15.102 1 62.66 17 PRO B O 1
ATOM 3011 N N . TRP B 1 18 ? -3.584 -3.598 14.023 1 63.22 18 TRP B N 1
ATOM 3012 C CA . TRP B 1 18 ? -3.75 -4.777 14.867 1 63.22 18 TRP B CA 1
ATOM 3013 C C . TRP B 1 18 ? -2.844 -4.703 16.094 1 63.22 18 TRP B C 1
ATOM 3015 O O . TRP B 1 18 ? -2.848 -5.609 16.922 1 63.22 18 TRP B O 1
ATOM 3025 N N . LEU B 1 19 ? -2.006 -3.725 16.062 1 61.28 19 LEU B N 1
ATOM 3026 C CA . LEU B 1 19 ? -1.136 -3.584 17.219 1 61.28 19 LEU B CA 1
ATOM 3027 C C . LEU B 1 19 ? -1.676 -2.527 18.188 1 61.28 19 LEU B C 1
ATOM 3029 O O . LEU B 1 19 ? -2.285 -1.547 17.75 1 61.28 19 LEU B O 1
ATOM 3033 N N . SER B 1 20 ? -1.774 -2.922 19.531 1 54.28 20 SER B N 1
ATOM 3034 C CA . SER B 1 20 ? -2.324 -2.1 20.594 1 54.28 20 SER B CA 1
ATOM 3035 C C . SER B 1 20 ? -1.889 -0.644 20.453 1 54.28 20 SER B C 1
ATOM 3037 O O . SER B 1 20 ? -0.787 -0.364 19.984 1 54.28 20 SER B O 1
ATOM 3039 N N . ALA B 1 21 ? -2.881 0.295 20.453 1 52.84 21 ALA B N 1
ATOM 3040 C CA . ALA B 1 21 ? -3.059 1.732 20.281 1 52.84 21 ALA B CA 1
ATOM 3041 C C . ALA B 1 21 ? -2.033 2.52 21.094 1 52.84 21 ALA B C 1
ATOM 3043 O O . ALA B 1 21 ? -2.137 3.742 21.203 1 52.84 21 ALA B O 1
ATOM 3044 N N . THR B 1 22 ? -1.074 1.807 21.75 1 54.56 22 THR B N 1
ATOM 3045 C CA . THR B 1 22 ? -0.379 2.809 22.547 1 54.56 22 THR B CA 1
ATOM 3046 C C . THR B 1 22 ? 0.635 3.57 21.703 1 54.56 22 THR B C 1
ATOM 3048 O O . THR B 1 22 ? 1.415 2.965 20.969 1 54.56 22 THR B O 1
ATOM 3051 N N . SER B 1 23 ? 0.278 4.828 21.516 1 62.97 23 SER B N 1
ATOM 3052 C CA . SER B 1 23 ? 1.216 5.746 20.875 1 62.97 23 SER B CA 1
ATOM 3053 C C . SER B 1 23 ? 2.582 5.699 21.547 1 62.97 23 SER B C 1
ATOM 3055 O O . SER B 1 23 ? 2.732 6.152 2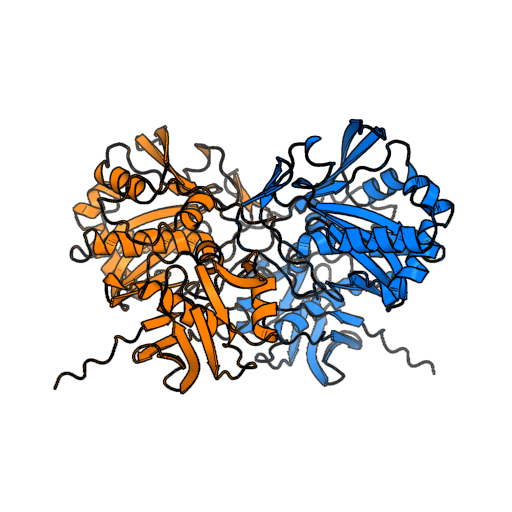2.688 1 62.97 23 SER B O 1
ATOM 3057 N N . LEU B 1 24 ? 3.416 4.883 21.047 1 74.56 24 LEU B N 1
ATOM 3058 C CA . LEU B 1 24 ? 4.785 4.824 21.547 1 74.56 24 LEU B CA 1
ATOM 3059 C C . LEU B 1 24 ? 5.668 5.848 20.844 1 74.56 24 LEU B C 1
ATOM 3061 O O . LEU B 1 24 ? 5.395 6.23 19.703 1 74.56 24 LEU B O 1
ATOM 3065 N N . THR B 1 25 ? 6.527 6.512 21.641 1 84.62 25 THR B N 1
ATOM 3066 C CA . THR B 1 25 ? 7.523 7.414 21.078 1 84.62 25 THR B CA 1
ATOM 3067 C C . THR B 1 25 ? 8.938 6.953 21.438 1 84.62 25 THR B C 1
ATOM 3069 O O . THR B 1 25 ? 9.156 6.387 22.516 1 84.62 25 THR B O 1
ATOM 3072 N N . LEU B 1 26 ? 9.805 7.145 20.531 1 89 26 LEU B N 1
ATOM 3073 C CA . LEU B 1 26 ? 11.227 6.926 20.766 1 89 26 LEU B CA 1
ATOM 3074 C C . LEU B 1 26 ? 11.953 8.25 21 1 89 26 LEU B C 1
ATOM 3076 O O . LEU B 1 26 ? 11.492 9.297 20.531 1 89 26 LEU B O 1
ATOM 3080 N N . GLN B 1 27 ? 13.008 8.148 21.766 1 92 27 GLN B N 1
ATOM 3081 C CA . GLN B 1 27 ? 13.852 9.312 21.984 1 92 27 GLN B CA 1
ATOM 3082 C C . GLN B 1 27 ? 15.273 9.07 21.469 1 92 27 GLN B C 1
ATOM 3084 O O . GLN B 1 27 ? 15.797 7.961 21.594 1 92 27 GLN B O 1
ATOM 3089 N N . SER B 1 28 ? 15.836 10.062 20.875 1 93.81 28 SER B N 1
ATOM 3090 C CA . SER B 1 28 ? 17.234 9.984 20.453 1 93.81 28 SER B CA 1
ATOM 3091 C C . SER B 1 28 ? 18.078 11.062 21.141 1 93.81 28 SER B C 1
ATOM 3093 O O . SER B 1 28 ? 17.594 12.188 21.344 1 93.81 28 SER B O 1
ATOM 3095 N N . ARG B 1 29 ? 19.312 10.711 21.469 1 93.5 29 ARG B N 1
ATOM 3096 C CA . ARG B 1 29 ? 20.234 11.633 22.109 1 93.5 29 ARG B CA 1
ATOM 3097 C C . ARG B 1 29 ? 21.641 11.484 21.547 1 93.5 29 ARG B C 1
ATOM 3099 O O . ARG B 1 29 ? 22.141 10.367 21.375 1 93.5 29 ARG B O 1
ATOM 3106 N N . TRP B 1 30 ? 22.219 12.602 21.25 1 93.94 30 TRP B N 1
ATOM 3107 C CA . TRP B 1 30 ? 23.578 12.625 20.734 1 93.94 30 TRP B CA 1
ATOM 3108 C C . TRP B 1 30 ? 24.594 12.82 21.859 1 93.94 30 TRP B C 1
ATOM 3110 O O . TRP B 1 30 ? 24.359 13.609 22.781 1 93.94 30 TRP B O 1
ATOM 3120 N N . ASP B 1 31 ? 25.594 12.188 21.859 1 93.56 31 ASP B N 1
ATOM 3121 C CA . ASP B 1 31 ? 26.844 12.43 22.594 1 93.56 31 ASP B CA 1
ATOM 3122 C C . ASP B 1 31 ? 28.047 12.422 21.656 1 93.56 31 ASP B C 1
ATOM 3124 O O . ASP B 1 31 ? 28.656 11.375 21.438 1 93.56 31 ASP B O 1
ATOM 3128 N N . GLY B 1 32 ? 28.359 13.648 21.156 1 93.69 32 GLY B N 1
ATOM 3129 C CA . GLY B 1 32 ? 29.359 13.703 20.094 1 93.69 32 GLY B CA 1
ATOM 3130 C C . GLY B 1 32 ? 28.922 12.953 18.844 1 93.69 32 GLY B C 1
ATOM 3131 O O . GLY B 1 32 ? 27.906 13.273 18.234 1 93.69 32 GLY B O 1
ATOM 3132 N N . CYS B 1 33 ? 29.672 11.906 18.578 1 94.81 33 CYS B N 1
ATOM 3133 C CA . CYS B 1 33 ? 29.391 11.117 17.375 1 94.81 33 CYS B CA 1
ATOM 3134 C C . CYS B 1 33 ? 28.609 9.859 17.734 1 94.81 33 CYS B C 1
ATOM 3136 O O . CYS B 1 33 ? 28.328 9.031 16.875 1 94.81 33 CYS B O 1
ATOM 3138 N N . ALA B 1 34 ? 28.266 9.805 18.984 1 95.38 34 ALA B N 1
ATOM 3139 C CA . ALA B 1 34 ? 27.453 8.68 19.422 1 95.38 34 ALA B CA 1
ATOM 3140 C C . ALA B 1 34 ? 25.969 9.07 19.484 1 95.38 34 ALA B C 1
ATOM 3142 O O . ALA B 1 34 ? 25.625 10.172 19.922 1 95.38 34 ALA B O 1
ATOM 3143 N N . LEU B 1 35 ? 25.141 8.148 19 1 95.38 35 LEU B N 1
ATOM 3144 C CA . LEU B 1 35 ? 23.703 8.352 19.016 1 95.38 35 LEU B CA 1
ATOM 3145 C C . LEU B 1 35 ? 23 7.219 19.766 1 95.38 35 LEU B C 1
ATOM 3147 O O . LEU B 1 35 ? 23.234 6.043 19.469 1 95.38 35 LEU B O 1
ATOM 3151 N N . GLN B 1 36 ? 22.219 7.598 20.734 1 94.44 36 GLN B N 1
ATOM 3152 C CA . GLN B 1 36 ? 21.469 6.609 21.516 1 94.44 36 GLN B CA 1
ATOM 3153 C C . GLN B 1 36 ? 19.969 6.754 21.297 1 94.44 36 GLN B C 1
ATOM 3155 O O . GLN B 1 36 ? 19.422 7.859 21.359 1 94.44 36 GLN B O 1
ATOM 3160 N N . LEU B 1 37 ? 19.344 5.676 20.969 1 93.31 37 LEU B N 1
ATOM 3161 C CA . LEU B 1 37 ? 17.891 5.605 20.906 1 93.31 37 LEU B CA 1
ATOM 3162 C C . LEU B 1 37 ? 17.328 4.898 22.141 1 93.31 37 LEU B C 1
ATOM 3164 O O . LEU B 1 37 ? 17.859 3.865 22.562 1 93.31 37 LEU B O 1
ATOM 3168 N N . SER B 1 38 ? 16.266 5.43 22.734 1 91.38 38 SER B N 1
ATOM 3169 C CA . SER B 1 38 ? 15.664 4.848 23.938 1 91.38 38 SER B CA 1
ATOM 3170 C C . SER B 1 38 ? 14.141 4.883 23.875 1 91.38 38 SER B C 1
ATOM 3172 O O . SER B 1 38 ? 13.562 5.688 23.141 1 91.38 38 SER B O 1
ATOM 3174 N N . LEU B 1 39 ? 13.523 3.967 24.484 1 87.56 39 LEU B N 1
ATOM 3175 C CA . LEU B 1 39 ? 12.094 3.936 24.75 1 87.56 39 LEU B CA 1
ATOM 3176 C C . LEU B 1 39 ? 11.805 4.18 26.234 1 87.56 39 LEU B C 1
ATOM 3178 O O . LEU B 1 39 ? 12.156 3.354 27.078 1 87.56 39 LEU B O 1
ATOM 3182 N N . ASP B 1 40 ? 11.18 5.227 26.5 1 82.81 40 ASP B N 1
ATOM 3183 C CA . ASP B 1 40 ? 10.859 5.586 27.875 1 82.81 40 ASP B CA 1
ATOM 3184 C C . ASP B 1 40 ? 12.102 5.496 28.766 1 82.81 40 ASP B C 1
ATOM 3186 O O . ASP B 1 40 ? 12.062 4.883 29.844 1 82.81 40 ASP B O 1
ATOM 3190 N N . GLY B 1 41 ? 13.164 5.98 28.266 1 84.56 41 GLY B N 1
ATOM 3191 C CA . GLY B 1 41 ? 14.391 6.043 29.031 1 84.56 41 GLY B CA 1
ATOM 3192 C C . GLY B 1 41 ? 15.219 4.777 28.953 1 84.56 41 GLY B C 1
ATOM 3193 O O . GLY B 1 41 ? 16.391 4.77 29.312 1 84.56 41 GLY B O 1
ATOM 3194 N N . THR B 1 42 ? 14.672 3.703 28.5 1 87.88 42 THR B N 1
ATOM 3195 C CA . THR B 1 42 ? 15.398 2.447 28.359 1 87.88 42 THR B CA 1
ATOM 3196 C C . THR B 1 42 ? 16.125 2.387 27.016 1 87.88 42 THR B C 1
ATOM 3198 O O . THR B 1 42 ? 15.492 2.51 25.969 1 87.88 42 THR B O 1
ATOM 3201 N N . PRO B 1 43 ? 17.375 2.156 27.078 1 89.56 43 PRO B N 1
ATOM 3202 C CA . PRO B 1 43 ? 18.141 2.105 25.828 1 89.56 43 PRO B CA 1
ATOM 3203 C C . PRO B 1 43 ? 17.703 0.953 24.922 1 89.56 43 PRO B C 1
ATOM 3205 O O . PRO B 1 43 ? 17.484 -0.162 25.406 1 89.56 43 PRO B O 1
ATOM 3208 N N . LEU B 1 44 ? 17.562 1.233 23.641 1 89.19 44 LEU B N 1
ATOM 3209 C CA . LEU B 1 44 ? 17.156 0.245 22.656 1 89.19 44 LEU B CA 1
ATOM 3210 C C . LEU B 1 44 ? 18.281 -0.012 21.656 1 89.19 44 LEU B C 1
ATOM 3212 O O . LEU B 1 44 ? 18.578 -1.164 21.328 1 89.19 44 LEU B O 1
ATOM 3216 N N . GLN B 1 45 ? 18.844 1.077 21.156 1 93 45 GLN B N 1
ATOM 3217 C CA . GLN B 1 45 ? 19.906 0.996 20.172 1 93 45 GLN B CA 1
ATOM 3218 C C . GLN B 1 45 ? 20.984 2.055 20.422 1 93 45 GLN B C 1
ATOM 3220 O O . GLN B 1 45 ? 20.688 3.141 20.922 1 93 45 GLN B O 1
ATOM 3225 N N . ALA B 1 46 ? 22.203 1.688 20.062 1 94.94 46 ALA B N 1
ATOM 3226 C CA . ALA B 1 46 ? 23.328 2.621 20.062 1 94.94 46 ALA B CA 1
ATOM 3227 C C . ALA B 1 46 ? 24 2.645 18.703 1 94.94 46 ALA B C 1
ATOM 3229 O O . ALA B 1 46 ? 24.188 1.599 18.078 1 94.94 46 ALA B O 1
ATOM 3230 N N . TRP B 1 47 ? 24.312 3.848 18.297 1 95.75 47 TRP B N 1
ATOM 3231 C CA . TRP B 1 47 ? 24.875 4.031 16.953 1 95.75 47 TRP B CA 1
ATOM 3232 C C . TRP B 1 47 ? 26.141 4.875 17.016 1 95.75 47 TRP B C 1
ATOM 3234 O O . TRP B 1 47 ? 26.297 5.719 17.891 1 95.75 47 TRP B O 1
ATOM 3244 N N . GLN B 1 48 ? 27.062 4.613 16.078 1 97.06 48 GLN B N 1
ATOM 3245 C CA . GLN B 1 48 ? 28.219 5.465 15.836 1 97.06 48 GLN B CA 1
ATOM 3246 C C . GLN B 1 48 ? 28.078 6.223 14.516 1 97.06 48 GLN B C 1
ATOM 3248 O O . GLN B 1 48 ? 27.781 5.625 13.477 1 97.06 48 GLN B O 1
ATOM 3253 N N . PHE B 1 49 ? 28.25 7.5 14.594 1 96.62 49 PHE B N 1
ATOM 3254 C CA . PHE B 1 49 ? 28.062 8.406 13.469 1 96.62 49 PHE B CA 1
ATOM 3255 C C . PHE B 1 49 ? 29.406 8.875 12.93 1 96.62 49 PHE B C 1
ATOM 3257 O O . PHE B 1 49 ? 30.297 9.258 13.695 1 96.62 49 PHE B O 1
ATOM 3264 N N . THR B 1 50 ? 29.594 8.828 11.625 1 96.88 50 THR B N 1
ATOM 3265 C CA . THR B 1 50 ? 30.75 9.383 10.93 1 96.88 50 THR B CA 1
ATOM 3266 C C . THR B 1 50 ? 30.312 10.438 9.922 1 96.88 50 THR B C 1
ATOM 3268 O O . THR B 1 50 ? 29.641 10.125 8.938 1 96.88 50 THR B O 1
ATOM 3271 N N . PRO B 1 51 ? 30.719 11.648 10.148 1 95.06 51 PRO B N 1
ATOM 3272 C CA . PRO B 1 51 ? 30.328 12.711 9.219 1 95.06 51 PRO B CA 1
ATOM 3273 C C . PRO B 1 51 ? 30.984 12.57 7.848 1 95.06 51 PRO B C 1
ATOM 3275 O O . PRO B 1 51 ? 31.969 11.852 7.703 1 95.06 51 PRO B O 1
ATOM 3278 N N . GLY B 1 52 ? 30.453 13.234 6.82 1 93 52 GLY B N 1
ATOM 3279 C CA . GLY B 1 52 ? 30.938 13.258 5.441 1 93 52 GLY B CA 1
ATOM 3280 C C . GLY B 1 52 ? 29.875 13.719 4.457 1 93 52 GLY B C 1
ATOM 3281 O O . GLY B 1 52 ? 28.766 14.102 4.855 1 93 52 GLY B O 1
ATOM 3282 N N . THR B 1 53 ? 30.312 13.773 3.152 1 89.69 53 THR B N 1
ATOM 3283 C CA . THR B 1 53 ? 29.328 14.086 2.125 1 89.69 53 THR B CA 1
ATOM 3284 C C . THR B 1 53 ? 28.172 13.102 2.17 1 89.69 53 THR B C 1
ATOM 3286 O O . THR B 1 53 ? 27 13.5 2.086 1 89.69 53 THR B O 1
ATOM 3289 N N . GLN B 1 54 ? 28.531 11.922 2.33 1 92.69 54 GLN B N 1
ATOM 3290 C CA . GLN B 1 54 ? 27.578 10.867 2.688 1 92.69 54 GLN B CA 1
ATOM 3291 C C . GLN B 1 54 ? 27.891 10.297 4.07 1 92.69 54 GLN B C 1
ATOM 3293 O O . GLN B 1 54 ? 28.781 9.469 4.219 1 92.69 54 GLN B O 1
ATOM 3298 N N . PRO B 1 55 ? 27.172 10.75 5.012 1 96.38 55 PRO B N 1
ATOM 3299 C CA . PRO B 1 55 ? 27.453 10.266 6.367 1 96.38 55 PRO B CA 1
ATOM 3300 C C . PRO B 1 55 ? 27.219 8.766 6.523 1 96.38 55 PRO B C 1
ATOM 3302 O O . PRO B 1 55 ? 26.562 8.156 5.676 1 96.38 55 PRO B O 1
ATOM 3305 N N . ARG B 1 56 ? 27.828 8.25 7.59 1 96.81 56 ARG B N 1
ATOM 3306 C CA . ARG B 1 56 ? 27.719 6.824 7.875 1 96.81 56 ARG B CA 1
ATOM 3307 C C . ARG B 1 56 ? 27.203 6.582 9.289 1 96.81 56 ARG B C 1
ATOM 3309 O O . ARG B 1 56 ? 27.609 7.262 10.227 1 96.81 56 ARG B O 1
ATOM 3316 N N . LEU B 1 57 ? 26.312 5.66 9.406 1 96.44 57 LEU B N 1
ATOM 3317 C CA . LEU B 1 57 ? 25.797 5.188 10.688 1 96.44 57 LEU B CA 1
ATOM 3318 C C . LEU B 1 57 ? 26.078 3.705 10.883 1 96.44 57 LEU B C 1
ATOM 3320 O O . LEU B 1 57 ? 25.734 2.881 10.031 1 96.44 57 LEU B O 1
ATOM 3324 N N . ALA B 1 58 ? 26.719 3.396 11.961 1 96.5 58 ALA B N 1
ATOM 3325 C CA . ALA B 1 58 ? 27.016 2.008 12.305 1 96.5 58 ALA B CA 1
ATOM 3326 C C . ALA B 1 58 ? 26.297 1.596 13.586 1 96.5 58 ALA B C 1
ATOM 3328 O O . ALA B 1 58 ? 26.453 2.238 14.625 1 96.5 58 ALA B O 1
ATOM 3329 N N . LEU B 1 59 ? 25.531 0.556 13.508 1 94.31 59 LEU B N 1
ATOM 3330 C CA . LEU B 1 59 ? 24.859 0.047 14.695 1 94.31 59 LEU B CA 1
ATOM 3331 C C . LEU B 1 59 ? 25.844 -0.633 15.633 1 94.31 59 LEU B C 1
ATOM 3333 O O . LEU B 1 59 ? 26.531 -1.581 15.242 1 94.31 59 LEU B O 1
ATOM 3337 N N . ALA B 1 60 ? 25.938 -0.13 16.797 1 88.94 60 ALA B N 1
ATOM 3338 C CA . ALA B 1 60 ? 26.922 -0.618 17.766 1 88.94 60 ALA B CA 1
ATOM 3339 C C . ALA B 1 60 ? 26.297 -1.661 18.688 1 88.94 60 ALA B C 1
ATOM 3341 O O . ALA B 1 60 ? 26.969 -2.602 19.109 1 88.94 60 ALA B O 1
ATOM 3342 N N . ASP B 1 61 ? 25.031 -1.545 19.078 1 80.69 61 ASP B N 1
ATOM 3343 C CA . ASP B 1 61 ? 24.344 -2.469 19.969 1 80.69 61 ASP B CA 1
ATOM 3344 C C . ASP B 1 61 ? 22.844 -2.479 19.719 1 80.69 61 ASP B C 1
ATOM 3346 O O . ASP B 1 61 ? 22.234 -1.429 19.484 1 80.69 61 ASP B O 1
ATOM 3350 N N . THR B 1 62 ? 22.438 -3.619 19.484 1 68.88 62 THR B N 1
ATOM 3351 C CA . THR B 1 62 ? 21 -3.742 19.297 1 68.88 62 THR B CA 1
ATOM 3352 C C . THR B 1 62 ? 20.5 -5.09 19.812 1 68.88 62 THR B C 1
ATOM 3354 O O . THR B 1 62 ? 21.25 -6.062 19.859 1 68.88 62 THR B O 1
ATOM 3357 N N . ASP B 1 63 ? 19.359 -4.988 20.453 1 68.06 63 ASP B N 1
ATOM 3358 C CA . ASP B 1 63 ? 18.594 -6.23 20.516 1 68.06 63 ASP B CA 1
ATOM 3359 C C . ASP B 1 63 ? 17.844 -6.48 19.203 1 68.06 63 ASP B C 1
ATOM 3361 O O . ASP B 1 63 ? 16.859 -5.801 18.906 1 68.06 63 ASP B O 1
ATOM 3365 N N . PRO B 1 64 ? 18.406 -7.293 18.328 1 62.31 64 PRO B N 1
ATOM 3366 C CA . PRO B 1 64 ? 17.859 -7.445 16.984 1 62.31 64 PRO B CA 1
ATOM 3367 C C . PRO B 1 64 ? 16.422 -7.949 16.969 1 62.31 64 PRO B C 1
ATOM 3369 O O . PRO B 1 64 ? 15.727 -7.801 15.969 1 62.31 64 PRO B O 1
ATOM 3372 N N . VAL B 1 65 ? 15.969 -8.477 18.047 1 66.25 65 VAL B N 1
ATOM 3373 C CA . VAL B 1 65 ? 14.664 -9.133 18.047 1 66.25 65 VAL B CA 1
ATOM 3374 C C . VAL B 1 65 ? 13.617 -8.211 18.672 1 66.25 65 VAL B C 1
ATOM 3376 O O . VAL B 1 65 ? 12.438 -8.562 18.75 1 66.25 65 VAL B O 1
ATOM 3379 N N . HIS B 1 66 ? 14.07 -6.98 18.906 1 74.88 66 HIS B N 1
ATOM 3380 C CA . HIS B 1 66 ? 13.094 -6.082 19.516 1 74.88 66 HIS B CA 1
ATOM 3381 C C . HIS B 1 66 ? 12.039 -5.637 18.5 1 74.88 66 HIS B C 1
ATOM 3383 O O . HIS B 1 66 ? 12.375 -5.281 17.375 1 74.88 66 HIS B O 1
ATOM 3389 N N . PRO B 1 67 ? 10.75 -5.633 18.828 1 71.94 67 PRO B N 1
ATOM 3390 C CA . PRO B 1 67 ? 9.672 -5.262 17.906 1 71.94 67 PRO B CA 1
ATOM 3391 C C . PRO B 1 67 ? 9.82 -3.842 17.375 1 71.94 67 PRO B C 1
ATOM 3393 O O . PRO B 1 67 ? 9.305 -3.531 16.297 1 71.94 67 PRO B O 1
ATOM 3396 N N . LEU B 1 68 ? 10.594 -3.039 18.094 1 79.25 68 LEU B N 1
ATOM 3397 C CA . LEU B 1 68 ? 10.727 -1.647 17.672 1 79.25 68 LEU B CA 1
ATOM 3398 C C . LEU B 1 68 ? 12.062 -1.419 16.969 1 79.25 68 LEU B C 1
ATOM 3400 O O . LEU B 1 68 ? 12.445 -0.275 16.719 1 79.25 68 LEU B O 1
ATOM 3404 N N . ALA B 1 69 ? 12.742 -2.504 16.688 1 81.94 69 ALA B N 1
ATOM 3405 C CA . ALA B 1 69 ? 14.047 -2.363 16.047 1 81.94 69 ALA B CA 1
ATOM 3406 C C . ALA B 1 69 ? 13.938 -1.587 14.742 1 81.94 69 ALA B C 1
ATOM 3408 O O . ALA B 1 69 ? 14.781 -0.737 14.445 1 81.94 69 ALA B O 1
ATOM 3409 N N . ARG B 1 70 ? 12.891 -1.82 13.992 1 82.81 70 ARG B N 1
ATOM 3410 C CA . ARG B 1 70 ? 12.648 -1.12 12.734 1 82.81 70 ARG B CA 1
ATOM 3411 C C . ARG B 1 70 ? 12.461 0.376 12.969 1 82.81 70 ARG B C 1
ATOM 3413 O O . ARG B 1 70 ? 13.156 1.194 12.367 1 82.81 70 ARG B O 1
ATOM 3420 N N . ALA B 1 71 ? 11.594 0.704 13.844 1 86.12 71 ALA B N 1
ATOM 3421 C CA . ALA B 1 71 ? 11.305 2.105 14.133 1 86.12 71 ALA B CA 1
ATOM 3422 C C . ALA B 1 71 ? 12.539 2.816 14.688 1 86.12 71 ALA B C 1
ATOM 3424 O O . ALA B 1 71 ? 12.797 3.973 14.352 1 86.12 71 ALA B O 1
ATOM 3425 N N . ALA B 1 72 ? 13.273 2.104 15.508 1 89.19 72 ALA B N 1
ATOM 3426 C CA . ALA B 1 72 ? 14.469 2.686 16.109 1 89.19 72 ALA B CA 1
ATOM 3427 C C . ALA B 1 72 ? 15.523 2.988 15.039 1 89.19 72 ALA B C 1
ATOM 3429 O O . ALA B 1 72 ? 16.188 4.02 15.094 1 89.19 72 ALA B O 1
ATOM 3430 N N . THR B 1 73 ? 15.656 2.117 14.125 1 90.5 73 THR B N 1
ATOM 3431 C CA . THR B 1 73 ? 16.594 2.34 13.023 1 90.5 73 THR B CA 1
ATOM 3432 C C . THR B 1 73 ? 16.188 3.568 12.211 1 90.5 73 THR B C 1
ATOM 3434 O O . THR B 1 73 ? 17.031 4.402 11.883 1 90.5 73 THR B O 1
ATOM 3437 N N . PHE B 1 74 ? 14.938 3.701 11.945 1 91 74 PHE B N 1
ATOM 3438 C CA . PHE B 1 74 ? 14.438 4.859 11.219 1 91 74 PHE B CA 1
ATOM 3439 C C . PHE B 1 74 ? 14.633 6.137 12.023 1 91 74 PHE B C 1
ATOM 3441 O O . PHE B 1 74 ? 14.992 7.18 11.477 1 91 74 PHE B O 1
ATOM 3448 N N . ALA B 1 75 ? 14.406 6.027 13.289 1 93.06 75 ALA B N 1
ATOM 3449 C CA . ALA B 1 75 ? 14.602 7.168 14.18 1 93.06 75 ALA B CA 1
ATOM 3450 C C . ALA B 1 75 ? 16.062 7.621 14.18 1 93.06 75 ALA B C 1
ATOM 3452 O O . ALA B 1 75 ? 16.344 8.82 14.219 1 93.06 75 ALA B O 1
ATOM 3453 N N . ALA B 1 76 ? 16.938 6.68 14.172 1 94.38 76 ALA B N 1
ATOM 3454 C CA . ALA B 1 76 ? 18.359 7.012 14.094 1 94.38 76 ALA B CA 1
ATOM 3455 C C . ALA B 1 76 ? 18.672 7.801 12.828 1 94.38 76 ALA B C 1
ATOM 3457 O O . ALA B 1 76 ? 19.391 8.797 12.867 1 94.38 76 ALA B O 1
ATOM 3458 N N . CYS B 1 77 ? 18.125 7.34 11.727 1 94.56 77 CYS B N 1
ATOM 3459 C CA . CYS B 1 77 ? 18.328 8.039 10.461 1 94.56 77 CYS B CA 1
ATOM 3460 C C . CYS B 1 77 ? 17.75 9.445 10.523 1 94.56 77 CYS B C 1
ATOM 3462 O O . CYS B 1 77 ? 18.375 10.398 10.055 1 94.56 77 CYS B O 1
ATOM 3464 N N . GLU B 1 78 ? 16.562 9.57 11.078 1 93.12 78 GLU B N 1
ATOM 3465 C CA . GLU B 1 78 ? 15.961 10.891 11.227 1 93.12 78 GLU B CA 1
ATOM 3466 C C . GLU B 1 78 ? 16.844 11.812 12.062 1 93.12 78 GLU B C 1
ATOM 3468 O O . GLU B 1 78 ? 16.969 13 11.758 1 93.12 78 GLU B O 1
ATOM 3473 N N . ALA B 1 79 ? 17.422 11.281 13.102 1 93.94 79 ALA B N 1
ATOM 3474 C CA . ALA B 1 79 ? 18.312 12.062 13.953 1 93.94 79 ALA B CA 1
ATOM 3475 C C . ALA B 1 79 ? 19.5 12.578 13.164 1 93.94 79 ALA B C 1
ATOM 3477 O O . ALA B 1 79 ? 19.922 13.727 13.336 1 93.94 79 ALA B O 1
ATOM 3478 N N . VAL B 1 80 ? 20.016 11.766 12.328 1 94.69 80 VAL B N 1
ATOM 3479 C CA . VAL B 1 80 ? 21.141 12.164 11.484 1 94.69 80 VAL B CA 1
ATOM 3480 C C . VAL B 1 80 ? 20.703 13.289 10.547 1 94.69 80 VAL B C 1
ATOM 3482 O O . VAL B 1 80 ? 21.422 14.273 10.375 1 94.69 80 VAL B O 1
ATOM 3485 N N . LEU B 1 81 ? 19.531 13.141 9.992 1 92 81 LEU B N 1
ATOM 3486 C CA . LEU B 1 81 ? 19.031 14.117 9.023 1 92 81 LEU B CA 1
ATOM 3487 C C . LEU B 1 81 ? 18.75 15.453 9.695 1 92 81 LEU B C 1
ATOM 3489 O O . LEU B 1 81 ? 18.828 16.5 9.055 1 92 81 LEU B O 1
ATOM 3493 N N . ALA B 1 82 ? 18.391 15.398 10.953 1 90.38 82 ALA B N 1
ATOM 3494 C CA . ALA B 1 82 ? 18.219 16.625 11.711 1 90.38 82 ALA B CA 1
ATOM 3495 C C . ALA B 1 82 ? 19.547 17.359 11.875 1 90.38 82 ALA B C 1
ATOM 3497 O O . ALA B 1 82 ? 19.594 18.594 11.859 1 90.38 82 ALA B O 1
ATOM 3498 N N . ARG B 1 83 ? 20.578 16.625 11.961 1 90.19 83 ARG B N 1
ATOM 3499 C CA . ARG B 1 83 ? 21.922 17.172 12.141 1 90.19 83 ARG B CA 1
ATOM 3500 C C . ARG B 1 83 ? 22.516 17.609 10.805 1 90.19 83 ARG B C 1
ATOM 3502 O O . ARG B 1 83 ? 23.281 18.578 10.742 1 90.19 83 ARG B O 1
ATOM 3509 N N . THR B 1 84 ? 22.203 16.875 9.789 1 92 84 THR B N 1
ATOM 3510 C CA . THR B 1 84 ? 22.719 17.125 8.445 1 92 84 THR B CA 1
ATOM 3511 C C . THR B 1 84 ? 21.594 17.156 7.426 1 92 84 THR B C 1
ATOM 3513 O O . THR B 1 84 ? 21.469 16.25 6.598 1 92 84 THR B O 1
ATOM 3516 N N . PRO B 1 85 ? 20.859 18.219 7.375 1 88.56 85 PRO B N 1
ATOM 3517 C CA . PRO B 1 85 ? 19.625 18.266 6.578 1 88.56 85 PRO B CA 1
ATOM 3518 C C . PRO B 1 85 ? 19.891 18.172 5.078 1 88.56 85 PRO B C 1
ATOM 3520 O O . PRO B 1 85 ? 19 17.781 4.312 1 88.56 85 PRO B O 1
ATOM 3523 N N . ALA B 1 86 ? 21.078 18.484 4.633 1 88.94 86 ALA B N 1
ATOM 3524 C CA . ALA B 1 86 ? 21.406 18.453 3.209 1 88.94 86 ALA B CA 1
ATOM 3525 C C . ALA B 1 86 ? 21.719 17.047 2.74 1 88.94 86 ALA B C 1
ATOM 3527 O O . ALA B 1 86 ? 21.797 16.781 1.536 1 88.94 86 ALA B O 1
ATOM 3528 N N . THR B 1 87 ? 21.891 16.125 3.67 1 92.56 87 THR B N 1
ATOM 3529 C CA . THR B 1 87 ? 22.25 14.742 3.357 1 92.56 87 THR B CA 1
ATOM 3530 C C . THR B 1 87 ? 21.188 14.109 2.465 1 92.56 87 THR B C 1
ATOM 3532 O O . THR B 1 87 ? 19.984 14.266 2.707 1 92.56 87 THR B O 1
ATOM 3535 N N . GLN B 1 88 ? 21.656 13.391 1.464 1 92.06 88 GLN B N 1
ATOM 3536 C CA . GLN B 1 88 ? 20.734 12.734 0.545 1 92.06 88 GLN B CA 1
ATOM 3537 C C . GLN B 1 88 ? 20.688 11.234 0.801 1 92.06 88 GLN B C 1
ATOM 3539 O O . GLN B 1 88 ? 19.703 10.57 0.454 1 92.06 88 GLN B O 1
ATOM 3544 N N . ALA B 1 89 ? 21.766 10.75 1.333 1 94.75 89 ALA B N 1
ATOM 3545 C CA . ALA B 1 89 ? 21.875 9.32 1.614 1 94.75 89 ALA B CA 1
ATOM 3546 C C . ALA B 1 89 ? 22.781 9.055 2.814 1 94.75 89 ALA B C 1
ATOM 3548 O O . ALA B 1 89 ? 23.719 9.805 3.055 1 94.75 89 ALA B O 1
ATOM 3549 N N . ILE B 1 90 ? 22.469 8.062 3.531 1 96.56 90 ILE B N 1
ATOM 3550 C CA . ILE B 1 90 ? 23.25 7.648 4.691 1 96.56 90 ILE B CA 1
ATOM 3551 C C . ILE B 1 90 ? 23.766 6.223 4.484 1 96.56 90 ILE B C 1
ATOM 3553 O O . ILE B 1 90 ? 22.969 5.312 4.199 1 96.56 90 ILE B O 1
ATOM 3557 N N . ALA B 1 91 ? 25.016 6.051 4.57 1 97.38 91 ALA B N 1
ATOM 3558 C CA . ALA B 1 91 ? 25.562 4.695 4.574 1 97.38 91 ALA B CA 1
ATOM 3559 C C . ALA B 1 91 ? 25.266 3.986 5.891 1 97.38 91 ALA B C 1
ATOM 3561 O O . ALA B 1 91 ? 25.344 4.594 6.961 1 97.38 91 ALA B O 1
ATOM 3562 N N . LEU B 1 92 ? 24.938 2.684 5.82 1 96.62 92 LEU B N 1
ATOM 3563 C CA . LEU B 1 92 ? 24.516 1.958 7.012 1 96.62 92 LEU B CA 1
ATOM 3564 C C . LEU B 1 92 ? 25.375 0.709 7.219 1 96.62 92 LEU B C 1
ATOM 3566 O O . LEU B 1 92 ? 25.594 -0.059 6.281 1 96.62 92 LEU B O 1
ATOM 3570 N N . ASP B 1 93 ? 25.875 0.572 8.367 1 95.38 93 ASP B N 1
ATOM 3571 C CA . ASP B 1 93 ? 26.469 -0.678 8.812 1 95.38 93 ASP B CA 1
ATOM 3572 C C . ASP B 1 93 ? 25.547 -1.411 9.789 1 95.38 93 ASP B C 1
ATOM 3574 O O . ASP B 1 93 ? 25.469 -1.044 10.961 1 95.38 93 ASP B O 1
ATOM 3578 N N . LEU B 1 94 ? 24.922 -2.443 9.305 1 92.69 94 LEU B N 1
ATOM 3579 C CA . LEU B 1 94 ? 23.891 -3.158 10.047 1 92.69 94 LEU B CA 1
ATOM 3580 C C . LEU B 1 94 ? 24.125 -4.664 9.984 1 92.69 94 LEU B C 1
ATOM 3582 O O . LEU B 1 94 ? 24.75 -5.16 9.055 1 92.69 94 LEU B O 1
ATOM 3586 N N . PRO B 1 95 ? 23.641 -5.367 11.031 1 88.5 95 PRO B N 1
ATOM 3587 C CA . PRO B 1 95 ? 23.562 -6.82 10.883 1 88.5 95 PRO B CA 1
ATOM 3588 C C . PRO B 1 95 ? 22.734 -7.25 9.664 1 88.5 95 PRO B C 1
ATOM 3590 O O . PRO B 1 95 ? 21.812 -6.543 9.258 1 88.5 95 PRO B O 1
ATOM 3593 N N . ASP B 1 96 ? 22.969 -8.43 9.18 1 85.44 96 ASP B N 1
ATOM 3594 C CA . ASP B 1 96 ? 22.391 -8.93 7.938 1 85.44 96 ASP B CA 1
ATOM 3595 C C . ASP B 1 96 ? 20.859 -8.969 8.031 1 85.44 96 ASP B C 1
ATOM 3597 O O . ASP B 1 96 ? 20.172 -8.641 7.07 1 85.44 96 ASP B O 1
ATOM 3601 N N . ALA B 1 97 ? 20.391 -9.32 9.156 1 81.88 97 ALA B N 1
ATOM 3602 C CA . ALA B 1 97 ? 18.938 -9.469 9.305 1 81.88 97 ALA B CA 1
ATOM 3603 C C . ALA B 1 97 ? 18.234 -8.133 9.109 1 81.88 97 ALA B C 1
ATOM 3605 O O . ALA B 1 97 ? 17.219 -8.055 8.398 1 81.88 97 ALA B O 1
ATOM 3606 N N . ILE B 1 98 ? 18.828 -7.109 9.672 1 85.44 98 ILE B N 1
ATOM 3607 C CA . ILE B 1 98 ? 18.234 -5.781 9.562 1 85.44 98 ILE B CA 1
ATOM 3608 C C . ILE B 1 98 ? 18.453 -5.238 8.148 1 85.44 98 ILE B C 1
ATOM 3610 O O . ILE B 1 98 ? 17.531 -4.668 7.551 1 85.44 98 ILE B O 1
ATOM 3614 N N . ALA B 1 99 ? 19.609 -5.484 7.641 1 89.44 99 ALA B N 1
ATOM 3615 C CA . ALA B 1 99 ? 19.938 -5.023 6.293 1 89.44 99 ALA B CA 1
ATOM 3616 C C . ALA B 1 99 ? 19 -5.637 5.262 1 89.44 99 ALA B C 1
ATOM 3618 O O . ALA B 1 99 ? 18.453 -4.934 4.41 1 89.44 99 ALA B O 1
ATOM 3619 N N . ASN B 1 100 ? 18.797 -6.898 5.383 1 84.38 100 ASN B N 1
ATOM 3620 C CA . ASN B 1 100 ? 17.922 -7.598 4.441 1 84.38 100 ASN B CA 1
ATOM 3621 C C . ASN B 1 100 ? 16.484 -7.105 4.539 1 84.38 100 ASN B C 1
ATOM 3623 O O . ASN B 1 100 ? 15.797 -6.965 3.521 1 84.38 100 ASN B O 1
ATOM 3627 N N . ALA B 1 101 ? 16.078 -6.879 5.746 1 83.69 101 ALA B N 1
ATOM 3628 C CA . ALA B 1 101 ? 14.727 -6.355 5.945 1 83.69 101 ALA B CA 1
ATOM 3629 C C . ALA B 1 101 ? 14.57 -4.984 5.297 1 83.69 101 ALA B C 1
ATOM 3631 O O . ALA B 1 101 ? 13.555 -4.715 4.641 1 83.69 101 ALA B O 1
ATOM 3632 N N . MET B 1 102 ? 15.562 -4.18 5.426 1 88.88 102 MET B N 1
ATOM 3633 C CA . MET B 1 102 ? 15.508 -2.828 4.883 1 88.88 102 MET B CA 1
ATOM 3634 C C . MET B 1 102 ? 15.555 -2.854 3.357 1 88.88 102 MET B C 1
ATOM 3636 O O . MET B 1 102 ? 14.898 -2.045 2.697 1 88.88 102 MET B O 1
ATOM 3640 N N . LEU B 1 103 ? 16.297 -3.775 2.828 1 88.06 103 LEU B N 1
ATOM 3641 C CA . LEU B 1 103 ? 16.359 -3.934 1.378 1 88.06 103 LEU B CA 1
ATOM 3642 C C . LEU B 1 103 ? 15 -4.363 0.829 1 88.06 103 LEU B C 1
ATOM 3644 O O . LEU B 1 103 ? 14.523 -3.814 -0.168 1 88.06 103 LEU B O 1
ATOM 3648 N N . ARG B 1 104 ? 14.367 -5.18 1.483 1 83.44 104 ARG B N 1
ATOM 3649 C CA . ARG B 1 104 ? 13.094 -5.73 1.03 1 83.44 104 ARG B CA 1
ATOM 3650 C C . ARG B 1 104 ? 11.977 -4.691 1.122 1 83.44 104 ARG B C 1
ATOM 3652 O O . ARG B 1 104 ? 11.117 -4.613 0.243 1 83.44 104 ARG B O 1
ATOM 3659 N N . GLU B 1 105 ? 12.031 -3.949 2.172 1 85.81 105 GLU B N 1
ATOM 3660 C CA . GLU B 1 105 ? 10.969 -2.967 2.363 1 85.81 105 GLU B CA 1
ATOM 3661 C C . GLU B 1 105 ? 11.227 -1.71 1.536 1 85.81 105 GLU B C 1
ATOM 3663 O O . GLU B 1 105 ? 10.32 -0.889 1.354 1 85.81 105 GLU B O 1
ATOM 3668 N N . GLY B 1 106 ? 12.508 -1.509 1.155 1 88.19 106 GLY B N 1
ATOM 3669 C CA . GLY B 1 106 ? 12.844 -0.374 0.309 1 88.19 106 GLY B CA 1
ATOM 3670 C C . GLY B 1 106 ? 13.398 0.807 1.084 1 88.19 106 GLY B C 1
ATOM 3671 O O . GLY B 1 106 ? 13.578 1.891 0.526 1 88.19 106 GLY B O 1
ATOM 3672 N N . SER B 1 107 ? 13.617 0.582 2.344 1 90.25 107 SER B N 1
ATOM 3673 C CA . SER B 1 107 ? 14.18 1.665 3.145 1 90.25 107 SER B CA 1
ATOM 3674 C C . SER B 1 107 ? 15.695 1.759 2.965 1 90.25 107 SER B C 1
ATOM 3676 O O . SER B 1 107 ? 16.312 2.719 3.42 1 90.25 107 SER B O 1
ATOM 3678 N N . ALA B 1 108 ? 16.234 0.752 2.309 1 92.06 108 ALA B N 1
ATOM 3679 C CA . ALA B 1 108 ? 17.656 0.81 1.934 1 92.06 108 ALA B CA 1
ATOM 3680 C C . ALA B 1 108 ? 17.875 0.172 0.567 1 92.06 108 ALA B C 1
ATOM 3682 O O . ALA B 1 108 ? 17.031 -0.571 0.07 1 92.06 108 ALA B O 1
ATOM 3683 N N . THR B 1 109 ? 18.922 0.524 -0.007 1 90 109 THR B N 1
ATOM 3684 C CA . THR B 1 109 ? 19.375 -0.053 -1.264 1 90 109 THR B CA 1
ATOM 3685 C C . THR B 1 109 ? 20.891 -0.285 -1.229 1 90 109 THR B C 1
ATOM 3687 O O . THR B 1 109 ? 21.578 0.227 -0.346 1 90 109 THR B O 1
ATOM 3690 N N . ARG B 1 110 ? 21.312 -1.072 -2.104 1 89.12 110 ARG B N 1
ATOM 3691 C CA . ARG B 1 110 ? 22.75 -1.23 -2.264 1 89.12 110 ARG B CA 1
ATOM 3692 C C . ARG B 1 110 ? 23.281 -0.316 -3.359 1 89.12 110 ARG B C 1
ATOM 3694 O O . ARG B 1 110 ? 22.797 -0.337 -4.488 1 89.12 110 ARG B O 1
ATOM 3701 N N . ALA B 1 111 ? 24.25 0.474 -2.986 1 87.44 111 ALA B N 1
ATOM 3702 C CA . ALA B 1 111 ? 24.922 1.329 -3.961 1 87.44 111 ALA B CA 1
ATOM 3703 C C . ALA B 1 111 ? 25.828 0.511 -4.871 1 87.44 111 ALA B C 1
ATOM 3705 O O . ALA B 1 111 ? 26 -0.693 -4.672 1 87.44 111 ALA B O 1
ATOM 3706 N N . ALA B 1 112 ? 26.375 1.133 -5.992 1 81.75 112 ALA B N 1
ATOM 3707 C CA . ALA B 1 112 ? 27.219 0.478 -6.988 1 81.75 112 ALA B CA 1
ATOM 3708 C C . ALA B 1 112 ? 28.406 -0.223 -6.324 1 81.75 112 ALA B C 1
ATOM 3710 O O . ALA B 1 112 ? 28.828 -1.294 -6.766 1 81.75 112 ALA B O 1
ATOM 3711 N N . GLY B 1 113 ? 28.906 0.299 -5.25 1 84.75 113 GLY B N 1
ATOM 3712 C CA . GLY B 1 113 ? 30.031 -0.283 -4.539 1 84.75 113 GLY B CA 1
ATOM 3713 C C . GLY B 1 113 ? 29.625 -1.351 -3.543 1 84.75 113 GLY B C 1
ATOM 3714 O O . GLY B 1 113 ? 30.469 -1.892 -2.824 1 84.75 113 GLY B O 1
ATOM 3715 N N . GLY B 1 114 ? 28.281 -1.666 -3.475 1 87.56 114 GLY B N 1
ATOM 3716 C CA . GLY B 1 114 ? 27.781 -2.719 -2.604 1 87.56 114 GLY B CA 1
ATOM 3717 C C . GLY B 1 114 ? 27.391 -2.217 -1.226 1 87.56 114 GLY B C 1
ATOM 3718 O O . GLY B 1 114 ? 26.812 -2.961 -0.43 1 87.56 114 GLY B O 1
ATOM 3719 N N . GLU B 1 115 ? 27.688 -1.03 -0.974 1 92.56 115 GLU B N 1
ATOM 3720 C CA . GLU B 1 115 ? 27.391 -0.447 0.329 1 92.56 115 GLU B CA 1
ATOM 3721 C C . GLU B 1 115 ? 25.875 -0.284 0.522 1 92.56 115 GLU B C 1
ATOM 3723 O O . GLU B 1 115 ? 25.172 0.094 -0.41 1 92.56 115 GLU B O 1
ATOM 3728 N N . LEU B 1 116 ? 25.484 -0.636 1.816 1 95.25 116 LEU B N 1
ATOM 3729 C CA . LEU B 1 116 ? 24.094 -0.398 2.156 1 95.25 116 LEU B CA 1
ATOM 3730 C C . LEU B 1 116 ? 23.844 1.082 2.422 1 95.25 116 LEU B C 1
ATOM 3732 O O . LEU B 1 116 ? 24.531 1.697 3.236 1 95.25 116 LEU B O 1
ATOM 3736 N N . VAL B 1 117 ? 22.922 1.608 1.719 1 95.44 117 VAL B N 1
ATOM 3737 C CA . VAL B 1 117 ? 22.625 3.029 1.864 1 95.44 117 VAL B CA 1
ATOM 3738 C C . VAL B 1 117 ? 21.125 3.232 2.002 1 95.44 117 VAL B C 1
ATOM 3740 O O . VAL B 1 117 ? 20.328 2.523 1.371 1 95.44 117 VAL B O 1
ATOM 3743 N N . THR B 1 118 ? 20.766 4.066 2.916 1 94.81 118 THR B N 1
ATOM 3744 C CA . THR B 1 118 ? 19.391 4.539 2.943 1 94.81 118 THR B CA 1
ATOM 3745 C C . THR B 1 118 ? 19.281 5.914 2.289 1 94.81 118 THR B C 1
ATOM 3747 O O . THR B 1 118 ? 19.938 6.863 2.705 1 94.81 118 THR B O 1
ATOM 3750 N N . ARG B 1 119 ? 18.516 5.957 1.26 1 92.94 119 ARG B N 1
ATOM 3751 C CA . ARG B 1 119 ? 18.234 7.238 0.614 1 92.94 119 ARG B CA 1
ATOM 3752 C C . ARG B 1 119 ? 17.078 7.957 1.293 1 92.94 119 ARG B C 1
ATOM 3754 O O . ARG B 1 119 ? 16.047 7.344 1.581 1 92.94 119 ARG B O 1
ATOM 3761 N N . VAL B 1 120 ? 17.203 9.219 1.495 1 93.25 120 VAL B N 1
ATOM 3762 C CA . VAL B 1 120 ? 16.266 10 2.277 1 93.25 120 VAL B CA 1
ATOM 3763 C C . VAL B 1 120 ? 14.898 10 1.592 1 93.25 120 VAL B C 1
ATOM 3765 O O . VAL B 1 120 ? 13.867 9.852 2.25 1 93.25 120 VAL B O 1
ATOM 3768 N N . GLU B 1 121 ? 14.891 10.102 0.276 1 91.94 121 GLU B N 1
ATOM 3769 C CA . GLU B 1 121 ? 13.641 10.164 -0.469 1 91.94 121 GLU B CA 1
ATOM 3770 C C . GLU B 1 121 ? 12.852 8.867 -0.334 1 91.94 121 GLU B C 1
ATOM 3772 O O . GLU B 1 121 ? 11.625 8.867 -0.417 1 91.94 121 GLU B O 1
ATOM 3777 N N . GLN B 1 122 ? 13.516 7.758 -0.172 1 90.75 122 GLN B N 1
ATOM 3778 C CA . GLN B 1 122 ? 12.852 6.473 0.002 1 90.75 122 GLN B CA 1
ATOM 3779 C C . GLN B 1 122 ? 12.375 6.289 1.441 1 90.75 122 GLN B C 1
ATOM 3781 O O . GLN B 1 122 ? 11.242 5.883 1.678 1 90.75 122 GLN B O 1
ATOM 3786 N N . LEU B 1 123 ? 13.227 6.637 2.352 1 91.88 123 LEU B N 1
ATOM 3787 C CA . LEU B 1 123 ? 12.938 6.477 3.771 1 91.88 123 LEU B CA 1
ATOM 3788 C C . LEU B 1 123 ? 11.695 7.266 4.168 1 91.88 123 LEU B C 1
ATOM 3790 O O . LEU B 1 123 ? 10.844 6.758 4.898 1 91.88 123 LEU B O 1
ATOM 3794 N N . TRP B 1 124 ? 11.5 8.398 3.654 1 94 124 TRP B N 1
ATOM 3795 C CA . TRP B 1 124 ? 10.438 9.305 4.066 1 94 124 TRP B CA 1
ATOM 3796 C C . TRP B 1 124 ? 9.094 8.867 3.504 1 94 124 TRP B C 1
ATOM 3798 O O . TRP B 1 124 ? 8.047 9.398 3.885 1 94 124 TRP B O 1
ATOM 3808 N N . GLN B 1 125 ? 9.094 7.883 2.662 1 93.56 125 GLN B N 1
ATOM 3809 C CA . GLN B 1 125 ? 7.836 7.398 2.102 1 93.56 125 GLN B CA 1
ATOM 3810 C C . GLN B 1 125 ? 7.266 6.25 2.936 1 93.56 125 GLN B C 1
ATOM 3812 O O . GLN B 1 125 ? 6.145 5.801 2.699 1 93.56 125 GLN B O 1
ATOM 3817 N N . LEU B 1 126 ? 8.039 5.809 3.834 1 88.56 126 LEU B N 1
ATOM 3818 C CA . LEU B 1 126 ? 7.605 4.684 4.652 1 88.56 126 LEU B CA 1
ATOM 3819 C C . LEU B 1 126 ? 7 5.172 5.965 1 88.56 126 LEU B C 1
ATOM 3821 O O . LEU B 1 126 ? 7.547 6.066 6.613 1 88.56 126 LEU B O 1
ATOM 3825 N N . PRO B 1 127 ? 5.883 4.633 6.348 1 81.31 127 PRO B N 1
ATOM 3826 C CA . PRO B 1 127 ? 5.156 5.156 7.504 1 81.31 127 PRO B CA 1
ATOM 3827 C C . PRO B 1 127 ? 5.742 4.695 8.836 1 81.31 127 PRO B C 1
ATOM 3829 O O . PRO B 1 127 ? 5.137 4.898 9.891 1 81.31 127 PRO B O 1
ATOM 3832 N N . ALA B 1 128 ? 6.906 4.168 8.891 1 78.19 128 ALA B N 1
ATOM 3833 C CA . ALA B 1 128 ? 7.457 3.592 10.109 1 78.19 128 ALA B CA 1
ATOM 3834 C C . ALA B 1 128 ? 7.531 4.629 11.227 1 78.19 128 ALA B C 1
ATOM 3836 O O . ALA B 1 128 ? 7.395 4.297 12.398 1 78.19 128 ALA B O 1
ATOM 3837 N N . LEU B 1 129 ? 7.715 5.84 10.672 1 85.25 129 LEU B N 1
ATOM 3838 C CA . LEU B 1 129 ? 7.695 6.984 11.578 1 85.25 129 LEU B CA 1
ATOM 3839 C C . LEU B 1 129 ? 6.574 7.949 11.211 1 85.25 129 LEU B C 1
ATOM 3841 O O . LEU B 1 129 ? 5.891 7.758 10.203 1 85.25 129 LEU B O 1
ATOM 3845 N N . TRP B 1 130 ? 6.117 8.781 11.977 1 88.62 130 TRP B N 1
ATOM 3846 C CA . TRP B 1 130 ? 5.324 9.992 11.812 1 88.62 130 TRP B CA 1
ATOM 3847 C C . TRP B 1 130 ? 3.836 9.672 11.75 1 88.62 130 TRP B C 1
ATOM 3849 O O . TRP B 1 130 ? 3.01 10.414 12.289 1 88.62 130 TRP B O 1
ATOM 3859 N N . HIS B 1 131 ? 3.508 8.531 10.828 1 86.31 131 HIS B N 1
ATOM 3860 C CA . HIS B 1 131 ? 2.104 8.18 10.672 1 86.31 131 HIS B CA 1
ATOM 3861 C C . HIS B 1 131 ? 1.593 7.406 11.891 1 86.31 131 HIS B C 1
ATOM 3863 O O . HIS B 1 131 ? 1.674 6.176 11.922 1 86.31 131 HIS B O 1
ATOM 3869 N N . THR B 1 132 ? 0.946 7.953 12.766 1 77 132 THR B N 1
ATOM 3870 C CA . THR B 1 132 ? 0.63 7.379 14.07 1 77 132 THR B CA 1
ATOM 3871 C C . THR B 1 132 ? -0.829 6.934 14.125 1 77 132 THR B C 1
ATOM 3873 O O . THR B 1 132 ? -1.275 6.375 15.133 1 77 132 THR B O 1
ATOM 3876 N N . GLY B 1 133 ? -1.497 7.234 13.156 1 70.56 133 GLY B N 1
ATOM 3877 C CA . GLY B 1 133 ? -2.904 6.871 13.148 1 70.56 133 GLY B CA 1
ATOM 3878 C C . GLY B 1 133 ? -3.148 5.434 12.734 1 70.56 133 GLY B C 1
ATOM 3879 O O . GLY B 1 133 ? -2.258 4.777 12.188 1 70.56 133 GLY B O 1
ATOM 3880 N N . THR B 1 134 ? -4.285 4.922 13.195 1 63.75 134 THR B N 1
ATOM 3881 C CA . THR B 1 134 ? -4.699 3.596 12.758 1 63.75 134 THR B CA 1
ATOM 3882 C C . THR B 1 134 ? -4.969 3.584 11.258 1 63.75 134 THR B C 1
ATOM 3884 O O . THR B 1 134 ? -5.809 4.34 10.766 1 63.75 134 THR B O 1
ATOM 3887 N N . SER B 1 135 ? -3.924 3.16 10.594 1 61.22 135 SER B N 1
ATOM 3888 C CA . SER B 1 135 ? -3.836 3.42 9.156 1 61.22 135 SER B CA 1
ATOM 3889 C C . SER B 1 135 ? -4.824 2.559 8.383 1 61.22 135 SER B C 1
ATOM 3891 O O . SER B 1 135 ? -5.086 1.412 8.75 1 61.22 135 SER B O 1
ATOM 3893 N N . GLY B 1 136 ? -5.707 3.117 7.637 1 65.81 136 GLY B N 1
ATOM 3894 C CA . GLY B 1 136 ? -6.379 2.502 6.504 1 65.81 136 GLY B CA 1
ATOM 3895 C C . GLY B 1 136 ? -5.508 2.424 5.266 1 65.81 136 GLY B C 1
ATOM 3896 O O . GLY B 1 136 ? -6 2.578 4.145 1 65.81 136 GLY B O 1
ATOM 3897 N N . ARG B 1 137 ? -4.148 2.135 5.582 1 74.06 137 ARG B N 1
ATOM 3898 C CA . ARG B 1 137 ? -3.227 2.102 4.449 1 74.06 137 ARG B CA 1
ATOM 3899 C C . ARG B 1 137 ? -3.545 0.935 3.521 1 74.06 137 ARG B C 1
ATOM 3901 O O . ARG B 1 137 ? -3.889 -0.156 3.98 1 74.06 137 ARG B O 1
ATOM 3908 N N . ASP B 1 138 ? -3.648 1.102 2.316 1 76.12 138 ASP B N 1
ATOM 3909 C CA . ASP B 1 138 ? -3.91 0.094 1.293 1 76.12 138 ASP B CA 1
ATOM 3910 C C . ASP B 1 138 ? -5.285 -0.537 1.481 1 76.12 138 ASP B C 1
ATOM 3912 O O . ASP B 1 138 ? -5.43 -1.761 1.42 1 76.12 138 ASP B O 1
ATOM 3916 N N . TYR B 1 139 ? -6.203 0.295 1.979 1 87.5 139 TYR B N 1
ATOM 3917 C CA . TYR B 1 139 ? -7.594 -0.136 2.059 1 87.5 139 TYR B CA 1
ATOM 3918 C C . TYR B 1 139 ? -8.016 -0.853 0.781 1 87.5 139 TYR B C 1
ATOM 3920 O O . TYR B 1 139 ? -7.734 -0.383 -0.324 1 87.5 139 TYR B O 1
ATOM 3928 N N . PRO B 1 140 ? -8.625 -2.053 0.952 1 90.06 140 PRO B N 1
ATOM 3929 C CA . PRO B 1 140 ? -8.992 -2.814 -0.243 1 90.06 140 PRO B CA 1
ATOM 3930 C C . PRO B 1 140 ? -9.828 -2 -1.229 1 90.06 140 PRO B C 1
ATOM 3932 O O . PRO B 1 140 ? -10.68 -1.214 -0.817 1 90.06 140 PRO B O 1
ATOM 3935 N N . LEU B 1 141 ? -9.586 -2.221 -2.457 1 90 141 LEU B N 1
ATOM 3936 C CA . LEU B 1 141 ? -10.219 -1.413 -3.492 1 90 141 LEU B CA 1
ATOM 3937 C C . LEU B 1 141 ? -11.609 -1.955 -3.828 1 90 141 LEU B C 1
ATOM 3939 O O . LEU B 1 141 ? -11.75 -3.111 -4.234 1 90 141 LEU B O 1
ATOM 3943 N N . GLN B 1 142 ? -12.523 -1.272 -3.551 1 88.38 142 GLN B N 1
ATOM 3944 C CA . GLN B 1 142 ? -13.914 -1.41 -3.975 1 88.38 142 GLN B CA 1
ATOM 3945 C C . GLN B 1 142 ? -14.516 -0.054 -4.328 1 88.38 142 GLN B C 1
ATOM 3947 O O . GLN B 1 142 ? -14.234 0.947 -3.666 1 88.38 142 GLN B O 1
ATOM 3952 N N . TYR B 1 143 ? -15.266 -0.075 -5.332 1 90.56 143 TYR B N 1
ATOM 3953 C CA . TYR B 1 143 ? -15.797 1.216 -5.754 1 90.56 143 TYR B CA 1
ATOM 3954 C C . TYR B 1 143 ? -17.234 1.401 -5.273 1 90.56 143 TYR B C 1
ATOM 3956 O O . TYR B 1 143 ? -17.953 0.425 -5.09 1 90.56 143 TYR B O 1
ATOM 3964 N N . ALA B 1 144 ? -17.547 2.615 -5.051 1 87.25 144 ALA B N 1
ATOM 3965 C CA . ALA B 1 144 ? -18.891 3.066 -4.691 1 87.25 144 ALA B CA 1
ATOM 3966 C C . ALA B 1 144 ? -19.297 4.293 -5.508 1 87.25 144 ALA B C 1
ATOM 3968 O O . ALA B 1 144 ? -18.453 4.902 -6.176 1 87.25 144 ALA B O 1
ATOM 3969 N N . MET B 1 145 ? -20.609 4.504 -5.559 1 89.94 145 MET B N 1
ATOM 3970 C CA . MET B 1 145 ? -21.156 5.688 -6.215 1 89.94 145 MET B CA 1
ATOM 3971 C C . MET B 1 145 ? -21.719 6.668 -5.191 1 89.94 145 MET B C 1
ATOM 3973 O O . MET B 1 145 ? -22.5 6.281 -4.324 1 89.94 145 MET B O 1
ATOM 3977 N N . THR B 1 146 ? -21.25 7.91 -5.215 1 87.94 146 THR B N 1
ATOM 3978 C CA . THR B 1 146 ? -21.797 8.984 -4.387 1 87.94 146 THR B CA 1
ATOM 3979 C C . THR B 1 146 ? -22.094 10.219 -5.23 1 87.94 146 THR B C 1
ATOM 3981 O O . THR B 1 146 ? -21.203 10.781 -5.859 1 87.94 146 THR B O 1
ATOM 3984 N N . GLN B 1 147 ? -23.344 10.586 -5.242 1 86.38 147 GLN B N 1
ATOM 3985 C CA . GLN B 1 147 ? -23.766 11.773 -5.969 1 86.38 147 GLN B CA 1
ATOM 3986 C C . GLN B 1 147 ? -23.25 11.75 -7.406 1 86.38 147 GLN B C 1
ATOM 3988 O O . GLN B 1 147 ? -22.703 12.742 -7.891 1 86.38 147 GLN B O 1
ATOM 3993 N N . GLY B 1 148 ? -23.312 10.633 -7.984 1 88 148 GLY B N 1
ATOM 3994 C CA . GLY B 1 148 ? -22.969 10.484 -9.391 1 88 148 GLY B CA 1
ATOM 3995 C C . GLY B 1 148 ? -21.469 10.344 -9.625 1 88 148 GLY B C 1
ATOM 3996 O O . GLY B 1 148 ? -21.016 10.336 -10.766 1 88 148 GLY B O 1
ATOM 3997 N N . ARG B 1 149 ? -20.703 10.312 -8.57 1 90.06 149 ARG B N 1
ATOM 3998 C CA . ARG B 1 149 ? -19.25 10.148 -8.695 1 90.06 149 ARG B CA 1
ATOM 3999 C C . ARG B 1 149 ? -18.828 8.75 -8.273 1 90.06 149 ARG B C 1
ATOM 4001 O O . ARG B 1 149 ? -19.109 8.312 -7.156 1 90.06 149 ARG B O 1
ATOM 4008 N N . ARG B 1 150 ? -18.141 8.078 -9.227 1 92.94 150 ARG B N 1
ATOM 4009 C CA . ARG B 1 150 ? -17.547 6.781 -8.914 1 92.94 150 ARG B CA 1
ATOM 4010 C C . ARG B 1 150 ? -16.219 6.953 -8.203 1 92.94 150 ARG B C 1
ATOM 4012 O O . ARG B 1 150 ? -15.336 7.668 -8.695 1 92.94 150 ARG B O 1
ATOM 4019 N N . HIS B 1 151 ? -16.125 6.391 -7.035 1 94 151 HIS B N 1
ATOM 4020 C CA . HIS B 1 151 ? -14.898 6.512 -6.27 1 94 151 HIS B CA 1
ATOM 4021 C C . HIS B 1 151 ? -14.641 5.258 -5.438 1 94 151 HIS B C 1
ATOM 4023 O O . HIS B 1 151 ? -15.562 4.492 -5.152 1 94 151 HIS B O 1
ATOM 4029 N N . PRO B 1 152 ? -13.352 4.996 -5.09 1 92.25 152 PRO B N 1
ATOM 4030 C CA . PRO B 1 152 ? -13.094 3.912 -4.141 1 92.25 152 PRO B CA 1
ATOM 4031 C C . PRO B 1 152 ? -13.828 4.102 -2.814 1 92.25 152 PRO B C 1
ATOM 4033 O O . PRO B 1 152 ? -14 5.234 -2.355 1 92.25 152 PRO B O 1
ATOM 4036 N N . LEU B 1 153 ? -14.227 3.014 -2.256 1 88.94 153 LEU B N 1
ATOM 4037 C CA . LEU B 1 153 ? -14.656 3.061 -0.861 1 88.94 153 LEU B CA 1
ATOM 4038 C C . LEU B 1 153 ? -13.508 3.514 0.042 1 88.94 153 LEU B C 1
ATOM 4040 O O . LEU B 1 153 ? -12.383 3.043 -0.096 1 88.94 153 LEU B O 1
ATOM 4044 N N . ARG B 1 154 ? -13.836 4.453 0.88 1 90.62 154 ARG B N 1
ATOM 4045 C CA . ARG B 1 154 ? -12.805 5.031 1.739 1 90.62 154 ARG B CA 1
ATOM 4046 C C . ARG B 1 154 ? -12.797 4.355 3.107 1 90.62 154 ARG B C 1
ATOM 4048 O O . ARG B 1 154 ? -13.844 3.947 3.611 1 90.62 154 ARG B O 1
ATOM 4055 N N . ALA B 1 155 ? -11.625 4.254 3.699 1 87.81 155 ALA B N 1
ATOM 4056 C CA . ALA B 1 155 ? -11.516 3.754 5.066 1 87.81 155 ALA B CA 1
ATOM 4057 C C . ALA B 1 155 ? -12.266 4.652 6.043 1 87.81 155 ALA B C 1
ATOM 4059 O O . ALA B 1 155 ? -12.391 5.855 5.816 1 87.81 155 ALA B O 1
ATOM 4060 N N . PRO B 1 156 ? -12.734 4.043 7.141 1 87.19 156 PRO B N 1
ATOM 4061 C CA . PRO B 1 156 ? -13.305 4.887 8.188 1 87.19 156 PRO B CA 1
ATOM 4062 C C . PRO B 1 156 ? -12.32 5.93 8.711 1 87.19 156 PRO B C 1
ATOM 4064 O O . PRO B 1 156 ? -11.109 5.688 8.734 1 87.19 156 PRO B O 1
ATOM 4067 N N . LYS B 1 157 ? -12.875 6.953 9.125 1 88.94 157 LYS B N 1
ATOM 4068 C CA . LYS B 1 157 ? -12.047 8.039 9.641 1 88.94 157 LYS B CA 1
ATOM 4069 C C . LYS B 1 157 ? -11.227 7.59 10.844 1 88.94 157 LYS B C 1
ATOM 4071 O O . LYS B 1 157 ? -11.734 6.875 11.711 1 88.94 157 LYS B O 1
ATOM 4076 N N . PRO B 1 158 ? -10.008 8.016 10.836 1 88.19 158 PRO B N 1
ATOM 4077 C CA . PRO B 1 158 ? -9.227 7.742 12.047 1 88.19 158 PRO B CA 1
ATOM 4078 C C . PRO B 1 158 ? -9.664 8.586 13.242 1 88.19 158 PRO B C 1
ATOM 4080 O O . PRO B 1 158 ? -10.484 9.5 13.086 1 88.19 158 PRO B O 1
ATOM 4083 N N . SER B 1 159 ? -9.141 8.211 14.383 1 86.94 159 SER B N 1
ATOM 4084 C CA . SER B 1 159 ? -9.336 8.984 15.609 1 86.94 159 SER B CA 1
ATOM 4085 C C . SER B 1 159 ? -8 9.305 16.281 1 86.94 159 SER B C 1
ATOM 4087 O O . SER B 1 159 ? -6.996 8.641 16.016 1 86.94 159 SER B O 1
ATOM 4089 N N . GLY B 1 160 ? -8.016 10.367 17 1 89.94 160 GLY B N 1
ATOM 4090 C CA . GLY B 1 160 ? -6.809 10.711 17.734 1 89.94 160 GLY B CA 1
ATOM 4091 C C . GLY B 1 160 ? -5.707 11.258 16.844 1 89.94 160 GLY B C 1
ATOM 4092 O O . GLY B 1 160 ? -5.988 11.891 15.82 1 89.94 160 GLY B O 1
ATOM 4093 N N . GLN B 1 161 ? -4.465 11.109 17.344 1 92.19 161 GLN B N 1
ATOM 4094 C CA . GLN B 1 161 ? -3.312 11.625 16.609 1 92.19 161 GLN B CA 1
ATOM 4095 C C . GLN B 1 161 ? -3.023 10.773 15.375 1 92.19 161 GLN B C 1
ATOM 4097 O O . GLN B 1 161 ? -2.988 9.547 15.453 1 92.19 161 GLN B O 1
ATOM 4102 N N . VAL B 1 162 ? -2.805 11.438 14.258 1 92.56 162 VAL B N 1
ATOM 4103 C CA . VAL B 1 162 ? -2.623 10.695 13.016 1 92.56 162 VAL B CA 1
ATOM 4104 C C . VAL B 1 162 ? -1.21 10.922 12.477 1 92.56 162 VAL B C 1
ATOM 4106 O O . VAL B 1 162 ? -0.743 10.18 11.609 1 92.56 162 VAL B O 1
ATOM 4109 N N . TYR B 1 163 ? -0.57 11.875 12.969 1 94.31 163 TYR B N 1
ATOM 4110 C CA . TYR B 1 163 ? 0.752 12.242 12.477 1 94.31 163 TYR B CA 1
ATOM 4111 C C . TYR B 1 163 ? 1.541 12.992 13.547 1 94.31 163 TYR B C 1
ATOM 4113 O O . TYR B 1 163 ? 0.977 13.789 14.297 1 94.31 163 TYR B O 1
ATOM 4121 N N . ALA B 1 164 ? 2.832 12.836 13.625 1 94.5 164 ALA B N 1
ATOM 4122 C CA . ALA B 1 164 ? 3.734 13.617 14.469 1 94.5 164 ALA B CA 1
ATOM 4123 C C . ALA B 1 164 ? 5.148 13.625 13.898 1 94.5 164 ALA B C 1
ATOM 4125 O O . ALA B 1 164 ? 5.633 12.602 13.414 1 94.5 164 ALA B O 1
ATOM 4126 N N . ARG B 1 165 ? 5.75 14.742 13.984 1 93.69 165 ARG B N 1
ATOM 4127 C CA . ARG B 1 165 ? 7.09 14.922 13.438 1 93.69 165 ARG B CA 1
ATOM 4128 C C . ARG B 1 165 ? 7.895 15.914 14.266 1 93.69 165 ARG B C 1
ATOM 4130 O O . ARG B 1 165 ? 7.406 17 14.586 1 93.69 165 ARG B O 1
ATOM 4137 N N . HIS B 1 166 ? 9.086 15.57 14.602 1 91.75 166 HIS B N 1
ATOM 4138 C CA . HIS B 1 166 ? 10 16.531 15.211 1 91.75 166 HIS B CA 1
ATOM 4139 C C . HIS B 1 166 ? 10.508 17.547 14.188 1 91.75 166 HIS B C 1
ATOM 4141 O O . HIS B 1 166 ? 11 17.156 13.125 1 91.75 166 HIS B O 1
ATOM 4147 N N . ILE B 1 167 ? 10.359 18.766 14.477 1 93.88 167 ILE B N 1
ATOM 4148 C CA . ILE B 1 167 ? 10.836 19.859 13.625 1 93.88 167 ILE B CA 1
ATOM 4149 C C . ILE B 1 167 ? 12.156 20.391 14.172 1 93.88 167 ILE B C 1
ATOM 4151 O O . ILE B 1 167 ? 12.172 21.156 15.141 1 93.88 167 ILE B O 1
ATOM 4155 N N . PRO B 1 168 ? 13.195 20.094 13.539 1 89.44 168 PRO B N 1
ATOM 4156 C CA . PRO B 1 168 ? 14.508 20.406 14.117 1 89.44 168 PRO B CA 1
ATOM 4157 C C . PRO B 1 168 ? 14.727 21.891 14.336 1 89.44 168 PRO B C 1
ATOM 4159 O O . PRO B 1 168 ? 15.242 22.297 15.375 1 89.44 168 PRO B O 1
ATOM 4162 N N . TRP B 1 169 ? 14.336 22.797 13.43 1 90.81 169 TRP B N 1
ATOM 4163 C CA . TRP B 1 169 ? 14.664 24.219 13.516 1 90.81 169 TRP B CA 1
ATOM 4164 C C . TRP B 1 169 ? 13.727 24.938 14.484 1 90.81 169 TRP B C 1
ATOM 4166 O O . TRP B 1 169 ? 14 26.062 14.898 1 90.81 169 TRP B O 1
ATOM 4176 N N . LEU B 1 170 ? 12.648 24.266 14.859 1 92.06 170 LEU B N 1
ATOM 4177 C CA . LEU B 1 170 ? 11.773 24.812 15.891 1 92.06 170 LEU B CA 1
ATOM 4178 C C . LEU B 1 170 ? 12.086 24.203 17.25 1 92.06 170 LEU B C 1
ATOM 4180 O O . LEU B 1 170 ? 11.719 24.766 18.281 1 92.06 170 LEU B O 1
ATOM 4184 N N . GLY B 1 171 ? 12.727 23.031 17.203 1 89.69 171 GLY B N 1
ATOM 4185 C CA . GLY B 1 171 ? 12.922 22.281 18.422 1 89.69 171 GLY B CA 1
ATOM 4186 C C . GLY B 1 171 ? 11.617 21.812 19.047 1 89.69 171 GLY B C 1
ATOM 4187 O O . GLY B 1 171 ? 11.508 21.719 20.281 1 89.69 171 GLY B O 1
ATOM 4188 N N . GLN B 1 172 ? 10.578 21.609 18.281 1 92.94 172 GLN B N 1
ATOM 4189 C CA . GLN B 1 172 ? 9.242 21.219 18.719 1 92.94 172 GLN B CA 1
ATOM 4190 C C . GLN B 1 172 ? 8.711 20.047 17.891 1 92.94 172 GLN B C 1
ATOM 4192 O O . GLN B 1 172 ? 9.297 19.688 16.875 1 92.94 172 GLN B O 1
ATOM 4197 N N . VAL B 1 173 ? 7.668 19.484 18.438 1 93.44 173 VAL B N 1
ATOM 4198 C CA . VAL B 1 173 ? 6.977 18.438 17.703 1 93.44 173 VAL B CA 1
ATOM 4199 C C . VAL B 1 173 ? 5.699 19 17.078 1 93.44 173 VAL B C 1
ATOM 4201 O O . VAL B 1 173 ? 4.859 19.562 17.781 1 93.44 173 VAL B O 1
ATOM 4204 N N . PHE B 1 174 ? 5.637 18.922 15.781 1 96.38 174 PHE B N 1
ATOM 4205 C CA . PHE B 1 174 ? 4.383 19.172 15.086 1 96.38 174 PHE B CA 1
ATOM 4206 C C . PHE B 1 174 ? 3.535 17.906 15.016 1 96.38 174 PHE B C 1
ATOM 4208 O O . PHE B 1 174 ? 4.039 16.844 14.672 1 96.38 174 PHE B O 1
ATOM 4215 N N . SER B 1 175 ? 2.303 18 15.359 1 96.5 175 SER B N 1
ATOM 4216 C CA . SER B 1 175 ? 1.412 16.859 15.297 1 96.5 175 SER B CA 1
ATOM 4217 C C . SER B 1 175 ? 0.032 17.25 14.781 1 96.5 175 SER B C 1
ATOM 4219 O O . SER B 1 175 ? -0.315 18.438 14.766 1 96.5 175 SER B O 1
ATOM 4221 N N . MET B 1 176 ? -0.63 16.344 14.25 1 96.94 176 MET B N 1
ATOM 4222 C CA . MET B 1 176 ? -2.016 16.484 13.812 1 96.94 176 MET B CA 1
ATOM 4223 C C . MET B 1 176 ? -2.898 15.406 14.438 1 96.94 176 MET B C 1
ATOM 4225 O O . MET B 1 176 ? -2.494 14.25 14.539 1 96.94 176 MET B O 1
ATOM 4229 N N . ARG B 1 177 ? -4.027 15.805 14.883 1 96.44 177 ARG B N 1
ATOM 4230 C CA . ARG B 1 177 ? -5.031 14.891 15.406 1 96.44 177 ARG B CA 1
ATOM 4231 C C . ARG B 1 177 ? -6.418 15.227 14.867 1 96.44 177 ARG B C 1
ATOM 4233 O O . ARG B 1 177 ? -6.688 16.375 14.516 1 96.44 177 ARG B O 1
ATOM 4240 N N . VAL B 1 178 ? -7.242 14.219 14.828 1 96.56 178 VAL B N 1
ATOM 4241 C CA . VAL B 1 178 ? -8.617 14.438 14.391 1 96.56 178 VAL B CA 1
ATOM 4242 C C . VAL B 1 178 ? -9.328 15.375 15.367 1 96.56 178 VAL B C 1
ATOM 4244 O O . VAL B 1 178 ? -9.18 15.234 16.578 1 96.56 178 VAL B O 1
ATOM 4247 N N . ALA B 1 179 ? -10.102 16.281 14.844 1 98.12 179 ALA B N 1
ATOM 4248 C CA . ALA B 1 179 ? -10.844 17.234 15.656 1 98.12 179 ALA B CA 1
ATOM 4249 C C . ALA B 1 179 ? -11.812 16.516 16.594 1 98.12 179 ALA B C 1
ATOM 4251 O O . ALA B 1 179 ? -12.414 15.516 16.234 1 98.12 179 ALA B O 1
ATOM 4252 N N . ASP B 1 180 ? -11.867 17.047 17.734 1 96.75 180 ASP B N 1
ATOM 4253 C CA . ASP B 1 180 ? -12.797 16.594 18.766 1 96.75 180 ASP B CA 1
ATOM 4254 C C . ASP B 1 180 ? -13.781 17.703 19.141 1 96.75 180 ASP B C 1
ATOM 4256 O O . ASP B 1 180 ? -13.375 18.797 19.531 1 96.75 180 ASP B O 1
ATOM 4260 N N . LEU B 1 181 ? -15.062 17.422 19.047 1 96.19 181 LEU B N 1
ATOM 4261 C CA . LEU B 1 181 ? -16.078 18.438 19.25 1 96.19 181 LEU B CA 1
ATOM 4262 C C . LEU B 1 181 ? -15.984 19.031 20.656 1 96.19 181 LEU B C 1
ATOM 4264 O O . LEU B 1 181 ? -16.109 20.25 20.828 1 96.19 181 LEU B O 1
ATOM 4268 N N . ASP B 1 182 ? -15.789 18.25 21.609 1 95.12 182 ASP B N 1
ATOM 4269 C CA . ASP B 1 182 ? -15.742 18.719 22.984 1 95.12 182 ASP B CA 1
ATOM 4270 C C . ASP B 1 182 ? -14.445 19.484 23.266 1 95.12 182 ASP B C 1
ATOM 4272 O O . ASP B 1 182 ? -14.461 20.547 23.891 1 95.12 182 ASP B O 1
ATOM 4276 N N . ALA B 1 183 ? -13.414 19.031 22.75 1 96.25 183 ALA B N 1
ATOM 4277 C CA . ALA B 1 183 ? -12.109 19.594 23.078 1 96.25 183 ALA B CA 1
ATOM 4278 C C . ALA B 1 183 ? -11.805 20.828 22.219 1 96.25 183 ALA B C 1
ATOM 4280 O O . ALA B 1 183 ? -11.086 21.719 22.641 1 96.25 183 ALA B O 1
ATOM 4281 N N . ASP B 1 184 ? -12.391 20.844 21 1 97.81 184 ASP B N 1
ATOM 4282 C CA . ASP B 1 184 ? -11.828 21.781 20.047 1 97.81 184 ASP B CA 1
ATOM 4283 C C . ASP B 1 184 ? -12.859 22.828 19.609 1 97.81 184 ASP B C 1
ATOM 4285 O O . ASP B 1 184 ? -12.516 23.812 18.969 1 97.81 184 ASP B O 1
ATOM 4289 N N . LEU B 1 185 ? -14.102 22.656 19.984 1 97.75 185 LEU B N 1
ATOM 4290 C CA . LEU B 1 185 ? -15.148 23.547 19.484 1 97.75 185 LEU B CA 1
ATOM 4291 C C . LEU B 1 185 ? -14.867 24.984 19.859 1 97.75 185 LEU B C 1
ATOM 4293 O O . LEU B 1 185 ? -15.047 25.906 19.047 1 97.75 185 LEU B O 1
ATOM 4297 N N . ALA B 1 186 ? -14.484 25.219 21.094 1 97.19 186 ALA B N 1
ATOM 4298 C CA . ALA B 1 186 ? -14.242 26.594 21.547 1 97.19 186 ALA B CA 1
ATOM 4299 C C . ALA B 1 186 ? -13.148 27.266 20.734 1 97.19 186 ALA B C 1
ATOM 4301 O O . ALA B 1 186 ? -13.328 28.391 20.266 1 97.19 186 ALA B O 1
ATOM 4302 N N . CYS B 1 187 ? -12.039 26.609 20.641 1 96.56 187 CYS B N 1
ATOM 4303 C CA . CYS B 1 187 ? -10.938 27.188 19.875 1 96.56 187 CYS B CA 1
ATOM 4304 C C . CYS B 1 187 ? -11.328 27.359 18.422 1 96.56 187 CYS B C 1
ATOM 4306 O O . CYS B 1 187 ? -11.031 28.391 17.812 1 96.56 187 CYS B O 1
ATOM 4308 N N . PHE B 1 188 ? -12.016 26.406 17.875 1 97.62 188 PHE B N 1
ATOM 4309 C CA . PHE B 1 188 ? -12.484 26.453 16.484 1 97.62 188 PHE B CA 1
ATOM 4310 C C . PHE B 1 188 ? -13.414 27.641 16.281 1 97.62 188 PHE B C 1
ATOM 4312 O O . PHE B 1 188 ? -13.289 28.375 15.289 1 97.62 188 PHE B O 1
ATOM 4319 N N . HIS B 1 189 ? -14.273 27.844 17.188 1 97.69 189 HIS B N 1
ATOM 4320 C CA . HIS B 1 189 ? -15.195 28.969 17.172 1 97.69 189 HIS B CA 1
ATOM 4321 C C . HIS B 1 189 ? -14.445 30.297 17.141 1 97.69 189 HIS B C 1
ATOM 4323 O O . HIS B 1 189 ? -14.773 31.172 16.344 1 97.69 189 HIS B O 1
ATOM 4329 N N . GLY B 1 190 ? -13.484 30.422 17.969 1 97.44 190 GLY B N 1
ATOM 4330 C CA . GLY B 1 190 ? -12.656 31.609 17.984 1 97.44 190 GLY B CA 1
ATOM 4331 C C . GLY B 1 190 ? -11.922 31.844 16.672 1 97.44 190 GLY B C 1
ATOM 4332 O O . GLY B 1 190 ? -11.891 32.969 16.172 1 97.44 190 GLY B O 1
ATOM 4333 N N . TRP B 1 191 ? -11.367 30.797 16.141 1 97.25 191 TRP B N 1
ATOM 4334 C CA . TRP B 1 191 ? -10.594 30.891 14.914 1 97.25 191 TRP B CA 1
ATOM 4335 C C . TRP B 1 191 ? -11.477 31.312 13.742 1 97.25 191 TRP B C 1
ATOM 4337 O O . TRP B 1 191 ? -11.125 32.219 12.977 1 97.25 191 TRP B O 1
ATOM 4347 N N . MET B 1 192 ? -12.641 30.688 13.609 1 97.06 192 MET B N 1
ATOM 4348 C CA . MET B 1 192 ? -13.531 30.938 12.477 1 97.06 192 MET B CA 1
ATOM 4349 C C . MET B 1 192 ? -14.07 32.344 12.516 1 97.06 192 MET B C 1
ATOM 4351 O O . MET B 1 192 ? -14.469 32.906 11.484 1 97.06 192 MET B O 1
ATOM 4355 N N . ASN B 1 193 ? -14.094 32.938 13.688 1 97.31 193 ASN B N 1
ATOM 4356 C CA . ASN B 1 193 ? -14.617 34.312 13.828 1 97.31 193 ASN B CA 1
ATOM 4357 C C . ASN B 1 193 ? -13.5 35.344 13.805 1 97.31 193 ASN B C 1
ATOM 4359 O O . ASN B 1 193 ? -13.766 36.562 13.883 1 97.31 193 ASN B O 1
ATOM 4363 N N . ASP B 1 194 ? -12.242 34.938 13.781 1 95.56 194 ASP B N 1
ATOM 4364 C CA . ASP B 1 194 ? -11.141 35.875 13.547 1 95.56 194 ASP B CA 1
ATOM 4365 C C . ASP B 1 194 ? -11.266 36.531 12.18 1 95.56 194 ASP B C 1
ATOM 4367 O O . ASP B 1 194 ? -11.414 35.844 11.164 1 95.56 194 ASP B O 1
ATOM 4371 N N . PRO B 1 195 ? -11.203 37.844 12.078 1 94.62 195 PRO B N 1
ATOM 4372 C CA . PRO B 1 195 ? -11.422 38.562 10.812 1 94.62 195 PRO B CA 1
ATOM 4373 C C . PRO B 1 195 ? -10.469 38.094 9.711 1 94.62 195 PRO B C 1
ATOM 4375 O O . PRO B 1 195 ? -10.867 38.031 8.539 1 94.62 195 PRO B O 1
ATOM 4378 N N . ARG B 1 196 ? -9.305 37.781 10.023 1 90.75 196 ARG B N 1
ATOM 4379 C CA . ARG B 1 196 ? -8.336 37.344 9.031 1 90.75 196 ARG B CA 1
ATOM 4380 C C . ARG B 1 196 ? -8.758 36 8.43 1 90.75 196 ARG B C 1
ATOM 4382 O O . ARG B 1 196 ? -8.633 35.781 7.223 1 90.75 196 ARG B O 1
ATOM 4389 N N . VAL B 1 197 ? -9.211 35.094 9.25 1 92.44 197 VAL B N 1
ATOM 4390 C CA . VAL B 1 197 ? -9.672 33.781 8.812 1 92.44 197 VAL B CA 1
ATOM 4391 C C . VAL B 1 197 ? -10.992 33.938 8.07 1 92.44 197 VAL B C 1
ATOM 4393 O O . VAL B 1 197 ? -11.172 33.344 6.996 1 92.44 197 VAL B O 1
ATOM 4396 N N . ALA B 1 198 ? -11.875 34.719 8.594 1 93.44 198 ALA B N 1
ATOM 4397 C CA . ALA B 1 198 ? -13.219 34.906 8.039 1 93.44 198 ALA B CA 1
ATOM 4398 C C . ALA B 1 198 ? -13.156 35.438 6.621 1 93.44 198 ALA B C 1
ATOM 4400 O O . ALA B 1 198 ? -14.023 35.156 5.793 1 93.44 198 ALA B O 1
ATOM 4401 N N . ALA B 1 199 ? -12.172 36.188 6.301 1 89.19 199 ALA B N 1
ATOM 4402 C CA . ALA B 1 199 ? -12.031 36.812 4.98 1 89.19 199 ALA B CA 1
ATOM 4403 C C . ALA B 1 199 ? -11.961 35.75 3.891 1 89.19 199 ALA B C 1
ATOM 4405 O O . ALA B 1 199 ? -12.375 35.969 2.754 1 89.19 199 ALA B O 1
ATOM 4406 N N . PHE B 1 200 ? -11.539 34.562 4.266 1 86.69 200 PHE B N 1
ATOM 4407 C CA . PHE B 1 200 ? -11.344 33.531 3.244 1 86.69 200 PHE B CA 1
ATOM 4408 C C . PHE B 1 200 ? -12.266 32.344 3.486 1 86.69 200 PHE B C 1
ATOM 4410 O O . PHE B 1 200 ? -12.703 31.688 2.541 1 86.69 200 PHE B O 1
ATOM 4417 N N . TRP B 1 201 ? -12.531 31.969 4.707 1 90.94 201 TRP B N 1
ATOM 4418 C CA . TRP B 1 201 ? -13.375 30.828 5.031 1 90.94 201 TRP B CA 1
ATOM 4419 C C . TRP B 1 201 ? -14.852 31.203 4.965 1 90.94 201 TRP B C 1
ATOM 4421 O O . TRP B 1 201 ? -15.688 30.359 4.613 1 90.94 201 TRP B O 1
ATOM 4431 N N . GLU B 1 202 ? -15.148 32.438 5.371 1 91.94 202 GLU B N 1
ATOM 4432 C CA . GLU B 1 202 ? -16.5 32.969 5.324 1 91.94 202 GLU B CA 1
ATOM 4433 C C . GLU B 1 202 ? -17.469 32.094 6.098 1 91.94 202 GLU B C 1
ATOM 4435 O O . GLU B 1 202 ? -18.562 31.781 5.613 1 91.94 202 GLU B O 1
ATOM 4440 N N . GLU B 1 203 ? -17.078 31.688 7.273 1 94.5 203 GLU B N 1
ATOM 4441 C CA . GLU B 1 203 ? -17.891 30.781 8.086 1 94.5 203 GLU B CA 1
ATOM 4442 C C . GLU B 1 203 ? -18.172 31.391 9.461 1 94.5 203 GLU B C 1
ATOM 4444 O O . GLU B 1 203 ? -18.359 30.672 10.438 1 94.5 203 GLU B O 1
ATOM 4449 N N . GLU B 1 204 ? -18.125 32.688 9.516 1 97.12 204 GLU B N 1
ATOM 4450 C CA . GLU B 1 204 ? -18.469 33.344 10.773 1 97.12 204 GLU B CA 1
ATOM 4451 C C . GLU B 1 204 ? -19.844 32.906 11.266 1 97.12 204 GLU B C 1
ATOM 4453 O O . GLU B 1 204 ? -20.719 32.562 10.461 1 97.12 204 GLU B O 1
ATOM 4458 N N . GLY B 1 205 ? -19.969 32.938 12.617 1 97.62 205 GLY B N 1
ATOM 4459 C CA . GLY B 1 205 ? -21.25 32.562 13.18 1 97.62 205 GLY B CA 1
ATOM 4460 C C . GLY B 1 205 ? -21.188 32.281 14.672 1 97.62 205 GLY B C 1
ATOM 4461 O O . GLY B 1 205 ? -20.203 32.625 15.328 1 97.62 205 GLY B O 1
ATOM 4462 N N . ASP B 1 206 ? -22.281 31.828 15.164 1 98.06 206 ASP B N 1
ATOM 4463 C CA . ASP B 1 206 ? -22.328 31.516 16.594 1 98.06 206 ASP B CA 1
ATOM 4464 C C . ASP B 1 206 ? -21.797 30.109 16.875 1 98.06 206 ASP B C 1
ATOM 4466 O O . ASP B 1 206 ? -21.391 29.406 15.945 1 98.06 206 ASP B O 1
ATOM 4470 N N . LEU B 1 207 ? -21.734 29.797 18.094 1 97.94 207 LEU B N 1
ATOM 4471 C CA . LEU B 1 207 ? -21.156 28.531 18.531 1 97.94 207 LEU B CA 1
ATOM 4472 C C . LEU B 1 207 ? -21.906 27.359 17.938 1 97.94 207 LEU B C 1
ATOM 4474 O O . LEU B 1 207 ? -21.297 26.344 17.578 1 97.94 207 LEU B O 1
ATOM 4478 N N . GLU B 1 208 ? -23.156 27.438 17.828 1 98 208 GLU B N 1
ATOM 4479 C CA . GLU B 1 208 ? -23.984 26.344 17.312 1 98 208 GLU B CA 1
ATOM 4480 C C . GLU B 1 208 ? -23.703 26.109 15.828 1 98 208 GLU B C 1
ATOM 4482 O O . GLU B 1 208 ? -23.672 24.969 15.375 1 98 208 GLU B O 1
ATOM 4487 N N . LYS B 1 209 ? -23.547 27.156 15.125 1 98 209 LYS B N 1
ATOM 4488 C CA . LYS B 1 209 ? -23.188 27.031 13.719 1 98 209 LYS B CA 1
ATOM 4489 C C . LYS B 1 209 ? -21.875 26.25 13.562 1 98 209 LYS B C 1
ATOM 4491 O O . LYS B 1 209 ? -21.766 25.375 12.711 1 98 209 LYS B O 1
ATOM 4496 N N . HIS B 1 210 ? -20.969 26.625 14.352 1 98.19 210 HIS B N 1
ATOM 4497 C CA . HIS B 1 210 ? -19.656 26 14.25 1 98.19 210 HIS B CA 1
ATOM 4498 C C . HIS B 1 210 ? -19.688 24.562 14.766 1 98.19 210 HIS B C 1
ATOM 4500 O O . HIS B 1 210 ? -18.984 23.703 14.258 1 98.19 210 HIS B O 1
ATOM 4506 N N . ARG B 1 211 ? -20.516 24.281 15.734 1 98.12 211 ARG B N 1
ATOM 4507 C CA . ARG B 1 211 ? -20.766 22.906 16.156 1 98.12 211 ARG B CA 1
ATOM 4508 C C . ARG B 1 211 ? -21.312 22.062 15 1 98.12 211 ARG B C 1
ATOM 4510 O O . ARG B 1 211 ? -20.828 20.953 14.75 1 98.12 211 ARG B O 1
ATOM 4517 N N . ASP B 1 212 ? -22.281 22.609 14.352 1 98.12 212 ASP B N 1
ATOM 4518 C CA . ASP B 1 212 ? -22.891 21.906 13.219 1 98.12 212 ASP B CA 1
ATOM 4519 C C . ASP B 1 212 ? -21.875 21.688 12.102 1 98.12 212 ASP B C 1
ATOM 4521 O O . ASP B 1 212 ? -21.844 20.609 11.492 1 98.12 212 ASP B O 1
ATOM 4525 N N . TYR B 1 213 ? -21.125 22.688 11.898 1 97.75 213 TYR B N 1
ATOM 4526 C CA . TYR B 1 213 ? -20.109 22.609 10.859 1 97.75 213 TYR B CA 1
ATOM 4527 C C . TYR B 1 213 ? -19.125 21.469 11.141 1 97.75 213 TYR B C 1
ATOM 4529 O O . TYR B 1 213 ? -18.906 20.609 10.297 1 97.75 213 TYR B O 1
ATOM 4537 N N . LEU B 1 214 ? -18.531 21.5 12.289 1 97.56 214 LEU B N 1
ATOM 4538 C CA . LEU B 1 214 ? -17.531 20.5 12.664 1 97.56 214 LEU B CA 1
ATOM 4539 C C . LEU B 1 214 ? -18.141 19.109 12.703 1 97.56 214 LEU B C 1
ATOM 4541 O O . LEU B 1 214 ? -17.516 18.141 12.281 1 97.56 214 LEU B O 1
ATOM 4545 N N . SER B 1 215 ? -19.375 19.031 13.148 1 97.62 215 SER B N 1
ATOM 4546 C CA . SER B 1 215 ? -20.094 17.75 13.164 1 97.62 215 SER B CA 1
ATOM 4547 C C . SER B 1 215 ? -20.281 17.203 11.758 1 97.62 215 SER B C 1
ATOM 4549 O O . SER B 1 215 ? -20.109 16.016 11.516 1 97.62 215 SER B O 1
ATOM 4551 N N . ALA B 1 216 ? -20.656 18.047 10.906 1 96.94 216 ALA B N 1
ATOM 4552 C CA . ALA B 1 216 ? -20.844 17.641 9.516 1 96.94 216 ALA B CA 1
ATOM 4553 C C . ALA B 1 216 ? -19.547 17.141 8.914 1 96.94 216 ALA B C 1
ATOM 4555 O O . ALA B 1 216 ? -19.531 16.141 8.18 1 96.94 216 ALA B O 1
ATOM 4556 N N . GLN B 1 217 ? -18.469 17.875 9.195 1 96.56 217 GLN B N 1
ATOM 4557 C CA . GLN B 1 217 ? -17.156 17.453 8.703 1 96.56 217 GLN B CA 1
ATOM 4558 C C . GLN B 1 217 ? -16.766 16.094 9.273 1 96.56 217 GLN B C 1
ATOM 4560 O O . GLN B 1 217 ? -16.219 15.258 8.562 1 96.56 217 GLN B O 1
ATOM 4565 N N . LEU B 1 218 ? -17.031 15.844 10.477 1 96.19 218 LEU B N 1
ATOM 4566 C CA . LEU B 1 218 ? -16.703 14.586 11.148 1 96.19 218 LEU B CA 1
ATOM 4567 C C . LEU B 1 218 ? -17.562 13.445 10.602 1 96.19 218 LEU B C 1
ATOM 4569 O O . LEU B 1 218 ? -17.109 12.297 10.578 1 96.19 218 LEU B O 1
ATOM 4573 N N . ALA B 1 219 ? -18.703 13.758 10.102 1 94 219 ALA B N 1
ATOM 4574 C CA . ALA B 1 219 ? -19.625 12.734 9.602 1 94 219 ALA B CA 1
ATOM 4575 C C . ALA B 1 219 ? -19.359 12.43 8.125 1 94 219 ALA B C 1
ATOM 4577 O O . ALA B 1 219 ? -19.75 11.375 7.629 1 94 219 ALA B O 1
ATOM 4578 N N . ASP B 1 220 ? -18.797 13.352 7.426 1 93.12 220 ASP B N 1
ATOM 4579 C CA . ASP B 1 220 ? -18.562 13.211 5.992 1 93.12 220 ASP B CA 1
ATOM 4580 C C . ASP B 1 220 ? -17.359 12.312 5.719 1 93.12 220 ASP B C 1
ATOM 4582 O O . ASP B 1 220 ? -16.219 12.664 6.047 1 93.12 220 ASP B O 1
ATOM 4586 N N . PRO B 1 221 ? -17.469 11.211 5.055 1 89 221 PRO B N 1
ATOM 4587 C CA . PRO B 1 221 ? -16.391 10.242 4.859 1 89 221 PRO B CA 1
ATOM 4588 C C . PRO B 1 221 ? -15.289 10.773 3.943 1 89 221 PRO B C 1
ATOM 4590 O O . PRO B 1 221 ? -14.172 10.242 3.938 1 89 221 PRO B O 1
ATOM 4593 N N . HIS B 1 222 ? -15.602 11.773 3.182 1 92.06 222 HIS B N 1
ATOM 4594 C CA . HIS B 1 222 ? -14.602 12.188 2.207 1 92.06 222 HIS B CA 1
ATOM 4595 C C . HIS B 1 222 ? -13.641 13.211 2.803 1 92.06 222 HIS B C 1
ATOM 4597 O O . HIS B 1 222 ? -12.672 13.609 2.156 1 92.06 222 HIS B O 1
ATOM 4603 N N . THR B 1 223 ? -13.891 13.625 4.055 1 95.31 223 THR B N 1
ATOM 4604 C CA . THR B 1 223 ? -13.023 14.625 4.672 1 95.31 223 THR B CA 1
ATOM 4605 C C . THR B 1 223 ? -12.523 14.141 6.035 1 95.31 223 THR B C 1
ATOM 4607 O O . THR B 1 223 ? -13.164 13.297 6.672 1 95.31 223 THR B O 1
ATOM 4610 N N . ILE B 1 224 ? -11.383 14.625 6.41 1 96 224 ILE B N 1
ATOM 4611 C CA . ILE B 1 224 ? -10.836 14.438 7.75 1 96 224 ILE B CA 1
ATOM 4612 C C . ILE B 1 224 ? -10.484 15.797 8.359 1 96 224 ILE B C 1
ATOM 4614 O O . ILE B 1 224 ? -9.508 16.438 7.945 1 96 224 ILE B O 1
ATOM 4618 N N . PRO B 1 225 ? -11.305 16.25 9.289 1 98.12 225 PRO B N 1
ATOM 4619 C CA . PRO B 1 225 ? -10.93 17.469 10.008 1 98.12 225 PRO B CA 1
ATOM 4620 C C . PRO B 1 225 ? -9.805 17.25 11.016 1 98.12 225 PRO B C 1
ATOM 4622 O O . PRO B 1 225 ? -9.922 16.375 11.883 1 98.12 225 PRO B O 1
ATOM 4625 N N . LEU B 1 226 ? -8.734 18.031 10.883 1 98.19 226 LEU B N 1
ATOM 4626 C CA . LEU B 1 226 ? -7.559 17.844 11.727 1 98.19 226 LEU B CA 1
ATOM 4627 C C . LEU B 1 226 ? -7.223 19.125 12.477 1 98.19 226 LEU B C 1
ATOM 4629 O O . LEU B 1 226 ? -7.398 20.234 11.945 1 98.19 226 LEU B O 1
ATOM 4633 N N . ILE B 1 227 ? -6.742 18.891 13.672 1 98.44 227 ILE B N 1
ATOM 4634 C CA . ILE B 1 227 ? -6.164 19.969 14.461 1 98.44 227 ILE B CA 1
ATOM 4635 C C . ILE B 1 227 ? -4.641 19.875 14.445 1 98.44 227 ILE B C 1
ATOM 4637 O O . ILE B 1 227 ? -4.078 18.828 14.766 1 98.44 227 ILE B O 1
ATOM 4641 N N . GLY B 1 228 ? -4.023 20.953 13.953 1 98.06 228 GLY B N 1
ATOM 4642 C CA . GLY B 1 228 ? -2.574 21.031 14.031 1 98.06 228 GLY B CA 1
ATOM 4643 C C . GLY B 1 228 ? -2.076 21.531 15.383 1 98.06 228 GLY B C 1
ATOM 4644 O O . GLY B 1 228 ? -2.613 22.484 15.938 1 98.06 228 GLY B O 1
ATOM 4645 N N . CYS B 1 229 ? -1.057 20.859 15.898 1 97.75 229 CYS B N 1
ATOM 4646 C CA . CYS B 1 229 ? -0.536 21.188 17.219 1 97.75 229 CYS B CA 1
ATOM 4647 C C . CYS B 1 229 ? 0.982 21.328 17.188 1 97.75 229 CYS B C 1
ATOM 4649 O O . CYS B 1 229 ? 1.658 20.625 16.438 1 97.75 229 CYS B O 1
ATOM 4651 N N . LEU B 1 230 ? 1.488 22.234 17.938 1 96.38 230 LEU B N 1
ATOM 4652 C CA . LEU B 1 230 ? 2.904 22.312 18.281 1 96.38 230 LEU B CA 1
ATOM 4653 C C . LEU B 1 230 ? 3.121 21.984 19.75 1 96.38 230 LEU B C 1
ATOM 4655 O O . LEU B 1 230 ? 2.59 22.672 20.625 1 96.38 230 LEU B O 1
ATOM 4659 N N . ASP B 1 231 ? 3.848 20.922 19.969 1 93.88 231 ASP B N 1
ATOM 4660 C CA . ASP B 1 231 ? 4.047 20.422 21.328 1 93.88 231 ASP B CA 1
ATOM 4661 C C . ASP B 1 231 ? 2.713 20.266 22.062 1 93.88 231 ASP B C 1
ATOM 4663 O O . ASP B 1 231 ? 2.57 20.703 23.203 1 93.88 231 ASP B O 1
ATOM 4667 N N . GLY B 1 232 ? 1.759 19.812 21.312 1 94.19 232 GLY B N 1
ATOM 4668 C CA . GLY B 1 232 ? 0.476 19.469 21.906 1 94.19 232 GLY B CA 1
ATOM 4669 C C . GLY B 1 232 ? -0.495 20.625 21.938 1 94.19 232 GLY B C 1
ATOM 4670 O O . GLY B 1 232 ? -1.683 20.453 22.219 1 94.19 232 GLY B O 1
ATOM 4671 N N . LYS B 1 233 ? -0.046 21.828 21.672 1 95.75 233 LYS B N 1
ATOM 4672 C CA . LYS B 1 233 ? -0.906 23 21.703 1 95.75 233 LYS B CA 1
ATOM 4673 C C . LYS B 1 233 ? -1.529 23.266 20.344 1 95.75 233 LYS B C 1
ATOM 4675 O O . LYS B 1 233 ? -0.816 23.469 19.359 1 95.75 233 LYS B O 1
ATOM 4680 N N . PRO B 1 234 ? -2.873 23.328 20.297 1 97.5 234 PRO B N 1
ATOM 4681 C CA . PRO B 1 234 ? -3.543 23.562 19.016 1 97.5 234 PRO B CA 1
ATOM 4682 C C . PRO B 1 234 ? -3.26 24.953 18.438 1 97.5 234 PRO B C 1
ATOM 4684 O O . PRO B 1 234 ? -3.203 25.938 19.188 1 97.5 234 PRO B O 1
ATOM 4687 N N . PHE B 1 235 ? -3.039 25.047 17.125 1 97.25 235 PHE B N 1
ATOM 4688 C CA . PHE B 1 235 ? -2.82 26.375 16.547 1 97.25 235 PHE B CA 1
ATOM 4689 C C . PHE B 1 235 ? -3.471 26.469 15.172 1 97.25 235 PHE B C 1
ATOM 4691 O O . PHE B 1 235 ? -3.58 27.547 14.602 1 97.25 235 PHE B O 1
ATOM 4698 N N . ALA B 1 236 ? -3.926 25.328 14.594 1 97.81 236 ALA B N 1
ATOM 4699 C CA . ALA B 1 236 ? -4.426 25.328 13.219 1 97.81 236 ALA B CA 1
ATOM 4700 C C . ALA B 1 236 ? -5.523 24.281 13.039 1 97.81 236 ALA B C 1
ATOM 4702 O O . ALA B 1 236 ? -5.652 23.359 13.844 1 97.81 236 ALA B O 1
ATOM 4703 N N . TYR B 1 237 ? -6.348 24.531 12.031 1 98.19 237 TYR B N 1
ATOM 4704 C CA . TYR B 1 237 ? -7.363 23.594 11.562 1 98.19 237 TYR B CA 1
ATOM 4705 C C . TYR B 1 237 ? -7.148 23.25 10.094 1 98.19 237 TYR B C 1
ATOM 4707 O O . TYR B 1 237 ? -6.922 24.125 9.266 1 98.19 237 TYR B O 1
ATOM 4715 N N . PHE B 1 238 ? -7.117 21.922 9.773 1 98.25 238 PHE B N 1
ATOM 4716 C CA . PHE B 1 238 ? -6.988 21.422 8.414 1 98.25 238 PHE B CA 1
ATOM 4717 C C . PHE B 1 238 ? -8.18 20.562 8.039 1 98.25 238 PHE B C 1
ATOM 4719 O O . PHE B 1 238 ? -8.695 19.797 8.875 1 98.25 238 PHE B O 1
ATOM 4726 N N . GLU B 1 239 ? -8.625 20.641 6.832 1 97.94 239 GLU B N 1
ATOM 4727 C CA . GLU B 1 239 ? -9.57 19.688 6.246 1 97.94 239 GLU B CA 1
ATOM 4728 C C . GLU B 1 239 ? -8.93 18.922 5.086 1 97.94 239 GLU B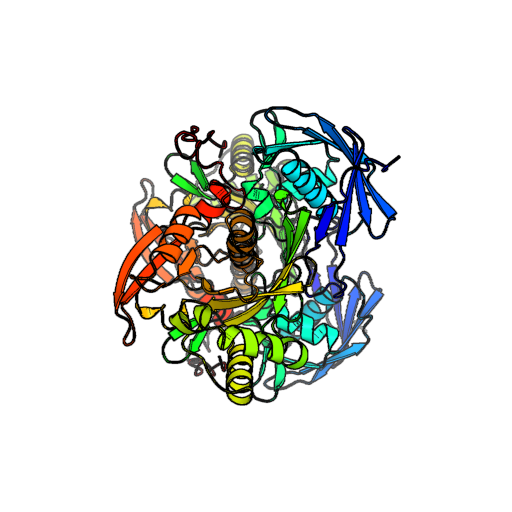 C 1
ATOM 4730 O O . GLU B 1 239 ? -8.836 19.438 3.973 1 97.94 239 GLU B O 1
ATOM 4735 N N . VAL B 1 240 ? -8.523 17.734 5.387 1 97.94 240 VAL B N 1
ATOM 4736 C CA . VAL B 1 240 ? -7.98 16.875 4.344 1 97.94 240 VAL B CA 1
ATOM 4737 C C . VAL B 1 240 ? -9.117 16.125 3.652 1 97.94 240 VAL B C 1
ATOM 4739 O O . VAL B 1 240 ? -10.016 15.594 4.312 1 97.94 240 VAL B O 1
ATOM 4742 N N . TYR B 1 241 ? -9.109 16.141 2.355 1 97.88 241 TYR B N 1
ATOM 4743 C CA . TYR B 1 241 ? -10.234 15.516 1.686 1 97.88 241 TYR B CA 1
ATOM 4744 C C . TYR B 1 241 ? -9.773 14.688 0.492 1 97.88 241 TYR B C 1
ATOM 4746 O O . TYR B 1 241 ? -8.648 14.859 0.009 1 97.88 241 TYR B O 1
ATOM 4754 N N . TRP B 1 242 ? -10.609 13.727 0.057 1 97.5 242 TRP B N 1
ATOM 4755 C CA . TRP B 1 242 ? -10.469 13.031 -1.219 1 97.5 242 TRP B CA 1
ATOM 4756 C C . TRP B 1 242 ? -10.984 13.891 -2.367 1 97.5 242 TRP B C 1
ATOM 4758 O O . TRP B 1 242 ? -12.172 14.234 -2.406 1 97.5 242 TRP B O 1
ATOM 4768 N N . ALA B 1 243 ? -10.172 14.227 -3.322 1 98 243 ALA B N 1
ATOM 4769 C CA . ALA B 1 243 ? -10.484 15.211 -4.355 1 98 243 ALA B CA 1
ATOM 4770 C C . ALA B 1 243 ? -11.602 14.711 -5.262 1 98 243 ALA B C 1
ATOM 4772 O O . ALA B 1 243 ? -12.445 15.5 -5.711 1 98 243 ALA B O 1
ATOM 4773 N N . LYS B 1 244 ? -11.555 13.469 -5.535 1 96.94 244 LYS B N 1
ATOM 4774 C CA . LYS B 1 244 ? -12.531 12.906 -6.473 1 96.94 244 LYS B CA 1
ATOM 4775 C C . LYS B 1 244 ? -13.953 13.125 -5.98 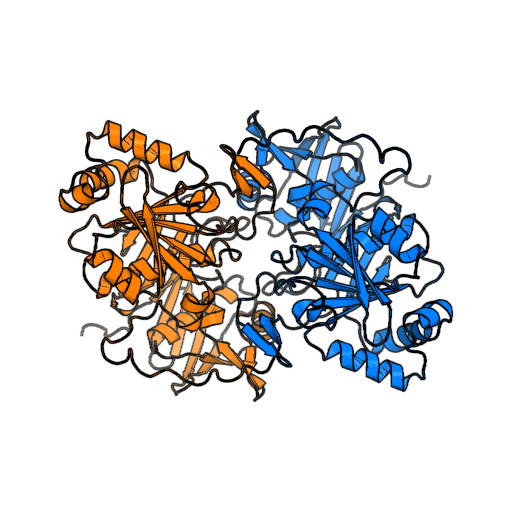1 96.94 244 LYS B C 1
ATOM 4777 O O . LYS B 1 244 ? -14.867 13.367 -6.781 1 96.94 244 LYS B O 1
ATOM 4782 N N . GLU B 1 245 ? -14.203 13.062 -4.695 1 96.12 245 GLU B N 1
ATOM 4783 C CA . GLU B 1 245 ? -15.523 13.234 -4.09 1 96.12 245 GLU B CA 1
ATOM 4784 C C . GLU B 1 245 ? -15.789 14.695 -3.754 1 96.12 245 GLU B C 1
ATOM 4786 O O . GLU B 1 245 ? -16.906 15.047 -3.35 1 96.12 245 GLU B O 1
ATOM 4791 N N . ASN B 1 246 ? -14.828 15.461 -3.875 1 95.69 246 ASN B N 1
ATOM 4792 C CA . ASN B 1 246 ? -14.914 16.875 -3.539 1 95.69 246 ASN B CA 1
ATOM 4793 C C . ASN B 1 246 ? -15.352 17.703 -4.738 1 95.69 246 ASN B C 1
ATOM 4795 O O . ASN B 1 246 ? -15.281 17.25 -5.879 1 95.69 246 ASN B O 1
ATOM 4799 N N . ARG B 1 247 ? -15.758 18.938 -4.465 1 93.75 247 ARG B N 1
ATOM 4800 C CA . ARG B 1 247 ? -16.266 19.828 -5.5 1 93.75 247 ARG B CA 1
ATOM 4801 C C . ARG B 1 247 ? -15.203 20.109 -6.551 1 93.75 247 ARG B C 1
ATOM 4803 O O . ARG B 1 247 ? -15.531 20.484 -7.684 1 93.75 247 ARG B O 1
ATOM 4810 N N . ILE B 1 248 ? -13.938 19.969 -6.23 1 96.06 248 ILE B N 1
ATOM 4811 C CA . ILE B 1 248 ? -12.859 20.266 -7.164 1 96.06 248 ILE B CA 1
ATOM 4812 C C . ILE B 1 248 ? -12.773 19.156 -8.219 1 96.06 248 ILE B C 1
ATOM 4814 O O . ILE B 1 248 ? -12.242 19.375 -9.312 1 96.06 248 ILE B O 1
ATOM 4818 N N . GLY B 1 249 ? -13.258 17.953 -7.945 1 94.94 249 GLY B N 1
ATOM 4819 C CA . GLY B 1 249 ? -13.109 16.75 -8.75 1 94.94 249 GLY B CA 1
ATOM 4820 C C . GLY B 1 249 ? -13.445 16.953 -10.211 1 94.94 249 GLY B C 1
ATOM 4821 O O . GLY B 1 249 ? -12.617 16.703 -11.086 1 94.94 249 GLY B O 1
ATOM 4822 N N . PRO B 1 250 ? -14.586 17.625 -10.516 1 93.56 250 PRO B N 1
ATOM 4823 C CA . PRO B 1 250 ? -15.047 17.766 -11.898 1 93.56 250 PRO B CA 1
ATOM 4824 C C . PRO B 1 250 ? -14.211 18.75 -12.703 1 93.56 250 PRO B C 1
ATOM 4826 O O . PRO B 1 250 ? -14.359 18.844 -13.93 1 93.56 250 PRO B O 1
ATOM 4829 N N . TYR B 1 251 ? -13.344 19.406 -12.133 1 94.75 251 TYR B N 1
ATOM 4830 C CA . TYR B 1 251 ? -12.695 20.516 -12.812 1 94.75 251 TYR B CA 1
ATOM 4831 C C . TYR B 1 251 ? -11.32 20.109 -13.336 1 94.75 251 TYR B C 1
ATOM 4833 O O . TYR B 1 251 ? -10.602 20.922 -13.922 1 94.75 251 TYR B O 1
ATOM 4841 N N . TYR B 1 252 ? -10.906 18.891 -13.195 1 95 252 TYR B N 1
ATOM 4842 C CA . TYR B 1 252 ? -9.695 18.344 -13.789 1 95 252 TYR B CA 1
ATOM 4843 C C . TYR B 1 252 ? -9.781 16.828 -13.883 1 95 252 TYR B C 1
ATOM 4845 O O . TYR B 1 252 ? -10.773 16.219 -13.469 1 95 252 TYR B O 1
ATOM 4853 N N . ASP B 1 253 ? -8.828 16.203 -14.562 1 95.12 253 ASP B N 1
ATOM 4854 C CA . ASP B 1 253 ? -8.781 14.75 -14.672 1 95.12 253 ASP B CA 1
ATOM 4855 C C . ASP B 1 253 ? -8.359 14.117 -13.352 1 95.12 253 ASP B C 1
ATOM 4857 O O . ASP B 1 253 ? -7.211 13.695 -13.195 1 95.12 253 ASP B O 1
ATOM 4861 N N . VAL B 1 254 ? -9.305 14 -12.477 1 96.56 254 VAL B N 1
ATOM 4862 C CA . VAL B 1 254 ? -9.055 13.602 -11.094 1 96.56 254 VAL B CA 1
ATOM 4863 C C . VAL B 1 254 ? -8.812 12.102 -11.023 1 96.56 254 VAL B C 1
ATOM 4865 O O . VAL B 1 254 ? -9.484 11.32 -11.711 1 96.56 254 VAL B O 1
ATOM 4868 N N . ASP B 1 255 ? -7.848 11.742 -10.195 1 95.94 255 ASP B N 1
ATOM 4869 C CA . ASP B 1 255 ? -7.543 10.336 -9.961 1 95.94 255 ASP B CA 1
ATOM 4870 C C . ASP B 1 255 ? -8.227 9.828 -8.695 1 95.94 255 ASP B C 1
ATOM 4872 O O . ASP B 1 255 ? -8.641 10.625 -7.848 1 95.94 255 ASP B O 1
ATOM 4876 N N . ASP B 1 256 ? -8.297 8.578 -8.516 1 95.75 256 ASP B N 1
ATOM 4877 C CA . ASP B 1 256 ? -9.008 7.898 -7.438 1 95.75 256 ASP B CA 1
ATOM 4878 C C . ASP B 1 256 ? -8.445 8.289 -6.074 1 95.75 256 ASP B C 1
ATOM 4880 O O . ASP B 1 256 ? -9.164 8.289 -5.074 1 95.75 256 ASP B O 1
ATOM 4884 N N . PHE B 1 257 ? -7.191 8.68 -6.004 1 96.19 257 PHE B N 1
ATOM 4885 C CA . PHE B 1 257 ? -6.574 8.828 -4.691 1 96.19 257 PHE B CA 1
ATOM 4886 C C . PHE B 1 257 ? -5.93 10.203 -4.543 1 96.19 257 PHE B C 1
ATOM 4888 O O . PHE B 1 257 ? -5.051 10.391 -3.703 1 96.19 257 PHE B O 1
ATOM 4895 N N . ASP B 1 258 ? -6.336 11.141 -5.434 1 98.25 258 ASP B N 1
ATOM 4896 C CA . ASP B 1 258 ? -5.922 12.523 -5.234 1 98.25 258 ASP B CA 1
ATOM 4897 C C . ASP B 1 258 ? -6.457 13.078 -3.914 1 98.25 258 ASP B C 1
ATOM 4899 O O . ASP B 1 258 ? -7.602 12.805 -3.543 1 98.25 258 ASP B O 1
ATOM 4903 N N . ARG B 1 259 ? -5.605 13.836 -3.236 1 98.31 259 ARG B N 1
ATOM 4904 C CA . ARG B 1 259 ? -5.977 14.453 -1.969 1 98.31 259 ARG B CA 1
ATOM 4905 C C . ARG B 1 259 ? -5.945 15.969 -2.072 1 98.31 259 ARG B C 1
ATOM 4907 O O . ARG B 1 259 ? -5.23 16.531 -2.906 1 98.31 259 ARG B O 1
ATOM 4914 N N . GLY B 1 260 ? -6.734 16.578 -1.256 1 98.44 260 GLY B N 1
ATOM 4915 C CA . GLY B 1 260 ? -6.695 18.016 -1.098 1 98.44 260 GLY B CA 1
ATOM 4916 C C . GLY B 1 260 ? -6.84 18.469 0.344 1 98.44 260 GLY B C 1
ATOM 4917 O O . GLY B 1 260 ? -6.859 17.641 1.258 1 98.44 260 GLY B O 1
ATOM 4918 N N . TRP B 1 261 ? -6.844 19.781 0.499 1 97.75 261 TRP B N 1
ATOM 4919 C CA . TRP B 1 261 ? -6.84 20.297 1.867 1 97.75 261 TRP B CA 1
ATOM 4920 C C . TRP B 1 261 ? -7.281 21.75 1.908 1 97.75 261 TRP B C 1
ATOM 4922 O O . TRP B 1 261 ? -7.109 22.484 0.933 1 97.75 261 TRP B O 1
ATOM 4932 N N . HIS B 1 262 ? -7.918 22.141 2.965 1 96.69 262 HIS B N 1
ATOM 4933 C CA . HIS B 1 262 ? -8.125 23.516 3.41 1 96.69 262 HIS B CA 1
ATOM 4934 C C . HIS B 1 262 ? -7.395 23.781 4.719 1 96.69 262 HIS B C 1
ATOM 4936 O O . HIS B 1 262 ? -7.125 22.859 5.488 1 96.69 262 HIS B O 1
ATOM 4942 N N . VAL B 1 263 ? -7.094 25.047 4.879 1 95.94 263 VAL B N 1
ATOM 4943 C CA . VAL B 1 263 ? -6.281 25.328 6.059 1 95.94 263 VAL B CA 1
ATOM 4944 C C . VAL B 1 263 ? -6.68 26.688 6.645 1 95.94 263 VAL B C 1
ATOM 4946 O O . VAL B 1 263 ? -6.984 27.625 5.906 1 95.94 263 VAL B O 1
ATOM 4949 N N . LEU B 1 264 ? -6.715 26.734 7.945 1 94.88 264 LEU B N 1
ATOM 4950 C CA . LEU B 1 264 ? -6.664 28 8.656 1 94.88 264 LEU B CA 1
ATOM 4951 C C . LEU B 1 264 ? -5.668 27.953 9.805 1 94.88 264 LEU B C 1
ATOM 4953 O O . LEU B 1 264 ? -5.543 26.922 10.477 1 94.88 264 LEU B O 1
ATOM 4957 N N . ILE B 1 265 ? -4.926 29 9.93 1 94.38 265 ILE B N 1
ATOM 4958 C CA . ILE B 1 265 ? -4.043 29.188 11.078 1 94.38 265 ILE B CA 1
ATOM 4959 C C . ILE B 1 265 ? -4.723 30.078 12.109 1 94.38 265 ILE B C 1
ATOM 4961 O O . ILE B 1 265 ? -5.012 31.25 11.836 1 94.38 265 ILE B O 1
ATOM 4965 N N . GLY B 1 266 ? -4.973 29.516 13.258 1 92.81 266 GLY B N 1
ATOM 4966 C CA . GLY B 1 266 ? -5.699 30.234 14.297 1 92.81 266 GLY B CA 1
ATOM 4967 C C . GLY B 1 266 ? -4.809 31.109 15.148 1 92.81 266 GLY B C 1
ATOM 4968 O O . GLY B 1 266 ? -5.145 32.281 15.414 1 92.81 266 GLY B O 1
ATOM 4969 N N . ASP B 1 267 ? -3.783 30.562 15.609 1 86.81 267 ASP B N 1
ATOM 4970 C CA . ASP B 1 267 ? -2.867 31.297 16.469 1 86.81 267 ASP B CA 1
ATOM 4971 C C . ASP B 1 267 ? -1.977 32.219 15.648 1 86.81 267 ASP B C 1
ATOM 4973 O O . ASP B 1 267 ? -1.073 31.766 14.945 1 86.81 267 ASP B O 1
ATOM 4977 N N . GLY B 1 268 ? -2.168 33.469 15.836 1 85.38 268 GLY B N 1
ATOM 4978 C CA . GLY B 1 268 ? -1.446 34.5 15.078 1 85.38 268 GLY B CA 1
ATOM 4979 C C . GLY B 1 268 ? 0.035 34.531 15.406 1 85.38 268 GLY B C 1
ATOM 4980 O O . GLY B 1 268 ? 0.824 35.094 14.648 1 85.38 268 GLY B O 1
ATOM 4981 N N . GLU B 1 269 ? 0.4 33.906 16.484 1 87.88 269 GLU B N 1
ATOM 4982 C CA . GLU B 1 269 ? 1.806 33.875 16.875 1 87.88 269 GLU B CA 1
ATOM 4983 C C . GLU B 1 269 ? 2.582 32.812 16.125 1 87.88 269 GLU B C 1
ATOM 4985 O O . GLU B 1 269 ? 3.814 32.844 16.109 1 87.88 269 GLU B O 1
ATOM 4990 N N . ILE B 1 270 ? 1.895 31.906 15.617 1 90.62 270 ILE B N 1
ATOM 4991 C CA . ILE B 1 270 ? 2.504 30.812 14.867 1 90.62 270 ILE B CA 1
ATOM 4992 C C . ILE B 1 270 ? 2.42 31.109 13.367 1 90.62 270 ILE B C 1
ATOM 4994 O O . ILE B 1 270 ? 1.676 30.453 12.641 1 90.62 270 ILE B O 1
ATOM 4998 N N . ARG B 1 271 ? 3.152 32.188 13.047 1 85.75 271 ARG B N 1
ATOM 4999 C CA . ARG B 1 271 ? 3.232 32.625 11.664 1 85.75 271 ARG B CA 1
ATOM 5000 C C . ARG B 1 271 ? 4.676 32.906 11.258 1 85.75 271 ARG B C 1
ATOM 5002 O O . ARG B 1 271 ? 5.551 33.031 12.117 1 85.75 271 ARG B O 1
ATOM 5009 N N . GLY B 1 272 ? 4.902 32.906 9.938 1 87.88 272 GLY B N 1
ATOM 5010 C CA . GLY B 1 272 ? 6.242 33.156 9.43 1 87.88 272 GLY B CA 1
ATOM 5011 C C . GLY B 1 272 ? 6.875 31.969 8.766 1 87.88 272 GLY B C 1
ATOM 5012 O O . GLY B 1 272 ? 6.328 30.859 8.812 1 87.88 272 GLY B O 1
ATOM 5013 N N . LYS B 1 273 ? 7.988 32.156 8.227 1 89.62 273 LYS B N 1
ATOM 5014 C CA . LYS B 1 273 ? 8.68 31.188 7.387 1 89.62 273 LYS B CA 1
ATOM 5015 C C . LYS B 1 273 ? 9.016 29.922 8.172 1 89.62 273 LYS B C 1
ATOM 5017 O O . LYS B 1 273 ? 8.867 28.812 7.66 1 89.62 273 LYS B O 1
ATOM 5022 N N . ALA B 1 274 ? 9.461 30.125 9.391 1 92.44 274 ALA B N 1
ATOM 5023 C CA . ALA B 1 274 ? 9.898 29 10.203 1 92.44 274 ALA B CA 1
ATOM 5024 C C . ALA B 1 274 ? 8.742 28.031 10.469 1 92.44 274 ALA B C 1
ATOM 5026 O O . ALA B 1 274 ? 8.93 26.812 10.484 1 92.44 274 ALA B O 1
ATOM 5027 N N . TYR B 1 275 ? 7.543 28.609 10.641 1 94.75 275 TYR B N 1
ATOM 5028 C CA . TYR B 1 275 ? 6.391 27.781 10.992 1 94.75 275 TYR B CA 1
ATOM 5029 C C . TYR B 1 275 ? 5.746 27.188 9.742 1 94.75 275 TYR B C 1
ATOM 5031 O O . TYR B 1 275 ? 5.375 26 9.734 1 94.75 275 TYR B O 1
ATOM 5039 N N . ILE B 1 276 ? 5.645 27.938 8.695 1 94.56 276 ILE B N 1
ATOM 5040 C CA . ILE B 1 276 ? 4.992 27.438 7.496 1 94.56 276 ILE B CA 1
ATOM 5041 C C . ILE B 1 276 ? 5.832 26.312 6.895 1 94.56 276 ILE B C 1
ATOM 5043 O O . ILE B 1 276 ? 5.289 25.344 6.355 1 94.56 276 ILE B O 1
ATOM 5047 N N . SER B 1 277 ? 7.164 26.438 6.977 1 94.5 277 SER B N 1
ATOM 5048 C CA . SER B 1 277 ? 8.047 25.391 6.457 1 94.5 277 SER B CA 1
ATOM 5049 C C . SER B 1 277 ? 7.996 24.141 7.32 1 94.5 277 SER B C 1
ATOM 5051 O O . SER B 1 277 ? 8.492 23.094 6.922 1 94.5 277 SER B O 1
ATOM 5053 N N . ALA B 1 278 ? 7.355 24.219 8.461 1 95.19 278 ALA B N 1
ATOM 5054 C CA . ALA B 1 278 ? 7.184 23.062 9.344 1 95.19 278 ALA B CA 1
ATOM 5055 C C . ALA B 1 278 ? 5.855 22.359 9.078 1 95.19 278 ALA B C 1
ATOM 5057 O O . ALA B 1 278 ? 5.836 21.188 8.703 1 95.19 278 ALA B O 1
ATOM 5058 N N . TRP B 1 279 ? 4.793 23.125 9.164 1 96.56 279 TRP B N 1
ATOM 5059 C CA . TRP B 1 279 ? 3.498 22.453 9.188 1 96.56 279 TRP B CA 1
ATOM 5060 C C . TRP B 1 279 ? 3.018 22.141 7.781 1 96.56 279 TRP B C 1
ATOM 5062 O O . TRP B 1 279 ? 2.371 21.109 7.555 1 96.56 279 TRP B O 1
ATOM 5072 N N . LEU B 1 280 ? 3.297 22.969 6.742 1 96.94 280 LEU B N 1
ATOM 5073 C CA . LEU B 1 280 ? 2.76 22.734 5.406 1 96.94 280 LEU B CA 1
ATOM 5074 C C . LEU B 1 280 ? 3.352 21.469 4.793 1 96.94 280 LEU B C 1
ATOM 5076 O O . LEU B 1 280 ? 2.615 20.562 4.395 1 96.94 280 LEU B O 1
ATOM 5080 N N . PRO B 1 281 ? 4.68 21.297 4.777 1 97.06 281 PRO B N 1
ATOM 5081 C CA . PRO B 1 281 ? 5.219 20.031 4.254 1 97.06 281 PRO B CA 1
ATOM 5082 C C . PRO B 1 281 ? 4.812 18.828 5.086 1 97.06 281 PRO B C 1
ATOM 5084 O O . PRO B 1 281 ? 4.656 17.719 4.547 1 97.06 281 PRO B O 1
ATOM 5087 N N . SER B 1 282 ? 4.641 19.031 6.375 1 97.44 282 SER B N 1
ATOM 5088 C CA . SER B 1 282 ? 4.176 17.938 7.223 1 97.44 282 SER B CA 1
ATOM 5089 C C . SER B 1 282 ? 2.77 17.5 6.84 1 97.44 282 SER B C 1
ATOM 5091 O O . SER B 1 282 ? 2.471 16.312 6.816 1 97.44 282 SER B O 1
ATOM 5093 N N . LEU B 1 283 ? 1.939 18.469 6.562 1 98.12 283 LEU B N 1
ATOM 5094 C CA . LEU B 1 283 ? 0.586 18.156 6.109 1 98.12 283 LEU B CA 1
ATOM 5095 C C . LEU B 1 283 ? 0.612 17.391 4.793 1 98.12 283 LEU B C 1
ATOM 5097 O O . LEU B 1 283 ? -0.114 16.406 4.633 1 98.12 283 LEU B O 1
ATOM 5101 N N . MET B 1 284 ? 1.454 17.797 3.863 1 98.19 284 MET B N 1
ATOM 5102 C CA . MET B 1 284 ? 1.62 17.078 2.605 1 98.19 284 MET B CA 1
ATOM 5103 C C . MET B 1 284 ? 2.137 15.672 2.855 1 98.19 284 MET B C 1
ATOM 5105 O O . MET B 1 284 ? 1.616 14.703 2.291 1 98.19 284 MET B O 1
ATOM 5109 N N . HIS B 1 285 ? 3.158 15.594 3.701 1 97.38 285 HIS B N 1
ATOM 5110 C CA . HIS B 1 285 ? 3.762 14.305 4.031 1 97.38 285 HIS B CA 1
ATOM 5111 C C . HIS B 1 285 ? 2.723 13.336 4.582 1 97.38 285 HIS B C 1
ATOM 5113 O O . HIS B 1 285 ? 2.672 12.172 4.172 1 97.38 285 HIS B O 1
ATOM 5119 N N . TYR B 1 286 ? 1.887 13.789 5.461 1 96.44 286 TYR B N 1
ATOM 5120 C CA . TYR B 1 286 ? 0.828 12.961 6.02 1 96.44 286 TYR B CA 1
ATOM 5121 C C . TYR B 1 286 ? -0.047 12.375 4.918 1 96.44 286 TYR B C 1
ATOM 5123 O O . TYR B 1 286 ? -0.325 11.172 4.902 1 96.44 286 TYR B O 1
ATOM 5131 N N . MET B 1 287 ? -0.461 13.227 4.004 1 96.56 287 MET B N 1
ATOM 5132 C CA . MET B 1 287 ? -1.369 12.781 2.955 1 96.56 287 MET B CA 1
ATOM 5133 C C . MET B 1 287 ? -0.707 11.719 2.084 1 96.56 287 MET B C 1
ATOM 5135 O O . MET B 1 287 ? -1.348 10.734 1.695 1 96.56 287 MET B O 1
ATOM 5139 N N . PHE B 1 288 ? 0.573 11.883 1.778 1 95.94 288 PHE B N 1
ATOM 5140 C CA . PHE B 1 288 ? 1.276 10.898 0.968 1 95.94 288 PHE B CA 1
ATOM 5141 C C . PHE B 1 288 ? 1.482 9.602 1.749 1 95.94 288 PHE B C 1
ATOM 5143 O O . PHE B 1 288 ? 1.485 8.516 1.169 1 95.94 288 PHE B O 1
ATOM 5150 N N . LEU B 1 289 ? 1.627 9.688 3.072 1 93.12 289 LEU B N 1
ATOM 5151 C CA . LEU B 1 289 ? 1.858 8.508 3.893 1 93.12 289 LEU B CA 1
ATOM 5152 C C . LEU B 1 289 ? 0.551 7.773 4.172 1 93.12 289 LEU B C 1
ATOM 5154 O O . LEU B 1 289 ? 0.536 6.547 4.293 1 93.12 289 LEU B O 1
ATOM 5158 N N . ASP B 1 290 ? -0.48 8.5 4.336 1 91.88 290 ASP B N 1
ATOM 5159 C CA . ASP B 1 290 ? -1.771 7.961 4.754 1 91.88 290 ASP B CA 1
ATOM 5160 C C . ASP B 1 290 ? -2.287 6.926 3.758 1 91.88 290 ASP B C 1
ATOM 5162 O O . ASP B 1 290 ? -2.928 5.949 4.145 1 91.88 290 ASP B O 1
ATOM 5166 N N . ASP B 1 291 ? -2.008 7.148 2.516 1 90.94 291 ASP B N 1
ATOM 5167 C CA . ASP B 1 291 ? -2.303 6.191 1.455 1 90.94 291 ASP B CA 1
ATOM 5168 C C . ASP B 1 291 ? -1.23 6.227 0.37 1 90.94 291 ASP B C 1
ATOM 5170 O O . ASP B 1 291 ? -1.09 7.223 -0.34 1 90.94 291 ASP B O 1
ATOM 5174 N N . PRO B 1 292 ? -0.482 5.137 0.253 1 89.56 292 PRO B N 1
ATOM 5175 C CA . PRO B 1 292 ? 0.639 5.148 -0.69 1 89.56 292 PRO B CA 1
ATOM 5176 C C . PRO B 1 292 ? 0.187 5.273 -2.143 1 89.56 292 PRO B C 1
ATOM 5178 O O . PRO B 1 292 ? 1.01 5.512 -3.031 1 89.56 292 PRO B O 1
ATOM 5181 N N . ARG B 1 293 ? -1.104 5.168 -2.434 1 91.25 293 ARG B N 1
ATOM 5182 C CA . ARG B 1 293 ? -1.628 5.301 -3.789 1 91.25 293 ARG B CA 1
ATOM 5183 C C . ARG B 1 293 ? -1.86 6.766 -4.148 1 91.25 293 ARG B C 1
ATOM 5185 O O . ARG B 1 293 ? -2.076 7.098 -5.312 1 91.25 293 ARG B O 1
ATOM 5192 N N . THR B 1 294 ? -1.753 7.66 -3.184 1 95.38 294 THR B N 1
ATOM 5193 C CA . THR B 1 294 ? -1.813 9.094 -3.469 1 95.38 294 THR B CA 1
ATOM 5194 C C . THR B 1 294 ? -0.561 9.547 -4.211 1 95.38 294 THR B C 1
ATOM 5196 O O . THR B 1 294 ? 0.546 9.477 -3.67 1 95.38 294 THR B O 1
ATOM 5199 N N . GLN B 1 295 ? -0.774 10.055 -5.426 1 96.44 295 GLN B N 1
ATOM 5200 C CA . GLN B 1 295 ? 0.357 10.492 -6.234 1 96.44 295 GLN B CA 1
ATOM 5201 C C . GLN B 1 295 ? 0.344 12.008 -6.43 1 96.44 295 GLN B C 1
ATOM 5203 O O . GLN B 1 295 ? 1.34 12.594 -6.859 1 96.44 295 GLN B O 1
ATOM 5208 N N . ARG B 1 296 ? -0.857 12.602 -6.043 1 98.31 296 ARG B N 1
ATOM 5209 C CA . ARG B 1 296 ? -1.022 14.039 -6.234 1 98.31 296 ARG B CA 1
ATOM 5210 C C . ARG B 1 296 ? -1.804 14.664 -5.078 1 98.31 296 ARG B C 1
ATOM 5212 O O . ARG B 1 296 ? -2.771 14.07 -4.594 1 98.31 296 ARG B O 1
ATOM 5219 N N . ILE B 1 297 ? -1.351 15.789 -4.695 1 98.75 297 ILE B N 1
ATOM 5220 C CA . ILE B 1 297 ? -2.1 16.656 -3.789 1 98.75 297 ILE B CA 1
ATOM 5221 C C . ILE B 1 297 ? -2.51 17.938 -4.512 1 98.75 297 ILE B C 1
ATOM 5223 O O . ILE B 1 297 ? -1.689 18.562 -5.184 1 98.75 297 ILE B O 1
ATOM 5227 N N . VAL B 1 298 ? -3.781 18.312 -4.359 1 98.69 298 VAL B N 1
ATOM 5228 C CA . VAL B 1 298 ? -4.289 19.453 -5.121 1 98.69 298 VAL B CA 1
ATOM 5229 C C . VAL B 1 298 ? -4.875 20.5 -4.172 1 98.69 298 VAL B C 1
ATOM 5231 O O . VAL B 1 298 ? -5.113 20.203 -2.998 1 98.69 298 VAL B O 1
ATOM 5234 N N . GLY B 1 299 ? -5 21.688 -4.621 1 97.31 299 GLY B N 1
ATOM 5235 C CA . GLY B 1 299 ? -5.652 22.812 -3.957 1 97.31 299 GLY B CA 1
ATOM 5236 C C . GLY B 1 299 ? -6.328 23.766 -4.922 1 97.31 299 GLY B C 1
ATOM 5237 O O . GLY B 1 299 ? -6.098 23.703 -6.129 1 97.31 299 GLY B O 1
ATOM 5238 N N . GLU B 1 300 ? -7.172 24.594 -4.398 1 96.31 300 GLU B N 1
ATOM 5239 C CA . GLU B 1 300 ? -7.926 25.547 -5.215 1 96.31 300 GLU B CA 1
ATOM 5240 C C . GLU B 1 300 ? -8.047 26.906 -4.512 1 96.31 300 GLU B C 1
ATOM 5242 O O . GLU B 1 300 ? -9.148 27.438 -4.367 1 96.31 300 GLU B O 1
ATOM 5247 N N . PRO B 1 301 ? -6.961 27.484 -4.188 1 95.44 301 PRO B N 1
ATOM 5248 C CA . PRO B 1 301 ? -7.055 28.828 -3.609 1 95.44 301 PRO B CA 1
ATOM 5249 C C . PRO B 1 301 ? -7.73 29.828 -4.543 1 95.44 301 PRO B C 1
ATOM 5251 O O . PRO B 1 301 ? -7.703 29.656 -5.766 1 95.44 301 PRO B O 1
ATOM 5254 N N . ARG B 1 302 ? -8.297 30.812 -3.855 1 94.12 302 ARG B N 1
ATOM 5255 C CA . ARG B 1 302 ? -8.758 31.938 -4.66 1 94.12 302 ARG B CA 1
ATOM 5256 C C . ARG B 1 302 ? -7.613 32.562 -5.461 1 94.12 302 ARG B C 1
ATOM 5258 O O . ARG B 1 302 ? -6.504 32.688 -4.945 1 94.12 302 ARG B O 1
ATOM 5265 N N . ILE B 1 303 ? -7.934 32.906 -6.668 1 92.62 303 ILE B N 1
ATOM 5266 C CA . ILE B 1 303 ? -6.891 33.375 -7.586 1 92.62 303 ILE B CA 1
ATOM 5267 C C . ILE B 1 303 ? -6.281 34.656 -7.078 1 92.62 303 ILE B C 1
ATOM 5269 O O . ILE B 1 303 ? -5.121 34.969 -7.367 1 92.62 303 ILE B O 1
ATOM 5273 N N . ASP B 1 304 ? -7.031 35.438 -6.262 1 91.12 304 ASP B N 1
ATOM 5274 C CA . ASP B 1 304 ? -6.547 36.719 -5.781 1 91.12 304 ASP B CA 1
ATOM 5275 C C . ASP B 1 304 ? -5.875 36.594 -4.418 1 91.12 304 ASP B C 1
ATOM 5277 O O . ASP B 1 304 ? -5.457 37.562 -3.826 1 91.12 304 ASP B O 1
ATOM 5281 N N . HIS B 1 305 ? -5.828 35.406 -3.902 1 90.94 305 HIS B N 1
ATOM 5282 C CA . HIS B 1 305 ? -5.066 35.156 -2.686 1 90.94 305 HIS B CA 1
ATOM 5283 C C . HIS B 1 305 ? -3.58 34.969 -2.99 1 90.94 305 HIS B C 1
ATOM 5285 O O . HIS B 1 305 ? -3.027 33.906 -2.83 1 90.94 305 HIS B O 1
ATOM 5291 N N . VAL B 1 306 ? -2.967 36 -3.279 1 90.44 306 VAL B N 1
ATOM 5292 C CA . VAL B 1 306 ? -1.623 36.062 -3.844 1 90.44 306 VAL B CA 1
ATOM 5293 C C . VAL B 1 306 ? -0.62 35.5 -2.852 1 90.44 306 VAL B C 1
ATOM 5295 O O . VAL B 1 306 ? 0.274 34.719 -3.238 1 90.44 306 VAL B O 1
ATOM 5298 N N . GLN B 1 307 ? -0.781 35.844 -1.638 1 87.38 307 GLN B N 1
ATOM 5299 C CA . GLN B 1 307 ? 0.144 35.344 -0.62 1 87.38 307 GLN B CA 1
ATOM 5300 C C . GLN B 1 307 ? 0.104 33.812 -0.527 1 87.38 307 GLN B C 1
ATOM 5302 O O . GLN B 1 307 ? 1.148 33.156 -0.452 1 87.38 307 GLN B O 1
ATOM 5307 N N . GLN B 1 308 ? -1.076 33.25 -0.493 1 90.38 308 GLN B N 1
ATOM 5308 C CA . GLN B 1 308 ? -1.218 31.812 -0.428 1 90.38 308 GLN B CA 1
ATOM 5309 C C . GLN B 1 308 ? -0.606 31.141 -1.656 1 90.38 308 GLN B C 1
ATOM 5311 O O . GLN B 1 308 ? 0.079 30.125 -1.539 1 90.38 308 GLN B O 1
ATOM 5316 N N . ILE B 1 309 ? -0.848 31.672 -2.811 1 92.06 309 ILE B N 1
ATOM 5317 C CA . ILE B 1 309 ? -0.336 31.109 -4.055 1 92.06 309 ILE B CA 1
ATOM 5318 C C . ILE B 1 309 ? 1.19 31.141 -4.051 1 92.06 309 ILE B C 1
ATOM 5320 O O . ILE B 1 309 ? 1.844 30.188 -4.488 1 92.06 309 ILE B O 1
ATOM 5324 N N . ARG B 1 310 ? 1.761 32.156 -3.529 1 91 310 ARG B N 1
ATOM 5325 C CA . ARG B 1 310 ? 3.211 32.281 -3.414 1 91 310 ARG B CA 1
ATOM 5326 C C . ARG B 1 310 ? 3.771 31.203 -2.482 1 91 310 ARG B C 1
ATOM 5328 O O . ARG B 1 310 ? 4.797 30.594 -2.781 1 91 310 ARG B O 1
ATOM 5335 N N . ASN B 1 311 ? 3.127 31.062 -1.353 1 90.69 311 ASN B N 1
ATOM 5336 C CA . ASN B 1 311 ? 3.547 30.031 -0.407 1 90.69 311 ASN B CA 1
ATOM 5337 C C . ASN B 1 311 ? 3.506 28.641 -1.036 1 90.69 311 ASN B C 1
ATOM 5339 O O . ASN B 1 311 ? 4.414 27.844 -0.828 1 90.69 311 ASN B O 1
ATOM 5343 N N . LEU B 1 312 ? 2.473 28.406 -1.784 1 94.69 312 LEU B N 1
ATOM 5344 C CA . LEU B 1 312 ? 2.318 27.125 -2.447 1 94.69 312 LEU B CA 1
ATOM 5345 C C . LEU B 1 312 ? 3.387 26.938 -3.52 1 94.69 312 LEU B C 1
ATOM 5347 O O . LEU B 1 312 ? 3.941 25.844 -3.662 1 94.69 312 LEU B O 1
ATOM 5351 N N . ASP B 1 313 ? 3.646 27.969 -4.191 1 91.5 313 ASP B N 1
ATOM 5352 C CA . ASP B 1 313 ? 4.711 27.938 -5.191 1 91.5 313 ASP B CA 1
ATOM 5353 C C . ASP B 1 313 ? 6.047 27.562 -4.555 1 91.5 313 ASP B C 1
ATOM 5355 O O . ASP B 1 313 ? 6.734 26.656 -5.031 1 91.5 313 ASP B O 1
ATOM 5359 N N . ARG B 1 314 ? 6.332 28.125 -3.496 1 90.44 314 ARG B N 1
ATOM 5360 C CA . ARG B 1 314 ? 7.578 27.875 -2.777 1 90.44 314 ARG B CA 1
ATOM 5361 C C . ARG B 1 314 ? 7.613 26.469 -2.219 1 90.44 314 ARG B C 1
ATOM 5363 O O . ARG B 1 314 ? 8.688 25.891 -2.031 1 90.44 314 ARG B O 1
ATOM 5370 N N . SER B 1 315 ? 6.453 25.953 -2.047 1 93.38 315 SER B N 1
ATOM 5371 C CA . SER B 1 315 ? 6.34 24.625 -1.446 1 93.38 315 SER B CA 1
ATOM 5372 C C . SER B 1 315 ? 6.293 23.547 -2.514 1 93.38 315 SER B C 1
ATOM 5374 O O . SER B 1 315 ? 6.082 22.375 -2.201 1 93.38 315 SER B O 1
ATOM 5376 N N . GLY B 1 316 ? 6.414 23.906 -3.768 1 94.81 316 GLY B N 1
ATOM 5377 C CA . GLY B 1 316 ? 6.582 22.922 -4.82 1 94.81 316 GLY B CA 1
ATOM 5378 C C . GLY B 1 316 ? 5.328 22.703 -5.645 1 94.81 316 GLY B C 1
ATOM 5379 O O . GLY B 1 316 ? 5.348 21.953 -6.625 1 94.81 316 GLY B O 1
ATOM 5380 N N . PHE B 1 317 ? 4.262 23.422 -5.301 1 97.31 317 PHE B N 1
ATOM 5381 C CA . PHE B 1 317 ? 3.027 23.25 -6.059 1 97.31 317 PHE B CA 1
ATOM 5382 C C . PHE B 1 317 ? 3.146 23.906 -7.434 1 97.31 317 PHE B C 1
ATOM 5384 O O . PHE B 1 317 ? 3.652 25.031 -7.555 1 97.31 317 PHE B O 1
ATOM 5391 N N . ALA B 1 318 ? 2.715 23.219 -8.445 1 97 318 ALA B N 1
ATOM 5392 C CA . ALA B 1 318 ? 2.549 23.797 -9.773 1 97 318 ALA B CA 1
ATOM 5393 C C . ALA B 1 318 ? 1.222 24.531 -9.891 1 97 318 ALA B C 1
ATOM 5395 O O . ALA B 1 318 ? 0.2 24.078 -9.375 1 97 318 ALA B O 1
ATOM 5396 N N . LYS B 1 319 ? 1.243 25.641 -10.508 1 95.75 319 LYS B N 1
ATOM 5397 C CA . LYS B 1 319 ? 0.015 26.297 -10.938 1 95.75 319 LYS B CA 1
ATOM 5398 C C . LYS B 1 319 ? -0.496 25.719 -12.25 1 95.75 319 LYS B C 1
ATOM 5400 O O . LYS B 1 319 ? 0.045 26.031 -13.32 1 95.75 319 LYS B O 1
ATOM 5405 N N . VAL B 1 320 ? -1.554 25 -12.211 1 96.56 320 VAL B N 1
ATOM 5406 C CA . VAL B 1 320 ? -1.983 24.203 -13.367 1 96.56 320 VAL B CA 1
ATOM 5407 C C . VAL B 1 320 ? -2.883 25.062 -14.258 1 96.56 320 VAL B C 1
ATOM 5409 O O . VAL B 1 320 ? -2.615 25.203 -15.453 1 96.56 320 VAL B O 1
ATOM 5412 N N . LYS B 1 321 ? -3.969 25.641 -13.734 1 95.56 321 LYS B N 1
ATOM 5413 C CA . LYS B 1 321 ? -4.887 26.484 -14.492 1 95.56 321 LYS B CA 1
ATOM 5414 C C . LYS B 1 321 ? -5.832 27.234 -13.562 1 95.56 321 LYS B C 1
ATOM 5416 O O . LYS B 1 321 ? -6.082 26.812 -12.438 1 95.56 321 LYS B O 1
ATOM 5421 N N . ALA B 1 322 ? -6.289 28.312 -14.109 1 94.75 322 ALA B N 1
ATOM 5422 C CA . ALA B 1 322 ? -7.414 28.984 -13.469 1 94.75 322 ALA B CA 1
ATOM 5423 C C . ALA B 1 322 ? -8.742 28.391 -13.914 1 94.75 322 ALA B C 1
ATOM 5425 O O . ALA B 1 322 ? -8.852 27.859 -15.031 1 94.75 322 ALA B O 1
ATOM 5426 N N . PHE B 1 323 ? -9.703 28.406 -12.992 1 94.88 323 PHE B N 1
ATOM 5427 C CA . PHE B 1 323 ? -11.039 27.938 -13.336 1 94.88 323 PHE B CA 1
ATOM 5428 C C . PHE B 1 323 ? -12.086 28.594 -12.445 1 94.88 323 PHE B C 1
ATOM 5430 O O . PHE B 1 323 ? -11.75 29.25 -11.461 1 94.88 323 PHE B O 1
ATOM 5437 N N . ASP B 1 324 ? -13.375 28.469 -12.805 1 94.06 324 ASP B N 1
ATOM 5438 C CA . ASP B 1 324 ? -14.453 29.156 -12.094 1 94.06 324 ASP B CA 1
ATOM 5439 C C . ASP B 1 324 ? -15.344 28.156 -11.352 1 94.06 324 ASP B C 1
ATOM 5441 O O . ASP B 1 324 ? -16 27.328 -11.984 1 94.06 324 ASP B O 1
ATOM 5445 N N . PHE B 1 325 ? -15.281 28.25 -10.039 1 91.25 325 PHE B N 1
ATOM 5446 C CA . PHE B 1 325 ? -16.391 27.719 -9.266 1 91.25 325 PHE B CA 1
ATOM 5447 C C . PHE B 1 325 ? -17.609 28.625 -9.359 1 91.25 325 PHE B C 1
ATOM 5449 O O . PHE B 1 325 ? -17.5 29.781 -9.789 1 91.25 325 PHE B O 1
ATOM 5456 N N . PRO B 1 326 ? -18.75 28.047 -8.992 1 87.62 326 PRO B N 1
ATOM 5457 C CA . PRO B 1 326 ? -19.906 28.938 -8.938 1 87.62 326 PRO B CA 1
ATOM 5458 C C . PRO B 1 326 ? -19.688 30.141 -8.016 1 87.62 326 PRO B C 1
ATOM 5460 O O . PRO B 1 326 ? -20.141 31.234 -8.305 1 87.62 326 PRO B O 1
ATOM 5463 N N . HIS B 1 327 ? -18.828 30.016 -6.984 1 86.88 327 HIS B N 1
ATOM 5464 C CA . HIS B 1 327 ? -18.734 31.016 -5.934 1 86.88 327 HIS B CA 1
ATOM 5465 C C . HIS B 1 327 ? -17.406 31.75 -5.988 1 86.88 327 HIS B C 1
ATOM 5467 O O . HIS B 1 327 ? -17.203 32.75 -5.305 1 86.88 327 HIS B O 1
ATOM 5473 N N . LYS B 1 328 ? -16.469 31.297 -6.773 1 88.88 328 LYS B N 1
ATOM 5474 C CA . LYS B 1 328 ? -15.164 31.969 -6.836 1 88.88 328 LYS B CA 1
ATOM 5475 C C . LYS B 1 328 ? -14.383 31.547 -8.078 1 88.88 328 LYS B C 1
ATOM 5477 O O . LYS B 1 328 ? -14.633 30.469 -8.633 1 88.88 328 LYS B O 1
ATOM 5482 N N . ARG B 1 329 ? -13.445 32.469 -8.469 1 93.75 329 ARG B N 1
ATOM 5483 C CA . ARG B 1 329 ? -12.383 32.094 -9.383 1 93.75 329 ARG B CA 1
ATOM 5484 C C . ARG B 1 329 ? -11.188 31.531 -8.633 1 93.75 329 ARG B C 1
ATOM 5486 O O . ARG B 1 329 ? -10.719 32.125 -7.66 1 93.75 329 ARG B O 1
ATOM 5493 N N . ALA B 1 330 ? -10.766 30.297 -9.07 1 95.94 330 ALA B N 1
ATOM 5494 C CA . ALA B 1 330 ? -9.742 29.578 -8.305 1 95.94 330 ALA B CA 1
ATOM 5495 C C . ALA B 1 330 ? -8.547 29.219 -9.18 1 95.94 330 ALA B C 1
ATOM 5497 O O . ALA B 1 330 ? -8.648 29.234 -10.414 1 95.94 330 ALA B O 1
ATOM 5498 N N . MET B 1 331 ? -7.406 29.031 -8.57 1 95.81 331 MET B N 1
ATOM 5499 C CA . MET B 1 331 ? -6.219 28.453 -9.188 1 95.81 331 MET B CA 1
ATOM 5500 C C . MET B 1 331 ? -6.062 26.984 -8.789 1 95.81 331 MET B C 1
ATOM 5502 O O . MET B 1 331 ? -5.922 26.672 -7.605 1 95.81 331 MET B O 1
ATOM 5506 N N . LEU B 1 332 ? -6.133 26.094 -9.797 1 97.5 332 LEU B N 1
ATOM 5507 C CA . LEU B 1 332 ? -5.801 24.688 -9.516 1 97.5 332 LEU B CA 1
ATOM 5508 C C . LEU B 1 332 ? -4.301 24.531 -9.312 1 97.5 332 LEU B C 1
ATOM 5510 O O . LEU B 1 332 ? -3.514 24.781 -10.227 1 97.5 332 LEU B O 1
ATOM 5514 N N . VAL B 1 333 ? -3.91 24.172 -8.148 1 97.94 333 VAL B N 1
ATOM 5515 C CA . VAL B 1 333 ? -2.508 23.891 -7.859 1 97.94 333 VAL B CA 1
ATOM 5516 C C . VAL B 1 333 ? -2.322 22.406 -7.586 1 97.94 333 VAL B C 1
ATOM 5518 O O . VAL B 1 333 ? -3.254 21.734 -7.145 1 97.94 333 VAL B O 1
ATOM 5521 N N . MET B 1 334 ? -1.092 21.875 -7.914 1 98.44 334 MET B N 1
ATOM 5522 C CA . MET B 1 334 ? -0.857 20.438 -7.828 1 98.44 334 MET B CA 1
ATOM 5523 C C . MET B 1 334 ? 0.572 20.141 -7.387 1 98.44 334 MET B C 1
ATOM 5525 O O . MET B 1 334 ? 1.518 20.75 -7.879 1 98.44 334 MET B O 1
ATOM 5529 N N . LEU B 1 335 ? 0.722 19.312 -6.434 1 98.5 335 LEU B N 1
ATOM 5530 C CA . LEU B 1 335 ? 2.01 18.797 -5.973 1 98.5 335 LEU B CA 1
ATOM 5531 C C . LEU B 1 335 ? 2.133 17.312 -6.234 1 98.5 335 LEU B C 1
ATOM 5533 O O . LEU B 1 335 ? 1.341 16.516 -5.715 1 98.5 335 LEU B O 1
ATOM 5537 N N . LEU B 1 336 ? 3.09 16.891 -7.008 1 97.62 336 LEU B N 1
ATOM 5538 C CA . LEU B 1 336 ? 3.312 15.477 -7.316 1 97.62 336 LEU B CA 1
ATOM 5539 C C . LEU B 1 336 ? 4.09 14.789 -6.195 1 97.62 336 LEU B C 1
ATOM 5541 O O . LEU B 1 336 ? 5.023 15.375 -5.637 1 97.62 336 LEU B O 1
ATOM 5545 N N . ARG B 1 337 ? 3.719 13.562 -5.906 1 97.5 337 ARG B N 1
ATOM 5546 C CA . ARG B 1 337 ? 4.496 12.711 -5.012 1 97.5 337 ARG B CA 1
ATOM 5547 C C . ARG B 1 337 ? 5.965 12.68 -5.426 1 97.5 337 ARG B C 1
ATOM 5549 O O . ARG B 1 337 ? 6.855 12.836 -4.59 1 97.5 337 ARG B O 1
ATOM 5556 N N . GLU B 1 338 ? 6.27 12.492 -6.699 1 94.94 338 GLU B N 1
ATOM 5557 C CA . GLU B 1 338 ? 7.621 12.422 -7.242 1 94.94 338 GLU B CA 1
ATOM 5558 C C . GLU B 1 338 ? 8.422 13.68 -6.895 1 94.94 338 GLU B C 1
ATOM 5560 O O . GLU B 1 338 ? 9.594 13.586 -6.527 1 94.94 338 GLU B O 1
ATOM 5565 N N . ARG B 1 339 ? 7.781 14.773 -6.973 1 95.19 339 ARG B N 1
ATOM 5566 C CA . ARG B 1 339 ? 8.477 16.031 -6.703 1 95.19 339 ARG B CA 1
ATOM 5567 C C . ARG B 1 339 ? 8.734 16.203 -5.211 1 95.19 339 ARG B C 1
ATOM 5569 O O . ARG B 1 339 ? 9.836 16.562 -4.797 1 95.19 339 ARG B O 1
ATOM 5576 N N . PHE B 1 340 ? 7.707 16.016 -4.371 1 97.5 340 PHE B N 1
ATOM 5577 C CA . PHE B 1 340 ? 7.805 16.203 -2.932 1 97.5 340 PHE B CA 1
ATOM 5578 C C . PHE B 1 340 ? 8.969 15.422 -2.354 1 97.5 340 PHE B C 1
ATOM 5580 O O . PHE B 1 340 ? 9.828 15.977 -1.66 1 97.5 340 PHE B O 1
ATOM 5587 N N . PHE B 1 341 ? 8.961 14.117 -2.727 1 95.81 341 PHE B N 1
ATOM 5588 C CA . PHE B 1 341 ? 9.992 13.258 -2.166 1 95.81 341 PHE B CA 1
ATOM 5589 C C . PHE B 1 341 ? 11.305 13.422 -2.922 1 95.81 341 PHE B C 1
ATOM 5591 O O . PHE B 1 341 ? 12.375 13.484 -2.314 1 95.81 341 PHE B O 1
ATOM 5598 N N . GLY B 1 342 ? 11.273 13.555 -4.219 1 92.94 342 GLY B N 1
ATOM 5599 C CA . GLY B 1 342 ? 12.484 13.672 -5.027 1 92.94 342 GLY B CA 1
ATOM 5600 C C . GLY B 1 342 ? 13.281 14.922 -4.73 1 92.94 342 GLY B C 1
ATOM 5601 O O . GLY B 1 342 ? 14.516 14.906 -4.789 1 92.94 342 GLY B O 1
ATOM 5602 N N . GLU B 1 343 ? 12.57 16 -4.375 1 93.44 343 GLU B N 1
ATOM 5603 C CA . GLU B 1 343 ? 13.234 17.266 -4.109 1 93.44 343 GLU B CA 1
ATOM 5604 C C . GLU B 1 343 ? 13.297 17.562 -2.611 1 93.44 343 GLU B C 1
ATOM 5606 O O . GLU B 1 343 ? 13.719 18.641 -2.199 1 93.44 343 GLU B O 1
ATOM 5611 N N . ARG B 1 344 ? 12.844 16.594 -1.812 1 93.38 344 ARG B N 1
ATOM 5612 C CA . ARG B 1 344 ? 12.883 16.703 -0.357 1 93.38 344 ARG B CA 1
ATOM 5613 C C . ARG B 1 344 ? 12.289 18.016 0.112 1 93.38 344 ARG B C 1
ATOM 5615 O O . ARG B 1 344 ? 12.922 18.75 0.875 1 93.38 344 ARG B O 1
ATOM 5622 N N . LEU B 1 345 ? 11.102 18.297 -0.244 1 94.25 345 LEU B N 1
ATOM 5623 C CA . LEU B 1 345 ? 10.477 19.594 -0.077 1 94.25 345 LEU B CA 1
ATOM 5624 C C . LEU B 1 345 ? 10.125 19.859 1.387 1 94.25 345 LEU B C 1
ATOM 5626 O O . LEU B 1 345 ? 9.672 20.938 1.741 1 94.25 345 LEU B O 1
ATOM 5630 N N . TRP B 1 346 ? 10.406 18.922 2.311 1 93.5 346 TRP B N 1
ATOM 5631 C CA . TRP B 1 346 ? 10.133 19.109 3.732 1 93.5 346 TRP B CA 1
ATOM 5632 C C . TRP B 1 346 ? 11.32 19.781 4.426 1 93.5 346 TRP B C 1
ATOM 5634 O O . TRP B 1 346 ? 11.25 20.109 5.613 1 93.5 346 TRP B O 1
ATOM 5644 N N . VAL B 1 347 ? 12.391 19.984 3.729 1 87.06 347 VAL B N 1
ATOM 5645 C CA . VAL B 1 347 ? 13.562 20.688 4.238 1 87.06 347 VAL B CA 1
ATOM 5646 C C . VAL B 1 347 ? 13.531 22.156 3.795 1 87.06 347 VAL B C 1
ATOM 5648 O O . VAL B 1 347 ? 13.469 22.438 2.598 1 87.06 347 VAL B O 1
ATOM 5651 N N . PRO B 1 348 ? 13.523 23.031 4.75 1 86.88 348 PRO B N 1
ATOM 5652 C CA . PRO B 1 348 ? 13.516 24.438 4.344 1 86.88 348 PRO B CA 1
ATOM 5653 C C . PRO B 1 348 ? 14.703 24.812 3.453 1 86.88 348 PRO B C 1
ATOM 5655 O O . PRO B 1 348 ? 15.82 24.359 3.697 1 86.88 348 PRO B O 1
ATOM 5658 N N . GLN B 1 349 ? 14.43 25.344 2.295 1 73.69 349 GLN B N 1
ATOM 5659 C CA . GLN B 1 349 ? 15.477 25.75 1.37 1 73.69 349 GLN B CA 1
ATOM 5660 C C . GLN B 1 349 ? 15.961 27.172 1.689 1 73.69 349 GLN B C 1
ATOM 5662 O O . GLN B 1 349 ? 15.172 28.016 2.117 1 73.69 349 GLN B O 1
ATOM 5667 N N . ASP B 1 350 ? 17.203 27.375 1.887 1 63.81 350 ASP B N 1
ATOM 5668 C CA . ASP B 1 350 ? 17.75 28.719 2.08 1 63.81 350 ASP B CA 1
ATOM 5669 C C . ASP B 1 350 ? 17.453 29.609 0.876 1 63.81 350 ASP B C 1
ATOM 5671 O O . ASP B 1 350 ? 17.391 29.125 -0.257 1 63.81 350 ASP B O 1
ATOM 5675 N N . ASP B 1 351 ? 16.656 30.688 0.945 1 53.59 351 ASP B N 1
ATOM 5676 C CA . ASP B 1 351 ? 16.344 31.656 -0.094 1 53.59 351 ASP B CA 1
ATOM 5677 C C . ASP B 1 351 ? 17.406 31.656 -1.193 1 53.59 351 ASP B C 1
ATOM 5679 O O . ASP B 1 351 ? 17.109 31.938 -2.355 1 53.59 351 ASP B O 1
ATOM 5683 N N . GLY B 1 352 ? 18.688 31.641 -1.035 1 44.66 352 GLY B N 1
ATOM 5684 C CA . GLY B 1 352 ? 19.734 31.828 -2.041 1 44.66 352 GLY B CA 1
ATOM 5685 C C . GLY B 1 352 ? 19.875 30.625 -2.971 1 44.66 352 GLY B C 1
ATOM 5686 O O . GLY B 1 352 ? 20.562 30.703 -3.986 1 44.66 352 GLY B O 1
ATOM 5687 N N . GLN B 1 353 ? 19.734 29.469 -2.547 1 39.81 353 GLN B N 1
ATOM 5688 C CA . GLN B 1 353 ? 20.156 28.297 -3.309 1 39.81 353 GLN B CA 1
ATOM 5689 C C . GLN B 1 353 ? 19.016 27.766 -4.184 1 39.81 353 GLN B C 1
ATOM 5691 O O . GLN B 1 353 ? 18.844 26.562 -4.324 1 39.81 353 GLN B O 1
ATOM 5696 N N . ALA B 1 354 ? 17.984 28.391 -4.355 1 38.19 354 ALA B N 1
ATOM 5697 C CA . ALA B 1 354 ? 16.984 27.938 -5.328 1 38.19 354 ALA B CA 1
ATOM 5698 C C . ALA B 1 354 ? 17.656 27.516 -6.633 1 38.19 354 ALA B C 1
ATOM 5700 O O . ALA B 1 354 ? 16.984 27.109 -7.578 1 38.19 354 ALA B O 1
ATOM 5701 N N . GLN B 1 355 ? 18.844 28.109 -6.996 1 34.34 355 GLN B N 1
ATOM 5702 C CA . GLN B 1 355 ? 19.281 28 -8.391 1 34.34 355 GLN B CA 1
ATOM 5703 C C . GLN B 1 355 ? 19.438 26.531 -8.797 1 34.34 355 GLN B C 1
ATOM 5705 O O . GLN B 1 355 ? 19 26.125 -9.875 1 34.34 355 GLN B O 1
ATOM 5710 N N . LEU B 1 356 ? 20.672 25.859 -8.5 1 33.19 356 LEU B N 1
ATOM 5711 C CA . LEU B 1 356 ? 21.5 25 -9.359 1 33.19 356 LEU B CA 1
ATOM 5712 C C . LEU B 1 356 ? 21.031 23.547 -9.273 1 33.19 356 LEU B C 1
ATOM 5714 O O . LEU B 1 356 ? 21.688 22.656 -9.836 1 33.19 356 LEU B O 1
ATOM 5718 N N . SER B 1 357 ? 20.359 23.094 -8.18 1 35.53 357 SER B N 1
ATOM 5719 C CA . SER B 1 357 ? 20.828 21.719 -8.055 1 35.53 357 SER B CA 1
ATOM 5720 C C . SER B 1 357 ? 20.375 20.875 -9.234 1 35.53 357 SER B C 1
ATOM 5722 O O . SER B 1 357 ? 19.281 20.312 -9.219 1 35.53 357 SER B O 1
ATOM 5724 N N . GLY B 1 358 ? 20.453 21.359 -10.32 1 34.19 358 GLY B N 1
ATOM 5725 C CA . GLY B 1 358 ? 20.438 20.484 -11.469 1 34.19 358 GLY B CA 1
ATOM 5726 C C . GLY B 1 358 ? 21.297 19.25 -11.289 1 34.19 358 GLY B C 1
ATOM 5727 O O . GLY B 1 358 ? 22.156 18.953 -12.133 1 34.19 358 GLY B O 1
ATOM 5728 N N . ALA B 1 359 ? 21.641 19 -10.062 1 33.22 359 ALA B N 1
ATOM 5729 C CA . ALA B 1 359 ? 22.547 17.859 -10.047 1 33.22 359 ALA B CA 1
ATOM 5730 C C . ALA B 1 359 ? 21.984 16.719 -10.891 1 33.22 359 ALA B C 1
ATOM 5732 O O . ALA B 1 359 ? 20.766 16.484 -10.906 1 33.22 359 ALA B O 1
ATOM 5733 N N . GLU B 1 360 ? 22.766 16.25 -11.773 1 32.97 360 GLU B N 1
ATOM 5734 C CA . GLU B 1 360 ? 22.578 15.117 -12.672 1 32.97 360 GLU B CA 1
ATOM 5735 C C . GLU B 1 360 ? 22 13.914 -11.93 1 32.97 360 GLU B C 1
ATOM 5737 O O . GLU B 1 360 ? 22.5 13.547 -10.852 1 32.97 360 GLU B O 1
ATOM 5742 N N . PRO B 1 361 ? 20.781 13.625 -12.047 1 34.59 361 PRO B N 1
ATOM 5743 C CA . PRO B 1 361 ? 20.266 12.383 -11.461 1 34.59 361 PRO B CA 1
ATOM 5744 C C . PRO B 1 361 ? 21.312 11.273 -11.43 1 34.59 361 PRO B C 1
ATOM 5746 O O . PRO B 1 361 ? 21.953 10.984 -12.445 1 34.59 361 PRO B O 1
ATOM 5749 N N . THR B 1 362 ? 22.062 11.305 -10.398 1 34.12 362 THR B N 1
ATOM 5750 C CA . THR B 1 362 ? 22.891 10.102 -10.375 1 34.12 362 THR B CA 1
ATOM 5751 C C . THR B 1 362 ? 22.078 8.875 -10.789 1 34.12 362 THR B C 1
ATOM 5753 O O . THR B 1 362 ? 21.016 8.609 -10.227 1 34.12 362 THR B O 1
ATOM 5756 N N . ALA B 1 363 ? 22.297 8.391 -11.875 1 35.06 363 ALA B N 1
ATOM 5757 C CA . ALA B 1 363 ? 21.688 7.219 -12.5 1 35.06 363 ALA B CA 1
ATOM 5758 C C . ALA B 1 363 ? 21.578 6.062 -11.508 1 35.06 363 ALA B C 1
ATOM 5760 O O . ALA B 1 363 ? 22.578 5.551 -11.023 1 35.06 363 ALA B O 1
ATOM 5761 N N . LEU B 1 364 ? 20.641 6.082 -10.648 1 36.19 364 LEU B N 1
ATOM 5762 C CA . LEU B 1 364 ? 20.453 4.855 -9.883 1 36.19 364 LEU B CA 1
ATOM 5763 C C . LEU B 1 364 ? 20.484 3.633 -10.789 1 36.19 364 LEU B C 1
ATOM 5765 O O . LEU B 1 364 ? 19.844 3.625 -11.844 1 36.19 364 LEU B O 1
ATOM 5769 N N . ALA B 1 365 ? 21.422 2.855 -10.742 1 37.56 365 ALA B N 1
ATOM 5770 C CA . ALA B 1 365 ? 21.516 1.606 -11.492 1 37.56 365 ALA B CA 1
ATOM 5771 C C . ALA B 1 365 ? 20.25 0.762 -11.312 1 37.56 365 ALA B C 1
ATOM 5773 O O . ALA B 1 365 ? 19.828 0.497 -10.188 1 37.56 365 ALA B O 1
ATOM 5774 N N . ALA B 1 366 ? 19.312 0.768 -12.336 1 36.38 366 ALA B N 1
ATOM 5775 C CA . ALA B 1 366 ? 18.188 -0.172 -12.391 1 36.38 366 ALA B CA 1
ATOM 5776 C C . ALA B 1 366 ? 18.672 -1.613 -12.305 1 36.38 366 ALA B C 1
ATOM 5778 O O . ALA B 1 366 ? 19.766 -1.938 -12.797 1 36.38 366 ALA B O 1
#

Organism: Cupriavidus necator (strain ATCC 17699 / DSM 428 / KCTC 22496 / NCIMB 10442 / H16 / Stanier 337) (NCBI:txid381666)

Sequence (732 aa):
MQSNAAPLMTHAIASQPWLSATSLTLQSRWDGCALQLSLDGTPLQAWQFTPGTQPRLALADTDPVHPLARAATFAACEAVLARTPATQAIALDLPDAIANAMLREGSATRAAGGELVTRVEQLWQLPALWHTGTSGRDYPLQYAMTQGRRHPLRAPKPSGQVYARHIPWLGQVFSMRVADLDADLACFHGWMNDPRVAAFWEEEGDLEKHRDYLSAQLADPHTIPLIGCLDGKPFAYFEVYWAKENRIGPYYDVDDFDRGWHVLIGDGEIRGKAYISAWLPSLMHYMFLDDPRTQRIVGEPRIDHVQQIRNLDRSGFAKVKAFDFPHKRAMLVMLLRERFFGERLWVPQDDGQAQLSGAEPTALAAMQSNAAPLMTHAIASQPWLSATSLTLQSRWDGCALQLSLDGTPLQAWQFTPGTQPRLALADTDPVHPLARAATFAACEAVLARTPATQAIALDLPDAIANAMLREGSATRAAGGELVTRVEQLWQLPALWHTGTSGRDYPLQYAMTQGRRHPLRAPKPSGQVYARHIPWLGQVFSMRVADLDADLACFHGWMNDPRVAAFWEEEGDLEKHRDYLSAQLADPHTIPLIGCLDGKPFAYFEVYWAKENRIGPYYDVDDFDRGWHVLIGDGEIRGKAYISAWLPSLMHYMFLDDPRTQRIVGEPRIDHVQQIRNLDRSGFAKVKAFDFPHKRAMLVMLLRERFFGERLWVPQDDGQAQLSGAEPTALAA

Foldseek 3Di:
DPPPFAFKDKWWFADELVDPLDGWIWIWGDDDQKIFIATPPHTAWIWGWDDDLAIEIETDDHPPPDPCPLLRVLVVVVVVCLVVVVHFKHFYHDPPVNLVVCCVVQQWDADPVRTIMGGQLRSLLAVRTFQHWNFCACPDFDWDDDPNFIATDFDQATAFWGGWDQQSVVRWIKTKGFDDLVPCLVLQLQQCQPPVNCVFPVQHDDSVSSSVVSVVQNVDRFWTWMFIDINNHTFKIKIKGACRPDPNNVVDVHDRLEIEMDMTTRHPVQDDDSNCLAVVLRVVSSSCNSYVPHFKYKDWGAPPPVVVVVSCVLLAWDFDDWDDDPVGITTIIMHGSCCCSVVVSSDDDDPPPPPDPPPDPPPRPD/DPPPFAFKDKWWFADELVDPLDGWIWIWGDDDQKIFIATPPHTAWIWGWDDDLAIEIETDDHPPPDPCPLLRVLVVVVVVCLVVVVHFKHFYHDPPVNLVVCCVVQQWDADPVRTIMGGQLRSLLAVRTFQHWHFCACPDFDWDDDPNFIATDFDQATAFWGGWDQQSVVRWIKTKGFDDLVPCLVLQLQQCQPPVNCVFPVQHDDSVSSSVVSVVQNVDRFWTWMFIDINNHTFKIKIKGACRPDPNNVVDVHDRLEIEMDMTGRHPVQDDDSNCLAVVLRVVSSSCNSYVPHFKYKDWGAPPPVVVVVSCVLLAWDFDDWDDDPVGITTIIMHGSCCCSVVVSSDDDDPPPPPDPPPDPPPRDD